Protein AF-A0A7V2AUJ2-F1 (afdb_monomer)

Nearest PDB structures (foldseek):
  4xk4-assembly2_D  TM=2.482E-01  e=5.958E+00  Escherichia coli K-12
  3zmc-assembly1_B  TM=2.274E-01  e=8.027E+00  Pseudomonas aeruginosa PAO1

Secondary structure (DSSP, 8-state):
-HHHHTT-GGGTS--HHHHHHHHHHHHHHHHHTT--HHHHHHHHHHHHHHHHHHTT--HHHHHHHHHHHHHHHHHHTT----HHHHHHHHHHHHHHH-GGGGG-HHHHHHHHHHHHIIIIIHHHHHHHHHHHTTS---HHHHHHHHHHHHHHHHHHHHHHHHHHHHSEE-TTHHHHHHHHHHHHHHHHHHHHHHHHTTTS-HHHHHHHHHHHHHHHHHHHHHHHTSTTS-EE-SS--HHHHHHHHHHHHHHTT--HHHHHHHHHHHHHHHHTTSSSS-----TT--EEEETTTTEEEE-SSS-EEEE-S---HHHHHHHHHHHHHTT----SEEEES---S-GGGSSHHHHHHH--SEEEE-TT------SSSPPEEPPTT-EEEETTEEEEEPPPEE---SSSS---EE--EEEEE--

Structure (mmCIF, N/CA/C/O backbone):
data_AF-A0A7V2AUJ2-F1
#
_entry.id   AF-A0A7V2AUJ2-F1
#
loop_
_atom_site.group_PDB
_atom_site.id
_atom_site.type_symbol
_atom_site.label_atom_id
_atom_site.label_alt_id
_atom_site.label_comp_id
_atom_site.label_asym_id
_atom_site.label_entity_id
_atom_site.label_seq_id
_atom_site.pdbx_PDB_ins_code
_atom_site.Cartn_x
_atom_site.Cartn_y
_atom_site.Cartn_z
_atom_site.occupancy
_atom_site.B_iso_or_equiv
_atom_site.auth_seq_id
_atom_site.auth_comp_id
_atom_site.auth_asym_id
_atom_site.auth_atom_id
_atom_site.pdbx_PDB_model_num
ATOM 1 N N . GLU A 1 1 ? 14.879 3.427 -10.940 1.00 67.12 1 GLU A N 1
ATOM 2 C CA . GLU A 1 1 ? 15.601 2.171 -10.656 1.00 67.12 1 GLU A CA 1
ATOM 3 C C . GLU A 1 1 ? 15.929 2.000 -9.175 1.00 67.12 1 GLU A C 1
ATOM 5 O O . GLU A 1 1 ? 15.558 0.985 -8.599 1.00 67.12 1 GLU A O 1
ATOM 10 N N . GLU A 1 2 ? 16.529 3.003 -8.526 1.00 82.88 2 GLU A N 1
ATOM 11 C CA . GLU A 1 2 ? 16.932 2.933 -7.108 1.00 82.88 2 GLU A CA 1
ATOM 12 C C . GLU A 1 2 ? 15.795 2.532 -6.158 1.00 82.88 2 GLU A C 1
ATOM 14 O O . GLU A 1 2 ? 15.937 1.562 -5.425 1.00 82.88 2 GLU A O 1
ATOM 19 N N . TRP A 1 3 ? 14.622 3.165 -6.271 1.00 83.75 3 TRP A N 1
ATOM 20 C CA . TRP A 1 3 ? 13.417 2.824 -5.498 1.00 83.75 3 TRP A CA 1
ATOM 21 C C . TRP A 1 3 ? 12.981 1.355 -5.617 1.00 83.75 3 TRP A C 1
ATOM 23 O O . TRP A 1 3 ? 12.409 0.784 -4.689 1.00 83.75 3 TRP A O 1
ATOM 33 N N . ARG A 1 4 ? 13.215 0.725 -6.774 1.00 78.69 4 ARG A N 1
ATOM 34 C CA . ARG A 1 4 ? 12.908 -0.696 -6.985 1.00 78.69 4 ARG A CA 1
ATOM 35 C C . ARG A 1 4 ? 13.957 -1.565 -6.301 1.00 78.69 4 ARG A C 1
ATOM 37 O O . ARG A 1 4 ? 13.597 -2.505 -5.600 1.00 78.69 4 ARG A O 1
ATOM 44 N N . ARG A 1 5 ? 15.232 -1.202 -6.455 1.00 78.06 5 ARG A N 1
ATOM 45 C CA . ARG A 1 5 ? 16.379 -1.871 -5.830 1.00 78.06 5 ARG A CA 1
ATOM 46 C C . ARG A 1 5 ? 16.296 -1.850 -4.300 1.00 78.06 5 ARG A C 1
ATOM 48 O O . ARG A 1 5 ? 16.633 -2.836 -3.664 1.00 78.06 5 ARG A O 1
ATOM 55 N N . THR A 1 6 ? 15.801 -0.766 -3.711 1.00 84.62 6 THR A N 1
ATOM 56 C CA . THR A 1 6 ? 15.593 -0.633 -2.261 1.00 84.62 6 THR A CA 1
ATOM 57 C C . THR A 1 6 ? 14.283 -1.240 -1.761 1.00 84.62 6 THR A C 1
ATOM 59 O O . THR A 1 6 ? 14.037 -1.218 -0.561 1.00 84.62 6 THR A O 1
ATOM 62 N N . GLY A 1 7 ? 13.406 -1.738 -2.640 1.00 81.12 7 GLY A N 1
ATOM 63 C CA . GLY A 1 7 ? 12.087 -2.259 -2.259 1.00 81.12 7 GLY A CA 1
ATOM 64 C C . GLY A 1 7 ? 11.069 -1.190 -1.837 1.00 81.12 7 GLY A C 1
ATOM 65 O O . GLY A 1 7 ? 9.977 -1.523 -1.375 1.00 81.12 7 GLY A O 1
ATOM 66 N N . THR A 1 8 ? 11.379 0.097 -2.015 1.00 86.19 8 THR A N 1
ATOM 67 C CA . THR A 1 8 ? 10.534 1.233 -1.603 1.00 86.19 8 THR A CA 1
ATOM 68 C C . THR A 1 8 ? 9.681 1.804 -2.741 1.00 86.19 8 THR A C 1
ATOM 70 O O . THR A 1 8 ? 8.947 2.766 -2.541 1.00 86.19 8 THR A O 1
ATOM 73 N N . ALA A 1 9 ? 9.689 1.194 -3.929 1.00 83.25 9 ALA A N 1
ATOM 74 C CA . ALA A 1 9 ? 8.895 1.638 -5.083 1.00 83.25 9 ALA A CA 1
ATOM 75 C C . ALA A 1 9 ? 7.380 1.717 -4.811 1.00 83.25 9 ALA A C 1
ATOM 77 O O . ALA A 1 9 ? 6.678 2.507 -5.440 1.00 83.25 9 ALA A O 1
ATOM 78 N N . HIS A 1 10 ? 6.874 0.944 -3.847 1.00 81.19 10 HIS A N 1
ATOM 79 C CA . HIS A 1 10 ? 5.470 0.964 -3.431 1.00 81.19 10 HIS A CA 1
ATOM 80 C C . HIS A 1 10 ? 5.033 2.275 -2.745 1.00 81.19 10 HIS A C 1
ATOM 82 O O . HIS A 1 10 ? 3.834 2.488 -2.570 1.00 81.19 10 HIS A O 1
ATOM 88 N N . TYR A 1 11 ? 5.976 3.146 -2.365 1.00 84.50 11 TYR A N 1
ATOM 89 C CA . TYR A 1 11 ? 5.692 4.495 -1.868 1.00 84.50 11 TYR A CA 1
ATOM 90 C C . TYR A 1 11 ? 5.399 5.497 -2.990 1.00 84.50 11 TYR A C 1
ATOM 92 O O . TYR A 1 11 ? 4.656 6.443 -2.765 1.00 84.50 11 TYR A O 1
ATOM 100 N N . LEU A 1 12 ? 5.939 5.281 -4.195 1.00 79.38 12 LEU A N 1
ATOM 101 C CA . LEU A 1 12 ? 5.717 6.170 -5.345 1.00 79.38 12 LEU A CA 1
ATOM 102 C C . LEU A 1 12 ? 4.336 5.978 -5.981 1.00 79.38 12 LEU A C 1
ATOM 104 O O . LEU A 1 12 ? 3.827 6.869 -6.655 1.00 79.38 12 LEU A O 1
ATOM 108 N N . ALA A 1 13 ? 3.739 4.801 -5.801 1.00 76.69 13 ALA A N 1
ATOM 109 C CA . ALA A 1 13 ? 2.359 4.549 -6.178 1.00 76.69 13 ALA A CA 1
ATOM 110 C C . ALA A 1 13 ? 1.449 4.822 -4.975 1.00 76.69 13 ALA A C 1
ATOM 112 O O . ALA A 1 13 ? 1.722 4.348 -3.871 1.00 76.69 13 ALA A O 1
ATOM 113 N N . LEU A 1 14 ? 0.333 5.524 -5.193 1.00 79.19 14 LEU A N 1
ATOM 114 C CA . LEU A 1 14 ? -0.709 5.685 -4.177 1.00 79.19 14 LEU A CA 1
ATOM 115 C C . LEU A 1 14 ? -1.217 4.303 -3.743 1.00 79.19 14 LEU A C 1
ATOM 117 O O . LEU A 1 14 ? -1.909 3.603 -4.484 1.00 79.19 14 LEU A O 1
ATOM 121 N N . SER A 1 15 ? -0.804 3.882 -2.553 1.00 82.19 15 SER A N 1
ATOM 122 C CA . SER A 1 15 ? -0.924 2.510 -2.056 1.00 82.19 15 SER A CA 1
ATOM 123 C C . SER A 1 15 ? -1.828 2.417 -0.827 1.00 82.19 15 SER A C 1
ATOM 125 O O . SER A 1 15 ? -2.276 3.423 -0.274 1.00 82.19 15 SER A O 1
ATOM 127 N N . GLY A 1 16 ? -2.072 1.192 -0.354 1.00 80.50 16 GLY A N 1
ATOM 128 C CA . GLY A 1 16 ? -2.852 0.960 0.865 1.00 80.50 16 GLY A CA 1
ATOM 129 C C . GLY A 1 16 ? -2.267 1.618 2.117 1.00 80.50 16 GLY A C 1
ATOM 130 O O . GLY A 1 16 ? -3.018 1.911 3.044 1.00 80.50 16 GLY A O 1
ATOM 131 N N . LEU A 1 17 ? -0.963 1.926 2.130 1.00 86.38 17 LEU A N 1
ATOM 132 C CA . LEU A 1 17 ? -0.359 2.714 3.201 1.00 86.38 17 LEU A CA 1
ATOM 133 C C . LEU A 1 17 ? -0.935 4.133 3.247 1.00 86.38 17 LEU A C 1
ATOM 135 O O . LEU A 1 17 ? -1.285 4.594 4.324 1.00 86.38 17 LEU A O 1
ATOM 139 N N . HIS A 1 18 ? -1.079 4.799 2.099 1.00 89.31 18 HIS A N 1
ATOM 140 C CA . HIS A 1 18 ? -1.621 6.159 2.031 1.00 89.31 18 HIS A CA 1
ATOM 141 C C . HIS A 1 18 ? -3.067 6.197 2.530 1.00 89.31 18 HIS A C 1
ATOM 143 O O . HIS A 1 18 ? -3.416 7.057 3.336 1.00 89.31 18 HIS A O 1
ATOM 149 N N . ILE A 1 19 ? -3.887 5.203 2.153 1.00 89.44 19 ILE A N 1
ATOM 150 C CA . ILE A 1 19 ? -5.233 5.074 2.732 1.00 89.44 19 ILE A CA 1
ATOM 151 C C . ILE A 1 19 ? -5.158 4.830 4.234 1.00 89.44 19 ILE A C 1
ATOM 153 O O . ILE A 1 19 ? -5.917 5.440 4.973 1.00 89.44 19 ILE A O 1
ATOM 157 N N . GLY A 1 20 ? -4.260 3.963 4.704 1.00 87.81 20 GLY A N 1
ATOM 158 C CA . GLY A 1 20 ? -4.078 3.716 6.133 1.00 87.81 20 GLY A CA 1
ATOM 159 C C . GLY A 1 20 ? -3.722 4.987 6.909 1.00 87.81 20 GLY A C 1
ATOM 160 O O . GLY A 1 20 ? -4.332 5.256 7.944 1.00 87.81 20 GLY A O 1
ATOM 161 N N . LEU A 1 21 ? -2.791 5.784 6.375 1.00 89.62 21 LEU A N 1
ATOM 162 C CA . LEU A 1 21 ? -2.372 7.065 6.942 1.00 89.62 21 LEU A CA 1
ATOM 163 C C . LEU A 1 21 ? -3.534 8.055 7.013 1.00 89.62 21 LEU A C 1
ATOM 165 O O . LEU A 1 21 ? -3.683 8.706 8.031 1.00 89.62 21 LEU A O 1
ATOM 169 N N . ILE A 1 22 ? -4.406 8.121 6.007 1.00 91.50 22 ILE A N 1
ATOM 170 C CA . ILE A 1 22 ? -5.577 9.013 6.036 1.00 91.50 22 ILE A CA 1
ATOM 171 C C . ILE A 1 22 ? -6.679 8.459 6.949 1.00 91.50 22 ILE A C 1
ATOM 173 O O . ILE A 1 22 ? -7.298 9.191 7.719 1.00 91.50 22 ILE A O 1
ATOM 177 N N . ALA A 1 23 ? -6.927 7.152 6.894 1.00 90.62 23 ALA A N 1
ATOM 178 C CA . ALA A 1 23 ? -8.028 6.511 7.595 1.00 90.62 23 ALA A CA 1
ATOM 179 C C . ALA A 1 23 ? -7.878 6.611 9.118 1.00 90.62 23 ALA A C 1
ATOM 181 O O . ALA A 1 23 ? -8.850 6.919 9.800 1.00 90.62 23 ALA A O 1
ATOM 182 N N . VAL A 1 24 ? -6.689 6.355 9.674 1.00 89.56 24 VAL A N 1
ATOM 183 C CA . VAL A 1 24 ? -6.462 6.363 11.133 1.00 89.56 24 VAL A CA 1
ATOM 184 C C . VAL A 1 24 ? -6.863 7.691 11.806 1.00 89.56 24 VAL A C 1
ATOM 186 O O . VAL A 1 24 ? -7.717 7.643 12.697 1.00 89.56 24 VAL A O 1
ATOM 189 N N . PRO A 1 25 ? -6.320 8.862 11.415 1.00 90.44 25 PRO A N 1
ATOM 190 C CA . PRO A 1 25 ? -6.713 10.143 11.992 1.00 90.44 25 PRO A CA 1
ATOM 191 C C . PRO A 1 25 ? -8.159 10.497 11.648 1.00 90.44 25 PRO A C 1
ATOM 193 O O . PRO A 1 25 ? -8.866 10.985 12.523 1.00 90.44 25 PRO A O 1
ATOM 196 N N . LEU A 1 26 ? -8.642 10.178 10.441 1.00 92.06 26 LEU A N 1
ATOM 197 C CA . LEU A 1 26 ? -10.040 10.390 10.058 1.00 92.06 26 LEU A CA 1
ATOM 198 C C . LEU A 1 26 ? -11.007 9.681 11.018 1.00 92.06 26 LEU A C 1
ATOM 200 O O . LEU A 1 26 ? -11.962 10.286 11.496 1.00 92.06 26 LEU A O 1
ATOM 204 N N . PHE A 1 27 ? -10.743 8.416 11.359 1.00 89.62 27 PHE A N 1
ATOM 205 C CA . PHE A 1 27 ? -11.545 7.689 12.346 1.00 89.62 27 PHE A CA 1
ATOM 206 C C . PHE A 1 27 ? -11.485 8.338 13.732 1.00 89.62 27 PHE A C 1
ATOM 208 O O . PHE A 1 27 ? -12.501 8.349 14.431 1.00 89.62 27 PHE A O 1
ATOM 215 N N . GLY A 1 28 ? -10.324 8.867 14.126 1.00 90.62 28 GLY A N 1
ATOM 216 C CA . GLY A 1 28 ? -10.166 9.647 15.352 1.00 90.62 28 GLY A CA 1
ATOM 217 C C . GLY A 1 28 ? -11.055 10.888 15.335 1.00 90.62 28 GLY A C 1
ATOM 218 O O . GLY A 1 28 ? -11.938 11.007 16.176 1.00 90.62 28 GLY A O 1
ATOM 219 N N . ILE A 1 29 ? -10.895 11.744 14.326 1.00 92.75 29 ILE A N 1
ATOM 220 C CA . ILE A 1 29 ? -11.644 12.998 14.155 1.00 92.75 29 ILE A CA 1
ATOM 221 C C . ILE A 1 29 ? -13.151 12.745 14.151 1.00 92.75 29 ILE A C 1
ATOM 223 O O . ILE A 1 29 ? -13.873 13.386 14.906 1.00 92.75 29 ILE A O 1
ATOM 227 N N . LEU A 1 30 ? -13.634 11.770 13.375 1.00 92.44 30 LEU A N 1
ATOM 228 C CA . LEU A 1 30 ? -15.059 11.431 13.342 1.00 92.44 30 LEU A CA 1
ATOM 229 C C . LEU A 1 30 ? -15.569 10.960 14.712 1.00 92.44 30 LEU A C 1
ATOM 231 O O . LEU A 1 30 ? -16.689 11.283 15.094 1.00 92.44 30 LEU A O 1
ATOM 235 N N . THR A 1 31 ? -14.746 10.227 15.469 1.00 91.38 31 THR A N 1
ATOM 236 C CA . THR A 1 31 ? -15.103 9.804 16.832 1.00 91.38 31 THR A CA 1
ATOM 237 C C . THR A 1 31 ? -15.167 10.999 17.789 1.00 91.38 31 THR A C 1
ATOM 239 O O . THR A 1 31 ? -16.094 11.067 18.594 1.00 91.38 31 THR A O 1
ATOM 242 N N . LEU A 1 32 ? -14.225 11.949 17.694 1.00 92.88 32 LEU A N 1
ATOM 243 C CA . LEU A 1 32 ? -14.248 13.190 18.480 1.00 92.88 32 LEU A CA 1
ATOM 244 C C . LEU A 1 32 ? -15.440 14.085 18.109 1.00 92.88 32 LEU A C 1
ATOM 246 O O . LEU A 1 32 ? -16.039 14.689 18.989 1.00 92.88 32 LEU A O 1
ATOM 250 N N . ALA A 1 33 ? -15.832 14.109 16.835 1.00 92.12 33 ALA A N 1
ATOM 251 C CA . ALA A 1 33 ? -17.003 14.830 16.335 1.00 92.12 33 ALA A CA 1
ATOM 252 C C . ALA A 1 33 ? -18.349 14.166 16.702 1.00 92.12 33 ALA A C 1
ATOM 254 O O . ALA A 1 33 ? -19.396 14.568 16.206 1.00 92.12 33 ALA A O 1
ATOM 255 N N . GLY A 1 34 ? -18.344 13.123 17.539 1.00 89.88 34 GLY A N 1
ATOM 256 C CA . GLY A 1 34 ? -19.556 12.457 18.018 1.00 89.88 34 GLY A CA 1
ATOM 257 C C . GLY A 1 34 ? -20.121 11.385 17.084 1.00 89.88 34 GLY A C 1
ATOM 258 O O . GLY A 1 34 ? -21.082 10.710 17.457 1.00 89.88 34 GLY A O 1
ATOM 259 N N . ALA A 1 35 ? -19.519 11.141 15.914 1.00 89.25 35 ALA A N 1
ATOM 260 C CA . ALA A 1 35 ? -19.953 10.057 15.041 1.00 89.25 35 ALA A CA 1
ATOM 261 C C . ALA A 1 35 ? -19.607 8.697 15.672 1.00 89.25 35 ALA A C 1
ATOM 263 O O . ALA A 1 35 ? -18.451 8.386 15.980 1.00 89.25 35 ALA A O 1
ATOM 264 N N . ARG A 1 36 ? -20.622 7.845 15.843 1.00 86.81 36 ARG A N 1
ATOM 265 C CA . ARG A 1 36 ? -20.495 6.510 16.446 1.00 86.81 36 ARG A CA 1
ATOM 266 C C . ARG A 1 36 ? -21.102 5.439 15.543 1.00 86.81 36 ARG A C 1
ATOM 268 O O . ARG A 1 36 ? -21.953 5.724 14.704 1.00 86.81 36 ARG A O 1
ATOM 275 N N . GLY A 1 37 ? -20.636 4.201 15.718 1.00 85.75 37 GLY A N 1
ATOM 276 C CA . GLY A 1 37 ? -21.165 3.025 15.019 1.00 85.75 37 GLY A CA 1
ATOM 277 C C . GLY A 1 37 ? -21.226 3.193 13.496 1.00 85.75 37 GLY A C 1
ATOM 278 O O . GLY A 1 37 ? -20.221 3.528 12.865 1.00 85.75 37 GLY A O 1
ATOM 279 N N . VAL A 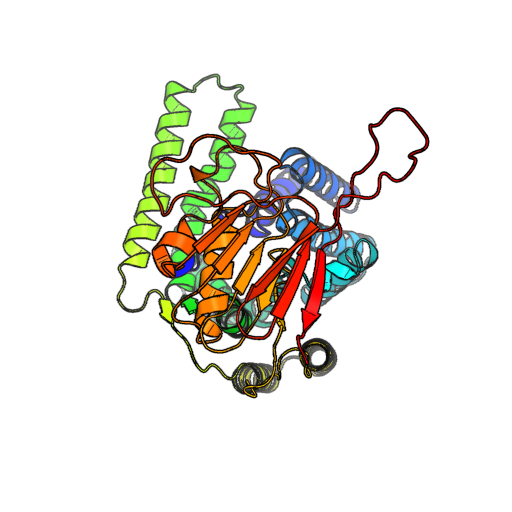1 38 ? -22.423 2.978 12.942 1.00 87.75 38 VAL A N 1
ATOM 280 C CA . VAL A 1 38 ? -22.744 3.046 11.505 1.00 87.75 38 VAL A CA 1
ATOM 281 C C . VAL A 1 38 ? -22.369 4.387 10.891 1.00 87.75 38 VAL A C 1
ATOM 283 O O . VAL A 1 38 ? -21.675 4.410 9.878 1.00 87.75 38 VAL A O 1
ATOM 286 N N . LEU A 1 39 ? -22.756 5.496 11.526 1.00 88.50 39 LEU A N 1
ATOM 287 C CA . LEU A 1 39 ? -22.538 6.833 10.974 1.00 88.50 39 LEU A CA 1
ATOM 288 C C . LEU A 1 39 ? -21.047 7.120 10.768 1.00 88.50 39 LEU A C 1
ATOM 290 O O . LEU A 1 39 ? -20.646 7.618 9.721 1.00 88.50 39 LEU A O 1
ATOM 294 N N . ARG A 1 40 ? -20.212 6.743 11.743 1.00 90.94 40 ARG A N 1
ATOM 295 C CA . ARG A 1 40 ? -18.758 6.922 11.654 1.00 90.94 40 ARG A CA 1
ATOM 296 C C . ARG A 1 40 ? -18.157 6.110 10.513 1.00 90.94 40 ARG A C 1
ATOM 298 O O . ARG A 1 40 ? -17.305 6.606 9.783 1.00 90.94 40 ARG A O 1
ATOM 305 N N . ASP A 1 41 ? -18.549 4.847 10.400 1.00 89.69 41 ASP A N 1
ATOM 306 C CA . ASP A 1 41 ? -17.968 3.944 9.413 1.00 89.69 41 ASP A CA 1
ATOM 307 C C . ASP A 1 41 ? -18.431 4.307 7.987 1.00 89.69 41 ASP A C 1
ATOM 309 O O . ASP A 1 41 ? -17.602 4.302 7.078 1.00 89.69 41 ASP A O 1
ATOM 313 N N . LEU A 1 42 ? -19.692 4.722 7.798 1.00 91.19 42 LEU A N 1
ATOM 314 C CA . LEU A 1 42 ? -20.187 5.252 6.520 1.00 91.19 42 LEU A CA 1
ATOM 315 C C . LEU A 1 42 ? -19.505 6.571 6.141 1.00 91.19 42 LEU A C 1
ATOM 317 O O . LEU A 1 42 ? -19.034 6.702 5.014 1.00 91.19 42 LEU A O 1
ATOM 321 N N . ALA A 1 43 ? -19.380 7.515 7.080 1.00 92.19 43 ALA A N 1
ATOM 322 C CA . ALA A 1 43 ? -18.679 8.775 6.841 1.00 92.19 43 ALA A CA 1
ATOM 323 C C . ALA A 1 43 ? -17.210 8.539 6.456 1.00 92.19 43 ALA A C 1
ATOM 325 O O . ALA A 1 43 ? -16.703 9.151 5.518 1.00 92.19 43 ALA A O 1
ATOM 326 N N . ALA A 1 44 ? -16.533 7.601 7.124 1.00 92.38 44 ALA A N 1
ATOM 327 C CA . ALA A 1 44 ? -15.161 7.252 6.785 1.00 92.38 44 ALA A CA 1
ATOM 328 C C . ALA A 1 44 ? -15.045 6.637 5.381 1.00 92.38 44 ALA A C 1
ATOM 330 O O . ALA A 1 44 ? -14.170 7.039 4.618 1.00 92.38 44 ALA A O 1
ATOM 331 N N . ILE A 1 45 ? -15.923 5.693 5.015 1.00 92.50 45 ILE A N 1
ATOM 332 C CA . ILE A 1 45 ? -15.945 5.116 3.660 1.00 92.50 45 ILE A CA 1
ATOM 333 C C . ILE A 1 45 ? -16.201 6.213 2.624 1.00 92.50 45 ILE A C 1
ATOM 335 O O . ILE A 1 45 ? -15.506 6.253 1.610 1.00 92.50 45 ILE A O 1
ATOM 339 N N . PHE A 1 46 ? -17.145 7.117 2.885 1.00 93.69 46 PHE A N 1
ATOM 340 C CA . PHE A 1 46 ? -17.471 8.223 1.990 1.00 93.69 46 PHE A CA 1
ATOM 341 C C . PHE A 1 46 ? -16.263 9.138 1.754 1.00 93.69 46 PHE A C 1
ATOM 343 O O . PHE A 1 46 ? -15.865 9.341 0.608 1.00 93.69 46 PHE A O 1
ATOM 350 N N . VAL A 1 47 ? -15.614 9.614 2.821 1.00 93.12 47 VAL A N 1
ATOM 351 C CA . VAL A 1 47 ? -14.439 10.496 2.719 1.00 93.12 47 VAL A CA 1
ATOM 352 C C . VAL A 1 47 ? -13.270 9.799 2.017 1.00 93.12 47 VAL A C 1
ATOM 354 O O . VAL A 1 47 ? -12.627 10.394 1.154 1.00 93.12 47 VAL A O 1
ATOM 357 N N . LEU A 1 48 ? -13.003 8.526 2.326 1.00 93.12 48 LEU A N 1
ATOM 358 C CA . LEU A 1 48 ? -11.938 7.768 1.658 1.00 93.12 48 LEU A CA 1
ATOM 359 C C . LEU A 1 48 ? -12.249 7.506 0.177 1.00 93.12 48 LEU A C 1
ATOM 361 O O . LEU A 1 48 ? -11.338 7.517 -0.651 1.00 93.12 48 LEU A O 1
ATOM 365 N N . SER A 1 49 ? -13.521 7.300 -0.168 1.00 92.75 49 SER A N 1
ATOM 366 C CA . SER A 1 49 ? -13.966 7.143 -1.557 1.00 92.75 49 SER A CA 1
ATOM 367 C C . SER A 1 49 ? -13.836 8.451 -2.332 1.00 92.75 49 SER A C 1
ATOM 369 O O . SER A 1 49 ? -13.353 8.447 -3.463 1.00 92.75 49 SER A O 1
ATOM 371 N N . PHE A 1 50 ? -14.196 9.574 -1.706 1.00 91.56 50 PHE A N 1
ATOM 372 C CA . PHE A 1 50 ? -14.006 10.905 -2.272 1.00 91.56 50 PHE A CA 1
ATOM 373 C C . PHE A 1 50 ? -12.522 11.198 -2.513 1.00 91.56 50 PHE A C 1
ATOM 375 O O . PHE A 1 50 ? -12.145 11.576 -3.620 1.00 91.56 50 PHE A O 1
ATOM 382 N N . TYR A 1 51 ? -11.660 10.918 -1.531 1.00 89.81 51 TYR A N 1
ATOM 383 C CA . TYR A 1 51 ? -10.210 11.012 -1.703 1.00 89.81 51 TYR A CA 1
ATOM 384 C C . TYR A 1 51 ? -9.724 10.174 -2.893 1.00 89.81 51 TYR A C 1
ATOM 386 O O . TYR A 1 51 ? -8.962 10.665 -3.724 1.00 89.81 51 TYR A O 1
ATOM 394 N N . ALA A 1 52 ? -10.197 8.931 -3.023 1.00 89.81 52 ALA A N 1
ATOM 395 C CA . ALA A 1 52 ? -9.810 8.076 -4.138 1.00 89.81 52 ALA A CA 1
ATOM 396 C C . ALA A 1 52 ? -10.281 8.598 -5.503 1.00 89.81 52 ALA A C 1
ATOM 398 O O . ALA A 1 52 ? -9.570 8.424 -6.495 1.00 89.81 52 ALA A O 1
ATOM 399 N N . ALA A 1 53 ? -11.443 9.253 -5.558 1.00 89.19 53 ALA A N 1
ATOM 400 C CA . ALA A 1 53 ? -11.941 9.903 -6.763 1.00 89.19 53 ALA A CA 1
ATOM 401 C C . ALA A 1 53 ? -11.076 11.111 -7.154 1.00 89.19 53 ALA A C 1
ATOM 403 O O . ALA A 1 53 ? -10.637 11.190 -8.300 1.00 89.19 53 ALA A O 1
ATOM 404 N N . VAL A 1 54 ? -10.765 11.992 -6.196 1.00 86.81 54 VAL A N 1
ATOM 405 C CA . VAL A 1 54 ? -9.906 13.172 -6.409 1.00 86.81 54 VAL A CA 1
ATOM 406 C C . VAL A 1 54 ? -8.493 12.766 -6.827 1.00 86.81 54 VAL A C 1
ATOM 408 O O . VAL A 1 54 ? -7.909 13.368 -7.720 1.00 86.81 54 VAL A O 1
ATOM 411 N N . ALA A 1 55 ? -7.957 11.695 -6.242 1.00 85.00 55 ALA A N 1
ATOM 412 C CA . ALA A 1 55 ? -6.630 11.175 -6.558 1.00 85.00 55 ALA A CA 1
ATOM 413 C C . ALA A 1 55 ? -6.525 10.472 -7.933 1.00 85.00 55 ALA A C 1
ATOM 415 O O . ALA A 1 55 ? -5.485 9.890 -8.240 1.00 85.00 55 ALA A O 1
ATOM 416 N N . GLY A 1 56 ? -7.585 10.470 -8.751 1.00 83.56 56 GLY A N 1
ATOM 417 C CA . GLY A 1 56 ? -7.573 9.870 -10.090 1.00 83.56 56 GLY A CA 1
ATOM 418 C C . GLY A 1 56 ? -7.790 8.353 -10.116 1.00 83.56 56 GLY A C 1
ATOM 419 O O . GLY A 1 56 ? -7.471 7.703 -11.107 1.00 83.56 56 GLY A O 1
ATOM 420 N N . ARG A 1 57 ? -8.342 7.773 -9.041 1.00 82.75 57 ARG A N 1
ATOM 421 C CA . ARG A 1 57 ? -8.746 6.356 -8.944 1.00 82.75 57 ARG A CA 1
ATOM 422 C C . ARG A 1 57 ? -7.646 5.320 -9.276 1.00 82.75 57 ARG A C 1
ATOM 424 O O . ARG A 1 57 ? -7.920 4.372 -10.015 1.00 82.75 57 ARG A O 1
ATOM 431 N N . PRO A 1 58 ? -6.420 5.419 -8.722 1.00 82.44 58 PRO A N 1
ATOM 432 C CA . PRO A 1 58 ? -5.394 4.407 -8.954 1.00 82.44 58 PRO A CA 1
ATOM 433 C C . PRO A 1 58 ? -5.868 3.015 -8.517 1.00 82.44 58 PRO A C 1
ATOM 435 O O . PRO A 1 58 ? -6.448 2.858 -7.441 1.00 82.44 58 PRO A O 1
ATOM 438 N N . GLY A 1 59 ? -5.576 1.980 -9.312 1.00 84.62 59 GLY A N 1
ATOM 439 C CA . GLY A 1 59 ? -6.048 0.614 -9.040 1.00 84.62 59 GLY A CA 1
ATOM 440 C C . GLY A 1 59 ? -5.631 0.078 -7.663 1.00 84.62 59 GLY A C 1
ATOM 441 O O . GLY A 1 59 ? -6.427 -0.544 -6.965 1.00 84.62 59 GLY A O 1
ATOM 442 N N . SER A 1 60 ? -4.414 0.387 -7.204 1.00 86.75 60 SER A N 1
ATOM 443 C CA . SER A 1 60 ? -3.936 0.060 -5.849 1.00 86.75 60 SER A CA 1
ATOM 444 C C . SER A 1 60 ? -4.751 0.729 -4.740 1.00 86.75 60 SER A C 1
ATOM 446 O O . SER A 1 60 ? -4.959 0.130 -3.684 1.00 86.75 60 SER A O 1
ATOM 448 N N . LEU A 1 61 ? -5.234 1.947 -4.987 1.00 88.69 61 LEU A N 1
ATOM 449 C CA . LEU A 1 61 ? -6.052 2.716 -4.058 1.00 88.69 61 LEU A CA 1
ATOM 450 C C . LEU A 1 61 ? -7.471 2.147 -3.980 1.00 88.69 61 LEU A C 1
ATOM 452 O O . LEU A 1 61 ? -7.971 1.898 -2.887 1.00 88.69 61 LEU A O 1
ATOM 456 N N . LEU A 1 62 ? -8.085 1.835 -5.124 1.00 90.00 62 LEU A N 1
ATOM 457 C CA . LEU A 1 62 ? -9.400 1.186 -5.170 1.00 90.00 62 LEU A CA 1
ATOM 458 C C . LEU A 1 62 ? -9.389 -0.186 -4.482 1.00 90.00 62 LEU A C 1
ATOM 460 O O . LEU A 1 62 ? -10.299 -0.504 -3.717 1.00 90.00 62 LEU A O 1
ATOM 464 N N . ARG A 1 63 ? -8.326 -0.979 -4.674 1.00 90.19 63 ARG A N 1
ATOM 465 C CA . ARG A 1 63 ? -8.155 -2.261 -3.972 1.00 90.19 63 ARG A CA 1
ATOM 466 C C . ARG A 1 63 ? -8.066 -2.070 -2.458 1.00 90.19 63 ARG A C 1
ATOM 468 O O . ARG A 1 63 ? -8.769 -2.757 -1.721 1.00 90.19 63 ARG A O 1
ATOM 475 N N . ALA A 1 64 ? -7.277 -1.113 -1.976 1.00 90.94 64 ALA A N 1
ATOM 476 C CA . ALA A 1 64 ? -7.201 -0.821 -0.545 1.00 90.94 64 ALA A CA 1
ATOM 477 C C . ALA A 1 64 ? -8.537 -0.298 0.027 1.00 90.94 64 ALA A C 1
ATOM 479 O O . ALA A 1 64 ? -8.939 -0.706 1.121 1.00 90.94 64 ALA A O 1
ATOM 480 N N . LEU A 1 65 ? -9.261 0.533 -0.731 1.00 92.94 65 LEU A N 1
ATOM 481 C CA . LEU A 1 65 ? -10.602 1.000 -0.380 1.00 92.94 65 LEU A CA 1
ATOM 482 C C . LEU A 1 65 ? -11.591 -0.168 -0.282 1.00 92.94 65 LEU A C 1
ATOM 484 O O . LEU A 1 65 ? -12.373 -0.210 0.667 1.00 92.94 65 LEU A O 1
ATOM 488 N N . SER A 1 66 ? -11.522 -1.145 -1.193 1.00 92.25 66 SER A N 1
ATOM 489 C CA . SER A 1 66 ? -12.371 -2.344 -1.147 1.00 92.25 66 SER A CA 1
ATOM 490 C C . SER A 1 66 ? -12.155 -3.143 0.145 1.00 92.25 66 SER A C 1
ATOM 492 O O . SER A 1 66 ? -13.113 -3.457 0.848 1.00 92.25 66 SER A O 1
ATOM 494 N N . MET A 1 67 ? -10.896 -3.376 0.537 1.00 90.94 67 MET A N 1
ATOM 495 C CA . MET A 1 67 ? -10.549 -4.117 1.755 1.00 90.94 67 MET A CA 1
ATOM 496 C C . MET A 1 67 ? -11.024 -3.391 3.021 1.00 90.94 67 MET A C 1
ATOM 498 O O . MET A 1 67 ? -11.555 -4.016 3.942 1.00 90.94 67 MET A O 1
ATOM 502 N N . ILE A 1 68 ? -10.845 -2.066 3.079 1.00 89.75 68 ILE A N 1
ATOM 503 C CA . ILE A 1 68 ? -11.301 -1.252 4.214 1.00 89.75 68 ILE A CA 1
ATOM 504 C C . ILE A 1 68 ? -12.826 -1.209 4.274 1.00 89.75 68 ILE A C 1
ATOM 506 O O . ILE A 1 68 ? -13.383 -1.362 5.360 1.00 89.75 68 ILE A O 1
ATOM 510 N N . SER A 1 69 ? -13.501 -1.061 3.136 1.00 91.56 69 SER A N 1
ATOM 511 C CA . SER A 1 69 ? -14.965 -1.042 3.069 1.00 91.56 69 SER A CA 1
ATOM 512 C C . SER A 1 69 ? -15.547 -2.357 3.579 1.00 91.56 69 SER A C 1
ATOM 514 O O . SER A 1 69 ? -16.400 -2.339 4.459 1.00 91.56 69 SER A O 1
ATOM 516 N N . VAL A 1 70 ? -15.005 -3.500 3.150 1.00 91.38 70 VAL A N 1
ATOM 517 C CA . VAL A 1 70 ? -15.394 -4.827 3.662 1.00 91.38 70 VAL A CA 1
ATOM 518 C C . VAL A 1 70 ? -15.188 -4.941 5.173 1.00 91.38 70 VAL A C 1
ATOM 520 O O . VAL A 1 70 ? -16.075 -5.403 5.896 1.00 91.38 70 VAL A O 1
ATOM 523 N N . LEU A 1 71 ? -14.032 -4.505 5.682 1.00 89.50 71 LEU A N 1
ATOM 524 C CA . LEU A 1 71 ? -13.750 -4.533 7.119 1.00 89.50 71 LEU A CA 1
ATOM 525 C C . LEU A 1 71 ? -14.753 -3.688 7.916 1.00 89.50 71 LEU A C 1
ATOM 527 O O . LEU A 1 71 ? -15.106 -4.042 9.038 1.00 89.50 71 LEU A O 1
ATOM 531 N N . ARG A 1 72 ? -15.200 -2.561 7.367 1.00 88.75 72 ARG A N 1
ATOM 532 C CA . ARG A 1 72 ? -16.152 -1.673 8.039 1.00 88.75 72 ARG A CA 1
ATOM 533 C C . ARG A 1 72 ? -17.579 -2.185 7.929 1.00 88.75 72 ARG A C 1
ATOM 535 O O . ARG A 1 72 ? -18.216 -2.361 8.959 1.00 88.75 72 ARG A O 1
ATOM 542 N N . VAL A 1 73 ? -18.033 -2.554 6.737 1.00 89.50 73 VAL A N 1
ATOM 543 C CA . VAL A 1 73 ? -19.361 -3.146 6.518 1.00 89.50 73 VAL A CA 1
ATOM 544 C C . VAL A 1 73 ? -19.554 -4.413 7.353 1.00 89.50 73 VAL A C 1
ATOM 546 O O . VAL A 1 73 ? -20.596 -4.570 7.981 1.00 89.50 73 VAL A O 1
ATOM 549 N N . SER A 1 74 ? -18.542 -5.281 7.464 1.00 87.25 74 SER A N 1
ATOM 550 C CA . SER A 1 74 ? -18.648 -6.469 8.326 1.00 87.25 74 SER A CA 1
ATOM 551 C C . SER A 1 74 ? -18.833 -6.131 9.808 1.00 87.25 74 SER A C 1
ATOM 553 O O . SER A 1 74 ? -19.587 -6.822 10.490 1.00 87.25 74 SER A O 1
ATOM 555 N N . ARG A 1 75 ? -18.220 -5.047 10.305 1.00 83.75 75 ARG A N 1
ATOM 556 C CA . ARG A 1 75 ? -18.465 -4.556 11.672 1.00 83.75 75 ARG A CA 1
ATOM 557 C C . ARG A 1 75 ? -19.883 -4.026 11.841 1.00 83.75 75 ARG A C 1
ATOM 559 O O . ARG A 1 75 ? -20.475 -4.270 12.887 1.00 83.75 75 ARG A O 1
ATOM 566 N N . LEU A 1 76 ? -20.421 -3.342 10.830 1.00 85.62 76 LEU A N 1
ATOM 567 C CA . LEU A 1 76 ? -21.801 -2.842 10.846 1.00 85.62 76 LEU A CA 1
ATOM 568 C C . LEU A 1 76 ? -22.823 -3.976 10.836 1.00 85.62 76 LEU A C 1
ATOM 570 O O . LEU A 1 76 ? -23.811 -3.911 11.555 1.00 85.62 76 LEU A O 1
ATOM 574 N N . ALA A 1 77 ? -22.535 -5.046 10.100 1.00 86.31 77 ALA A N 1
ATOM 575 C CA . ALA A 1 77 ? -23.339 -6.262 10.090 1.00 86.31 77 ALA A CA 1
ATOM 576 C C . ALA A 1 77 ? -23.181 -7.120 11.367 1.00 86.31 77 ALA A C 1
ATOM 578 O O . ALA A 1 77 ? -23.734 -8.212 11.441 1.00 86.31 77 ALA A O 1
ATOM 579 N N . GLY A 1 78 ? -22.384 -6.688 12.356 1.00 82.50 78 GLY A N 1
ATOM 580 C CA . GLY A 1 78 ? -22.116 -7.460 13.576 1.00 82.50 78 GLY A CA 1
ATOM 581 C C . GLY A 1 78 ? -21.275 -8.726 13.352 1.00 82.50 78 GLY A C 1
ATOM 582 O O . GLY A 1 78 ? -21.107 -9.536 14.265 1.00 82.50 78 GLY A O 1
ATOM 583 N N . ILE A 1 79 ? -20.705 -8.906 12.158 1.00 83.12 79 ILE A N 1
ATOM 584 C CA . ILE A 1 79 ? -19.945 -10.097 11.788 1.00 83.12 79 ILE A CA 1
ATOM 585 C C . ILE A 1 79 ? -18.513 -9.952 12.304 1.00 83.12 79 ILE A C 1
ATOM 587 O O . ILE A 1 79 ? -17.753 -9.068 11.897 1.00 83.12 79 ILE A O 1
ATOM 591 N N . ARG A 1 80 ? -18.091 -10.873 13.176 1.00 76.69 80 ARG A N 1
ATOM 592 C CA . ARG A 1 80 ? -16.692 -10.961 13.617 1.00 76.69 80 ARG A CA 1
ATOM 593 C C . ARG A 1 80 ? -15.820 -11.509 12.485 1.00 76.69 80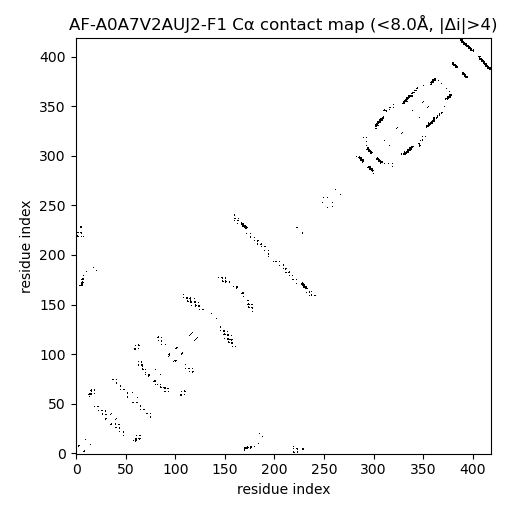 ARG A C 1
ATOM 595 O O . ARG A 1 80 ? -15.645 -12.718 12.358 1.00 76.69 80 ARG A O 1
ATOM 602 N N . THR A 1 81 ? -15.235 -10.626 11.680 1.00 76.81 81 THR A N 1
ATOM 603 C CA . THR A 1 81 ? -14.322 -10.998 10.590 1.00 76.81 81 THR A CA 1
ATOM 604 C C . THR A 1 81 ? -12.853 -10.804 10.975 1.00 76.81 81 THR A C 1
ATOM 606 O O . THR A 1 81 ? -12.461 -9.875 11.684 1.00 76.81 81 THR A O 1
ATOM 609 N N . GLY A 1 82 ? -12.005 -11.729 10.521 1.00 78.94 82 GLY A N 1
ATOM 610 C CA . GLY A 1 82 ? -10.554 -11.578 10.596 1.00 78.94 82 GLY A CA 1
ATOM 611 C C . GLY A 1 82 ? -10.017 -10.730 9.435 1.00 78.94 82 GLY A C 1
ATOM 612 O O . GLY A 1 82 ? -10.671 -10.650 8.393 1.00 78.94 82 GLY A O 1
ATOM 613 N N . PRO A 1 83 ? -8.802 -10.160 9.554 1.00 79.00 83 PRO A N 1
ATOM 614 C CA . PRO A 1 83 ? -8.192 -9.376 8.479 1.00 79.00 83 PRO A CA 1
ATOM 615 C C . PRO A 1 83 ? -8.035 -10.183 7.180 1.00 79.00 83 PRO A C 1
ATOM 617 O O . PRO A 1 83 ? -8.293 -9.646 6.112 1.00 79.00 83 PRO A O 1
ATOM 620 N N . GLY A 1 84 ? -7.717 -11.482 7.258 1.00 79.56 84 GLY A N 1
ATOM 621 C CA . GLY A 1 84 ? -7.618 -12.349 6.074 1.00 79.56 84 GLY A CA 1
ATOM 622 C C . GLY A 1 84 ? -8.940 -12.489 5.313 1.00 79.56 84 GLY A C 1
ATOM 623 O O . GLY A 1 84 ? -8.958 -12.372 4.094 1.00 79.56 84 GLY A O 1
ATOM 624 N N . ASN A 1 85 ? -10.064 -12.633 6.024 1.00 83.44 85 ASN A N 1
ATOM 625 C CA . ASN A 1 85 ? -11.387 -12.692 5.393 1.00 83.44 85 ASN A CA 1
ATOM 626 C C . ASN A 1 85 ? -11.730 -11.370 4.698 1.00 83.44 85 ASN A C 1
ATOM 628 O O . ASN A 1 85 ? -12.353 -11.387 3.645 1.00 83.44 85 ASN A O 1
ATOM 632 N N . CYS A 1 86 ? -11.300 -10.234 5.258 1.00 86.06 86 CYS A N 1
ATOM 633 C CA . CYS A 1 86 ? -11.509 -8.931 4.627 1.00 86.06 86 CYS A CA 1
ATOM 634 C C . CYS A 1 86 ? -10.692 -8.784 3.337 1.00 86.06 86 CYS A C 1
ATOM 636 O O . CYS A 1 86 ? -11.182 -8.211 2.371 1.00 86.06 86 CYS A O 1
ATOM 638 N N . VAL A 1 87 ? -9.468 -9.326 3.308 1.00 86.88 87 VAL A N 1
ATOM 639 C CA . VAL A 1 87 ? -8.634 -9.370 2.097 1.00 86.88 87 VAL A CA 1
ATOM 640 C C . VAL A 1 87 ? -9.300 -10.229 1.021 1.00 86.88 87 VAL A C 1
ATOM 642 O O . VAL A 1 87 ? -9.428 -9.770 -0.109 1.00 86.88 87 VAL A O 1
ATOM 645 N N . LEU A 1 88 ? -9.781 -11.426 1.373 1.00 86.50 88 LEU A N 1
ATOM 646 C CA . LEU A 1 88 ? -10.463 -12.326 0.434 1.00 86.50 88 LEU A CA 1
ATOM 647 C C . LEU A 1 88 ? -11.774 -11.739 -0.096 1.00 86.50 88 LEU A C 1
ATOM 649 O O . LEU A 1 88 ? -11.999 -11.734 -1.300 1.00 86.50 88 LEU A O 1
ATOM 653 N N . ALA A 1 89 ? -12.621 -11.202 0.780 1.00 86.81 89 ALA A N 1
ATOM 654 C CA . ALA A 1 89 ? -13.863 -10.567 0.357 1.00 86.81 89 ALA A CA 1
ATOM 655 C C . ALA A 1 89 ? -13.601 -9.284 -0.454 1.00 86.81 89 ALA A C 1
ATOM 657 O O . ALA A 1 89 ? -14.320 -9.022 -1.410 1.00 86.81 89 ALA A O 1
ATOM 658 N N . GLY A 1 90 ? -12.543 -8.524 -0.151 1.00 88.19 90 GLY A N 1
ATOM 659 C CA . GLY A 1 90 ? -12.106 -7.406 -0.993 1.00 88.19 90 GLY A CA 1
ATOM 660 C C . GLY A 1 90 ? -11.653 -7.862 -2.385 1.00 88.19 90 GLY A C 1
ATOM 661 O O . GLY A 1 90 ? -12.036 -7.254 -3.380 1.00 88.19 90 GLY A O 1
ATOM 662 N N . ALA A 1 91 ? -10.896 -8.962 -2.468 1.00 86.12 91 ALA A N 1
ATOM 663 C CA . ALA A 1 91 ? -10.465 -9.558 -3.736 1.00 86.12 91 ALA A CA 1
ATOM 664 C C . ALA A 1 91 ? -11.668 -9.998 -4.566 1.00 86.12 91 ALA A C 1
ATOM 666 O O . ALA A 1 91 ? -11.767 -9.660 -5.743 1.00 86.12 91 ALA A O 1
ATOM 667 N N . PHE A 1 92 ? -12.606 -10.685 -3.917 1.00 86.88 92 PHE A N 1
ATOM 668 C CA . PHE A 1 92 ? -13.852 -11.127 -4.519 1.00 86.88 92 PHE A CA 1
ATOM 669 C C . PHE A 1 92 ? -14.677 -9.951 -5.051 1.00 86.88 92 PHE A C 1
ATOM 671 O O . PHE A 1 92 ? -15.082 -9.981 -6.207 1.00 86.88 92 PHE A O 1
ATOM 678 N N . LEU A 1 93 ? -14.850 -8.879 -4.267 1.00 88.81 93 LEU A N 1
ATOM 679 C CA . LEU A 1 93 ? -15.552 -7.676 -4.726 1.00 88.81 93 LEU A CA 1
ATOM 680 C C . LEU A 1 93 ? -14.902 -7.063 -5.966 1.00 88.81 93 LEU A C 1
ATOM 682 O O . LEU A 1 93 ? -15.606 -6.716 -6.906 1.00 88.81 93 LEU A O 1
ATOM 686 N N . VAL A 1 94 ? -13.572 -6.945 -5.995 1.00 83.50 94 VAL A N 1
ATOM 687 C CA . VAL A 1 94 ? -12.865 -6.428 -7.177 1.00 83.50 94 VAL A CA 1
ATOM 688 C C . VAL A 1 94 ? -13.103 -7.329 -8.393 1.00 83.50 94 VAL A C 1
ATOM 690 O O . VAL A 1 94 ? -13.391 -6.812 -9.466 1.00 83.50 94 VAL A O 1
ATOM 693 N N . CYS A 1 95 ? -13.071 -8.653 -8.216 1.00 82.75 95 CYS A N 1
ATOM 694 C CA . CYS A 1 95 ? -13.309 -9.612 -9.299 1.00 82.75 95 CYS A CA 1
ATOM 695 C C . CYS A 1 95 ? -14.759 -9.616 -9.809 1.00 82.75 95 CYS A C 1
ATOM 697 O O . CYS A 1 95 ? -14.981 -9.932 -10.971 1.00 82.75 95 CYS A O 1
ATOM 699 N N . ILE A 1 96 ? -15.747 -9.262 -8.976 1.00 85.25 96 ILE A N 1
ATOM 700 C CA . ILE A 1 96 ? -17.137 -9.090 -9.434 1.00 85.25 96 ILE A CA 1
ATOM 701 C C . ILE A 1 96 ? -17.229 -7.941 -10.439 1.00 85.25 96 ILE A C 1
ATOM 703 O O . ILE A 1 96 ? -17.923 -8.058 -11.445 1.00 85.25 96 ILE A O 1
ATOM 707 N N . PHE A 1 97 ? -16.552 -6.824 -10.162 1.00 82.25 97 PHE A N 1
ATOM 708 C CA . PHE A 1 97 ? -16.588 -5.655 -11.042 1.00 82.25 97 PHE A CA 1
ATOM 709 C C . PHE A 1 97 ? -15.680 -5.804 -12.264 1.00 82.25 97 PHE A C 1
ATOM 711 O O . PHE A 1 97 ? -15.992 -5.252 -13.316 1.00 82.25 97 PHE A O 1
ATOM 718 N N . ASP A 1 98 ? -14.575 -6.534 -12.131 1.00 77.69 98 ASP A N 1
ATOM 719 C CA . ASP A 1 98 ? -13.665 -6.847 -13.227 1.00 77.69 98 ASP A CA 1
ATOM 720 C C . ASP A 1 98 ? -13.033 -8.242 -13.038 1.00 77.69 98 ASP A C 1
ATOM 722 O O . ASP A 1 98 ? -12.028 -8.383 -12.333 1.00 77.69 98 ASP A O 1
ATOM 726 N N . PRO A 1 99 ? -13.582 -9.287 -13.681 1.00 74.75 99 PRO A N 1
ATOM 727 C CA . PRO A 1 99 ? -13.057 -10.649 -13.583 1.00 74.75 99 PRO A CA 1
ATOM 728 C C . PRO A 1 99 ? -11.622 -10.795 -14.108 1.00 74.75 99 PRO A C 1
ATOM 730 O O . PRO A 1 99 ? -10.872 -11.651 -13.635 1.00 74.75 99 PRO A O 1
ATOM 733 N N . PHE A 1 100 ? -11.208 -9.944 -15.055 1.00 76.38 100 PHE A N 1
ATOM 734 C CA . PHE A 1 100 ? -9.867 -9.986 -15.643 1.00 76.38 100 PHE A CA 1
ATOM 735 C C . PHE A 1 100 ? -8.797 -9.375 -14.728 1.00 76.38 100 PHE A C 1
ATOM 737 O O . PHE A 1 100 ? -7.601 -9.555 -14.972 1.00 76.38 100 PHE A O 1
ATOM 744 N N . SER A 1 101 ? -9.196 -8.736 -13.621 1.00 71.56 101 SER A N 1
ATOM 745 C CA . SER A 1 101 ? -8.274 -8.203 -12.614 1.00 71.56 101 SER A CA 1
ATOM 746 C C . SER A 1 101 ? -7.357 -9.269 -12.003 1.00 71.56 101 SER A C 1
ATOM 748 O O . SER A 1 101 ? -6.279 -8.922 -11.530 1.00 71.56 101 SER A O 1
ATOM 750 N N . LEU A 1 102 ? -7.713 -10.560 -12.033 1.00 70.12 102 LEU A N 1
ATOM 751 C CA . LEU A 1 102 ? -6.840 -11.641 -11.544 1.00 70.12 102 LEU A CA 1
ATOM 752 C C . LEU A 1 102 ? -5.522 -11.756 -12.325 1.00 70.12 102 LEU A C 1
ATOM 754 O O . LEU A 1 102 ? -4.515 -12.194 -11.769 1.00 70.12 102 LEU A O 1
ATOM 758 N N . SER A 1 103 ? -5.518 -11.346 -13.594 1.00 71.69 103 SER A N 1
ATOM 759 C CA . SER A 1 103 ? -4.325 -11.341 -14.444 1.00 71.69 103 SER A CA 1
ATOM 760 C C . SER A 1 103 ? -3.494 -10.059 -14.297 1.00 71.69 103 SER A C 1
ATOM 762 O O . SER A 1 103 ? -2.376 -9.996 -14.810 1.00 71.69 103 SER A O 1
ATOM 764 N N . ASP A 1 104 ? -4.001 -9.041 -13.592 1.00 74.75 104 ASP A N 1
ATOM 765 C CA . ASP A 1 104 ? -3.261 -7.806 -13.332 1.00 74.75 104 ASP A CA 1
ATOM 766 C C . ASP A 1 104 ? -2.155 -8.046 -12.295 1.00 74.75 104 ASP A C 1
ATOM 768 O O . ASP A 1 104 ? -2.396 -8.433 -11.146 1.00 74.75 104 ASP A O 1
ATOM 772 N N . MET A 1 105 ? -0.917 -7.712 -12.662 1.00 78.62 105 MET A N 1
ATOM 773 C CA . MET A 1 105 ? 0.218 -7.747 -11.739 1.00 78.62 105 MET A CA 1
ATOM 774 C C . MET A 1 105 ? -0.033 -6.864 -10.514 1.00 78.62 105 MET A C 1
ATOM 776 O O . MET A 1 105 ? 0.340 -7.222 -9.395 1.00 78.62 105 MET A O 1
ATOM 780 N N . GLY A 1 106 ? -0.693 -5.716 -10.698 1.00 79.94 106 GLY A N 1
ATOM 781 C CA . GLY A 1 106 ? -1.040 -4.826 -9.600 1.00 79.94 106 GLY A CA 1
ATOM 782 C C . GLY A 1 106 ? -1.971 -5.489 -8.585 1.00 79.94 106 GLY A C 1
ATOM 783 O O . GLY A 1 106 ? -1.801 -5.285 -7.376 1.00 79.94 106 GLY A O 1
ATOM 784 N N . PHE A 1 107 ? -2.943 -6.273 -9.054 1.00 80.50 107 PHE A N 1
ATOM 785 C CA . PHE A 1 107 ? -3.872 -7.023 -8.216 1.00 80.50 107 PHE A CA 1
ATOM 786 C C . PHE A 1 107 ? -3.114 -8.051 -7.382 1.00 80.50 107 PHE A C 1
ATOM 788 O O . PHE A 1 107 ? -3.186 -7.995 -6.151 1.00 80.50 107 PHE A O 1
ATOM 795 N N . LEU A 1 108 ? -2.312 -8.899 -8.037 1.00 83.12 108 LEU A N 1
ATOM 796 C CA . LEU A 1 108 ? -1.508 -9.927 -7.375 1.00 83.12 108 LEU A CA 1
ATOM 797 C C . LEU A 1 108 ? -0.605 -9.317 -6.299 1.00 83.12 108 LEU A C 1
ATOM 799 O O . LEU A 1 108 ? -0.606 -9.770 -5.158 1.00 83.12 108 LEU A O 1
ATOM 803 N N . LEU A 1 109 ? 0.102 -8.232 -6.625 1.00 83.62 109 LEU A N 1
ATOM 804 C CA . LEU A 1 109 ? 0.995 -7.555 -5.685 1.00 83.62 109 LEU A CA 1
ATOM 805 C C . LEU A 1 109 ? 0.239 -6.944 -4.494 1.00 83.62 109 LEU A C 1
ATOM 807 O O . LEU A 1 109 ? 0.683 -7.063 -3.353 1.00 83.62 109 LEU A O 1
ATOM 811 N N . SER A 1 110 ? -0.910 -6.304 -4.733 1.00 86.75 110 SER A N 1
ATOM 812 C CA . SER A 1 110 ? -1.674 -5.628 -3.672 1.00 86.75 110 SER A CA 1
ATOM 813 C C . SER A 1 110 ? -2.298 -6.629 -2.698 1.00 86.75 110 SER A C 1
ATOM 815 O O . SER A 1 110 ? -2.177 -6.476 -1.480 1.00 86.75 110 SER A O 1
ATOM 817 N N . PHE A 1 111 ? -2.961 -7.662 -3.227 1.00 86.38 111 PHE A N 1
ATOM 818 C CA . PHE A 1 111 ? -3.634 -8.672 -2.414 1.00 86.38 111 PHE A CA 1
ATOM 819 C C . PHE A 1 111 ? -2.640 -9.603 -1.720 1.00 86.38 111 PHE A C 1
ATOM 821 O O . PHE A 1 111 ? -2.863 -9.936 -0.557 1.00 86.38 111 PHE A O 1
ATOM 828 N N . ASN A 1 112 ? -1.510 -9.941 -2.351 1.00 85.62 112 ASN A N 1
ATOM 829 C CA . ASN A 1 112 ? -0.462 -10.730 -1.704 1.00 85.62 112 ASN A CA 1
ATOM 830 C C . ASN A 1 112 ? 0.221 -9.957 -0.562 1.00 85.62 112 ASN A C 1
ATOM 832 O O . ASN A 1 112 ? 0.444 -10.515 0.512 1.00 85.62 112 ASN A O 1
ATOM 836 N N . ALA A 1 113 ? 0.467 -8.651 -0.724 1.00 87.38 113 ALA A N 1
ATOM 837 C CA . ALA A 1 113 ? 0.984 -7.819 0.364 1.00 87.38 113 ALA A CA 1
ATOM 838 C C . ALA A 1 113 ? -0.008 -7.748 1.539 1.00 87.38 113 ALA A C 1
ATOM 840 O O . ALA A 1 113 ? 0.377 -7.930 2.697 1.00 87.38 113 ALA A O 1
ATOM 841 N N . ALA A 1 114 ? -1.298 -7.540 1.252 1.00 87.94 114 ALA A N 1
ATOM 842 C CA . ALA A 1 114 ? -2.348 -7.510 2.270 1.00 87.94 114 ALA A CA 1
ATOM 843 C C . ALA A 1 114 ? -2.537 -8.874 2.963 1.00 87.94 114 ALA A C 1
ATOM 845 O O . ALA A 1 114 ? -2.747 -8.931 4.177 1.00 87.94 114 ALA A O 1
ATOM 846 N N . ALA A 1 115 ? -2.402 -9.977 2.223 1.00 84.00 115 ALA A N 1
ATOM 847 C CA . ALA A 1 115 ? -2.382 -11.326 2.774 1.00 84.00 115 ALA A CA 1
ATOM 848 C C . ALA A 1 115 ? -1.164 -11.529 3.691 1.00 84.00 115 ALA A C 1
ATOM 850 O O . ALA A 1 115 ? -1.328 -11.982 4.822 1.00 84.00 115 ALA A O 1
ATOM 851 N N . GLY A 1 116 ? 0.034 -11.097 3.281 1.00 84.88 116 GLY A N 1
ATOM 852 C CA . GLY A 1 116 ? 1.239 -11.112 4.119 1.00 84.88 116 GLY A CA 1
ATOM 853 C C . GLY A 1 116 ? 1.053 -10.360 5.442 1.00 84.88 116 GLY A C 1
ATOM 854 O O . GLY A 1 116 ? 1.385 -10.881 6.509 1.00 84.88 116 GLY A O 1
ATOM 855 N N . VAL A 1 117 ? 0.422 -9.179 5.402 1.00 86.94 117 VAL A N 1
ATOM 856 C CA . VAL A 1 117 ? 0.018 -8.431 6.608 1.00 86.94 117 VAL A CA 1
ATOM 857 C C . VAL A 1 117 ? -0.926 -9.262 7.480 1.00 86.94 117 VAL A C 1
ATOM 859 O O . VAL A 1 117 ? -0.693 -9.406 8.679 1.00 86.94 117 VAL A O 1
ATOM 862 N N . ALA A 1 118 ? -2.001 -9.798 6.904 1.00 85.31 118 ALA A N 1
ATOM 863 C CA . ALA A 1 118 ? -3.058 -10.468 7.655 1.00 85.31 118 ALA A CA 1
ATOM 864 C C . ALA A 1 118 ? -2.624 -11.811 8.268 1.00 85.31 118 ALA A C 1
ATOM 866 O O . ALA A 1 118 ? -3.084 -12.161 9.359 1.00 85.31 118 ALA A O 1
ATOM 867 N N . LEU A 1 119 ? -1.776 -12.556 7.560 1.00 80.88 119 LEU A N 1
ATOM 868 C CA . LEU A 1 119 ? -1.443 -13.950 7.852 1.00 80.88 119 LEU A CA 1
ATOM 869 C C . LEU A 1 119 ? -0.130 -14.102 8.610 1.00 80.88 119 LEU A C 1
ATOM 871 O O . LEU A 1 119 ? -0.057 -14.918 9.522 1.00 80.88 119 LEU A O 1
ATOM 875 N N . LEU A 1 120 ? 0.883 -13.309 8.259 1.00 82.31 120 LEU A N 1
ATOM 876 C CA . LEU A 1 120 ? 2.202 -13.372 8.886 1.00 82.31 120 LEU A CA 1
ATOM 877 C C . LEU A 1 120 ? 2.395 -12.195 9.838 1.00 82.31 120 LEU A C 1
ATOM 879 O O . LEU A 1 120 ? 2.655 -12.389 11.023 1.00 82.31 120 LEU A O 1
ATOM 883 N N . GLY A 1 121 ? 2.181 -10.974 9.342 1.00 86.06 121 GLY A N 1
ATOM 884 C CA . GLY A 1 121 ? 2.483 -9.748 10.076 1.00 86.06 121 GLY A CA 1
ATOM 885 C C . GLY A 1 121 ? 1.688 -9.599 11.376 1.00 86.06 121 GLY A C 1
ATOM 886 O O . GLY A 1 121 ? 2.272 -9.478 12.454 1.00 86.06 121 GLY A O 1
ATOM 887 N N . VAL A 1 122 ? 0.352 -9.631 11.304 1.00 85.69 122 VAL A N 1
ATOM 888 C CA . VAL A 1 122 ? -0.520 -9.432 12.475 1.00 85.69 122 VAL A CA 1
ATOM 889 C C . VAL A 1 122 ? -0.274 -10.497 13.556 1.00 85.69 122 VAL A C 1
ATOM 891 O O . VAL A 1 122 ? -0.124 -10.117 14.723 1.00 85.69 122 VAL A O 1
ATOM 894 N N . PRO A 1 123 ? -0.210 -11.808 13.243 1.00 83.25 123 PRO A N 1
ATOM 895 C CA . PRO A 1 123 ? 0.128 -12.821 14.241 1.00 83.25 123 PRO A CA 1
ATOM 896 C C . PRO A 1 123 ? 1.536 -12.659 14.821 1.00 83.25 123 PRO A C 1
ATOM 898 O O . PRO A 1 123 ? 1.672 -12.695 16.046 1.00 83.25 123 PRO A O 1
ATOM 901 N N . ALA A 1 124 ? 2.553 -12.414 13.984 1.00 83.31 124 ALA A N 1
ATOM 902 C CA . ALA A 1 124 ? 3.934 -12.233 14.430 1.00 83.31 124 ALA A CA 1
ATOM 903 C C . ALA A 1 124 ? 4.065 -11.041 15.381 1.00 83.31 124 ALA A C 1
ATOM 905 O O . ALA A 1 124 ? 4.621 -11.169 16.470 1.00 83.31 124 ALA A O 1
ATOM 906 N N . CYS A 1 125 ? 3.464 -9.902 15.036 1.00 86.12 125 CYS A N 1
ATOM 907 C CA . CYS A 1 125 ? 3.497 -8.713 15.880 1.00 86.12 125 CYS A CA 1
ATOM 908 C C . CYS A 1 125 ? 2.740 -8.905 17.190 1.00 86.12 125 CYS A C 1
ATOM 910 O O . CYS A 1 125 ? 3.223 -8.478 18.234 1.00 86.12 125 CYS A O 1
ATOM 912 N N . ARG A 1 126 ? 1.592 -9.595 17.185 1.00 83.88 126 ARG A N 1
ATOM 913 C CA . ARG A 1 126 ? 0.878 -9.932 18.429 1.00 83.88 126 ARG A CA 1
ATOM 914 C C . ARG A 1 126 ? 1.703 -10.849 19.324 1.00 83.88 126 ARG A C 1
ATOM 916 O O . ARG A 1 126 ? 1.741 -10.645 20.535 1.00 83.88 126 ARG A O 1
ATOM 923 N N . TRP A 1 127 ? 2.347 -11.861 18.749 1.00 82.62 127 TRP A N 1
ATOM 924 C CA . TRP A 1 127 ? 3.224 -12.762 19.490 1.00 82.62 127 TRP A CA 1
ATOM 925 C C . TRP A 1 127 ? 4.420 -12.007 20.081 1.00 82.62 127 TRP A C 1
ATOM 927 O O . TRP A 1 127 ? 4.676 -12.098 21.283 1.00 82.62 127 TRP A O 1
ATOM 937 N N . PHE A 1 128 ? 5.080 -11.188 19.262 1.00 82.94 128 PHE A N 1
ATOM 938 C CA . PHE A 1 128 ? 6.233 -10.390 19.656 1.00 82.94 128 PHE A CA 1
ATOM 939 C C . PHE A 1 128 ? 5.877 -9.374 20.746 1.00 82.94 128 PHE A C 1
ATOM 941 O O . PHE A 1 128 ? 6.555 -9.303 21.767 1.00 82.94 128 PHE A O 1
ATOM 948 N N . GLN A 1 129 ? 4.755 -8.662 20.610 1.00 81.50 129 GLN A N 1
ATOM 949 C CA . GLN A 1 129 ? 4.272 -7.717 21.621 1.00 81.50 129 GLN A CA 1
ATOM 950 C C . GLN A 1 129 ? 3.967 -8.394 22.962 1.00 81.50 129 GLN A C 1
ATOM 952 O O . GLN A 1 129 ? 4.309 -7.839 24.002 1.00 81.50 129 GLN A O 1
ATOM 957 N N . ARG A 1 130 ? 3.382 -9.601 22.974 1.00 80.25 130 ARG A N 1
ATOM 958 C CA . ARG A 1 130 ? 3.138 -10.352 24.223 1.00 80.25 130 ARG A CA 1
ATOM 959 C C . ARG A 1 130 ? 4.433 -10.768 24.921 1.00 80.25 130 ARG A C 1
ATOM 961 O O . ARG A 1 130 ? 4.477 -10.803 26.148 1.00 80.25 130 ARG A O 1
ATOM 968 N N . ARG A 1 131 ? 5.475 -11.103 24.155 1.00 76.75 131 ARG A N 1
ATOM 969 C CA . ARG A 1 131 ? 6.806 -11.435 24.689 1.00 76.75 131 ARG A CA 1
ATOM 970 C C . ARG A 1 131 ? 7.520 -10.187 25.202 1.00 76.75 131 ARG A C 1
ATOM 972 O O . ARG A 1 131 ? 8.038 -10.200 26.313 1.00 76.75 131 ARG A O 1
ATOM 979 N N . LEU A 1 132 ? 7.477 -9.101 24.435 1.00 72.06 132 LEU A N 1
ATOM 980 C CA . LEU A 1 132 ? 8.154 -7.847 24.746 1.00 72.06 132 LEU A CA 1
ATOM 981 C C . LEU A 1 132 ? 7.466 -7.052 25.859 1.00 72.06 132 LEU A C 1
ATOM 983 O O . LEU A 1 132 ? 8.137 -6.314 26.569 1.00 72.06 132 LEU A O 1
ATOM 987 N N . ALA A 1 133 ? 6.159 -7.235 26.078 1.00 65.44 133 ALA A N 1
ATOM 988 C CA . ALA A 1 133 ? 5.452 -6.682 27.236 1.00 65.44 133 ALA A CA 1
ATOM 989 C C . ALA A 1 133 ? 6.114 -7.064 28.573 1.00 65.44 133 ALA A C 1
ATOM 991 O O . ALA A 1 133 ? 5.987 -6.315 29.536 1.00 65.44 133 ALA A O 1
ATOM 992 N N . ARG A 1 134 ? 6.873 -8.170 28.608 1.00 62.22 134 ARG A N 1
ATOM 993 C CA . ARG A 1 134 ? 7.620 -8.640 29.784 1.00 62.22 134 ARG A CA 1
ATOM 994 C C . ARG A 1 134 ? 8.974 -7.950 29.989 1.00 62.22 134 ARG A C 1
ATOM 996 O O . ARG A 1 134 ? 9.531 -8.050 31.071 1.00 62.22 134 ARG A O 1
ATOM 1003 N N . VAL A 1 135 ? 9.502 -7.251 28.983 1.00 62.78 135 VAL A N 1
ATOM 1004 C CA . VAL A 1 135 ? 10.812 -6.579 29.034 1.00 62.78 135 VAL A CA 1
ATOM 1005 C C . VAL A 1 135 ? 10.588 -5.071 29.110 1.00 62.78 135 VAL A C 1
ATOM 1007 O O . VAL A 1 135 ? 10.027 -4.506 28.174 1.00 62.78 135 VAL A O 1
ATOM 1010 N N . ARG A 1 136 ? 10.996 -4.388 30.189 1.00 57.22 136 ARG A N 1
ATOM 1011 C CA . ARG A 1 136 ? 10.886 -2.916 30.303 1.00 57.22 136 ARG A CA 1
ATOM 1012 C C . ARG A 1 136 ? 11.661 -2.246 29.159 1.00 57.22 136 ARG A C 1
ATOM 1014 O O . ARG A 1 136 ? 12.881 -2.268 29.137 1.00 57.22 136 ARG A O 1
ATOM 1021 N N . GLY A 1 137 ? 10.942 -1.646 28.214 1.00 64.69 137 GLY A N 1
ATOM 1022 C CA . GLY A 1 137 ? 11.519 -0.890 27.104 1.00 64.69 137 GLY A CA 1
ATOM 1023 C C . GLY A 1 137 ? 10.621 0.287 26.745 1.00 64.69 137 GLY A C 1
ATOM 1024 O O . GLY A 1 137 ? 9.392 0.170 26.811 1.00 64.69 137 GLY A O 1
ATOM 1025 N N . SER A 1 138 ? 11.225 1.421 26.387 1.00 73.56 138 SER A N 1
ATOM 1026 C CA . SER A 1 138 ? 10.498 2.637 26.019 1.00 73.56 138 SER A CA 1
ATOM 1027 C C . SER A 1 138 ? 9.673 2.418 24.742 1.00 73.56 138 SER A C 1
ATOM 1029 O O . SER A 1 138 ? 10.053 1.660 23.843 1.00 73.56 138 SER A O 1
ATOM 1031 N N . ARG A 1 139 ? 8.512 3.085 24.638 1.00 77.56 139 ARG A N 1
ATOM 1032 C CA . ARG A 1 139 ? 7.641 2.998 23.446 1.00 77.56 139 ARG A CA 1
ATOM 1033 C C . ARG A 1 139 ? 8.384 3.387 22.160 1.00 77.56 139 ARG A C 1
ATOM 1035 O O . ARG A 1 139 ? 8.086 2.820 21.113 1.00 77.56 139 ARG A O 1
ATOM 1042 N N . LEU A 1 140 ? 9.377 4.274 22.271 1.00 79.19 140 LEU A N 1
ATOM 1043 C CA . LEU A 1 140 ? 10.222 4.742 21.169 1.00 79.19 140 LEU A CA 1
ATOM 1044 C C . LEU A 1 140 ? 11.012 3.615 20.494 1.00 79.19 140 LEU A C 1
ATOM 1046 O O . LEU A 1 140 ? 11.218 3.676 19.291 1.00 79.19 140 LEU A O 1
ATOM 1050 N N . VAL A 1 141 ? 11.405 2.568 21.226 1.00 79.62 141 VAL A N 1
ATOM 1051 C CA . VAL A 1 141 ? 12.115 1.412 20.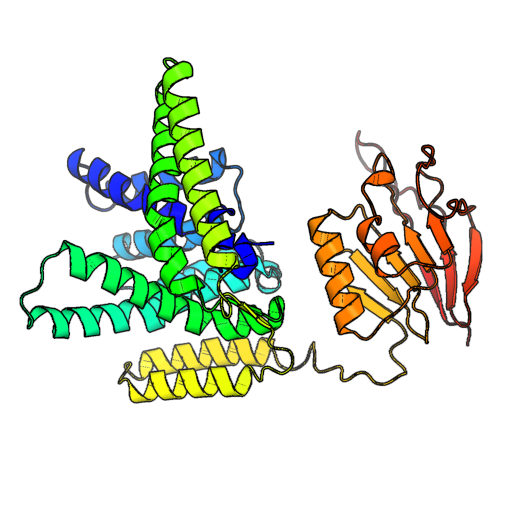645 1.00 79.62 141 VAL A CA 1
ATOM 1052 C C . VAL A 1 141 ? 11.129 0.363 20.131 1.00 79.62 141 VAL A C 1
ATOM 1054 O O . VAL A 1 141 ? 11.329 -0.252 19.084 1.00 79.62 141 VAL A O 1
ATOM 1057 N N . ARG A 1 142 ? 10.019 0.159 20.849 1.00 81.12 142 ARG A N 1
ATOM 1058 C CA . ARG A 1 142 ? 9.049 -0.897 20.523 1.00 81.12 142 ARG A CA 1
ATOM 1059 C C . ARG A 1 142 ? 8.306 -0.648 19.209 1.00 81.12 142 ARG A C 1
ATOM 1061 O O . ARG A 1 142 ? 8.063 -1.599 18.472 1.00 81.12 142 ARG A O 1
ATOM 1068 N N . ILE A 1 143 ? 7.925 0.599 18.925 1.00 84.62 143 ILE A N 1
ATOM 1069 C CA . ILE A 1 143 ? 7.161 0.961 17.719 1.00 84.62 143 ILE A CA 1
ATOM 1070 C C . ILE A 1 143 ? 7.936 0.659 16.423 1.00 84.62 143 ILE A C 1
ATOM 1072 O O . ILE A 1 143 ? 7.417 -0.118 15.617 1.00 84.62 143 ILE A O 1
ATOM 1076 N N . PRO A 1 144 ? 9.156 1.196 16.204 1.00 84.81 144 PRO A N 1
ATOM 1077 C CA . PRO A 1 144 ? 9.902 0.924 14.978 1.00 84.81 144 PRO A CA 1
ATOM 1078 C C . PRO A 1 144 ? 10.237 -0.562 14.842 1.00 84.81 144 PRO A C 1
ATOM 1080 O O . PRO A 1 144 ? 10.155 -1.099 13.745 1.00 84.81 144 PRO A O 1
ATOM 1083 N N . LEU A 1 145 ? 10.512 -1.266 15.943 1.00 86.25 145 LEU A N 1
ATOM 1084 C CA . LEU A 1 145 ? 10.804 -2.698 15.902 1.00 86.25 145 LEU A CA 1
ATOM 1085 C C . LEU A 1 145 ? 9.607 -3.535 15.421 1.00 86.25 145 LEU A C 1
ATOM 1087 O O . LEU A 1 145 ? 9.765 -4.431 14.594 1.00 86.25 145 LEU A O 1
ATOM 1091 N N . VAL A 1 146 ? 8.396 -3.215 15.889 1.00 87.81 146 VAL A N 1
ATOM 1092 C CA . VAL A 1 146 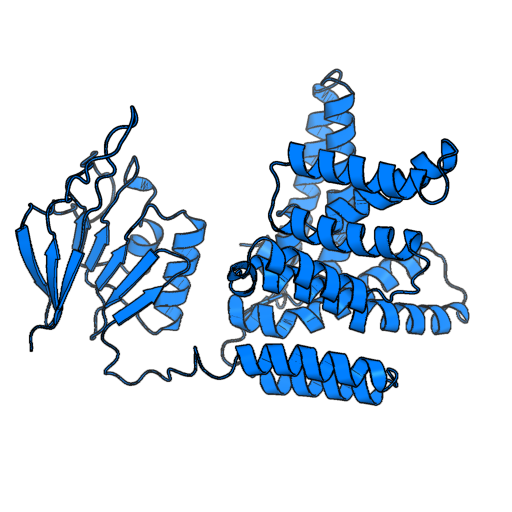? 7.159 -3.844 15.395 1.00 87.81 146 VAL A CA 1
ATOM 1093 C C . VAL A 1 146 ? 6.920 -3.497 13.922 1.00 87.81 146 VAL A C 1
ATOM 1095 O O . VAL A 1 146 ? 6.495 -4.362 13.159 1.00 87.81 146 VAL A O 1
ATOM 1098 N N . ALA A 1 147 ? 7.218 -2.266 13.497 1.00 88.75 147 ALA A N 1
ATOM 1099 C CA . ALA A 1 147 ? 7.096 -1.862 12.096 1.00 88.75 147 ALA A CA 1
ATOM 1100 C C . ALA A 1 147 ? 8.084 -2.615 11.186 1.00 88.75 147 ALA A C 1
ATOM 1102 O O . ALA A 1 147 ? 7.690 -3.092 10.121 1.00 88.75 147 ALA A O 1
ATOM 1103 N N . VAL A 1 148 ? 9.335 -2.798 11.628 1.00 90.50 148 VAL A N 1
ATOM 1104 C CA . VAL A 1 148 ? 10.337 -3.599 10.907 1.00 90.50 148 VAL A CA 1
ATOM 1105 C C . VAL A 1 148 ? 9.864 -5.045 10.811 1.00 90.50 148 VAL A C 1
ATOM 1107 O O . VAL A 1 148 ? 9.857 -5.604 9.718 1.00 90.50 148 VAL A O 1
ATOM 1110 N N . LEU A 1 149 ? 9.383 -5.633 11.913 1.00 89.75 149 LEU A N 1
ATOM 1111 C CA . LEU A 1 149 ? 8.847 -6.996 11.915 1.00 89.75 149 LEU A CA 1
ATOM 1112 C C . LEU A 1 149 ? 7.674 -7.158 10.935 1.00 89.75 149 LEU A C 1
ATOM 1114 O O . LEU A 1 149 ? 7.642 -8.130 10.179 1.00 89.75 149 LEU A O 1
ATOM 1118 N N . MET A 1 150 ? 6.737 -6.202 10.905 1.00 89.88 150 MET A N 1
ATOM 1119 C CA . MET A 1 150 ? 5.661 -6.186 9.907 1.00 89.88 150 MET A CA 1
ATOM 1120 C C . MET A 1 150 ? 6.223 -6.170 8.487 1.00 89.88 150 MET A C 1
ATOM 1122 O O . MET A 1 150 ? 5.783 -6.960 7.654 1.00 89.88 150 MET A O 1
ATOM 1126 N N . SER A 1 151 ? 7.192 -5.297 8.211 1.00 90.88 151 SER A N 1
ATOM 1127 C CA . SER A 1 151 ? 7.759 -5.162 6.870 1.00 90.88 151 SER A CA 1
ATOM 1128 C C . SER A 1 151 ? 8.515 -6.414 6.418 1.00 90.88 151 SER A C 1
ATOM 1130 O O . SER A 1 151 ? 8.351 -6.848 5.279 1.00 90.88 151 SER A O 1
ATOM 1132 N N . VAL A 1 152 ? 9.254 -7.063 7.325 1.00 88.62 152 VAL A N 1
ATOM 1133 C CA . VAL A 1 152 ? 9.898 -8.364 7.072 1.00 88.62 152 VAL A CA 1
ATOM 1134 C C . VAL A 1 152 ? 8.853 -9.418 6.708 1.00 88.62 152 VAL A C 1
ATOM 1136 O O . VAL A 1 152 ? 9.014 -10.120 5.714 1.00 88.62 152 VAL A O 1
ATOM 1139 N N . CYS A 1 153 ? 7.754 -9.505 7.464 1.00 87.12 153 CYS A N 1
ATOM 1140 C CA . CYS A 1 153 ? 6.686 -10.471 7.189 1.00 87.12 153 CYS A CA 1
ATOM 1141 C C . CYS A 1 153 ? 6.041 -10.242 5.815 1.00 87.12 153 CYS A C 1
ATOM 1143 O O . CYS A 1 153 ? 5.799 -11.194 5.073 1.00 87.12 153 CYS A O 1
ATOM 1145 N N . VAL A 1 154 ? 5.771 -8.982 5.463 1.00 87.75 154 VAL A N 1
ATOM 1146 C CA . VAL A 1 154 ? 5.205 -8.632 4.154 1.00 87.75 154 VAL A CA 1
ATOM 1147 C C . VAL A 1 154 ? 6.184 -8.965 3.036 1.00 87.75 154 VAL A C 1
ATOM 1149 O O . VAL A 1 154 ? 5.773 -9.516 2.021 1.00 87.75 154 VAL A O 1
ATOM 1152 N N . GLN A 1 155 ? 7.474 -8.690 3.213 1.00 86.56 155 GLN A N 1
ATOM 1153 C CA . GLN A 1 155 ? 8.473 -8.993 2.192 1.00 86.56 155 GLN A CA 1
ATOM 1154 C C . GLN A 1 155 ? 8.730 -10.477 2.024 1.00 86.56 155 GLN A C 1
ATOM 1156 O O . GLN A 1 155 ? 8.867 -10.911 0.890 1.00 86.56 155 GLN A O 1
ATOM 1161 N N . ALA A 1 156 ? 8.704 -11.262 3.099 1.00 83.12 156 ALA A N 1
ATOM 1162 C CA . ALA A 1 156 ? 8.737 -12.715 2.993 1.00 83.12 156 ALA A CA 1
ATOM 1163 C C . ALA A 1 156 ? 7.546 -13.235 2.168 1.00 83.12 156 ALA A C 1
ATOM 1165 O O . ALA A 1 156 ? 7.728 -13.999 1.225 1.00 83.12 156 ALA A O 1
ATOM 1166 N N . ALA A 1 157 ? 6.328 -12.748 2.436 1.00 83.38 157 ALA A N 1
ATOM 1167 C CA . ALA A 1 157 ? 5.157 -13.106 1.631 1.00 83.38 157 ALA A CA 1
ATOM 1168 C C . ALA A 1 157 ? 5.272 -12.642 0.166 1.00 83.38 157 ALA A C 1
ATOM 1170 O O . ALA A 1 157 ? 4.830 -13.333 -0.751 1.00 83.38 157 ALA A O 1
ATOM 1171 N N . MET A 1 158 ? 5.861 -11.468 -0.069 1.00 82.88 158 MET A N 1
ATOM 1172 C CA . MET A 1 158 ? 6.008 -10.875 -1.400 1.00 82.88 158 MET A CA 1
ATOM 1173 C C . MET A 1 158 ? 7.202 -11.409 -2.187 1.00 82.88 158 MET A C 1
ATOM 1175 O O . MET A 1 158 ? 7.229 -11.223 -3.402 1.00 82.88 158 MET A O 1
ATOM 1179 N N . LEU A 1 159 ? 8.167 -12.060 -1.538 1.00 81.94 159 LEU A N 1
ATOM 1180 C CA . LEU A 1 159 ? 9.406 -12.531 -2.149 1.00 81.94 159 LEU A CA 1
ATOM 1181 C C . LEU A 1 159 ? 9.168 -13.423 -3.375 1.00 81.94 159 LEU A C 1
ATOM 1183 O O . LEU A 1 159 ? 9.686 -13.074 -4.434 1.00 81.94 159 LEU A O 1
ATOM 1187 N N . PRO A 1 160 ? 8.360 -14.502 -3.314 1.00 80.12 160 PRO A N 1
ATOM 1188 C CA . PRO A 1 160 ? 8.202 -15.392 -4.457 1.00 80.12 160 PRO A CA 1
ATOM 1189 C C . PRO A 1 160 ? 7.578 -14.687 -5.655 1.00 80.12 160 PRO A C 1
ATOM 1191 O O . PRO A 1 160 ? 8.018 -14.879 -6.784 1.00 80.12 160 PRO A O 1
ATOM 1194 N N . LEU A 1 161 ? 6.610 -13.803 -5.412 1.00 76.94 161 LEU A N 1
ATOM 1195 C CA . LEU A 1 161 ? 5.997 -13.010 -6.470 1.00 76.94 161 LEU A CA 1
ATOM 1196 C C . LEU A 1 161 ? 6.969 -11.956 -7.022 1.00 76.94 161 LEU A C 1
ATOM 1198 O O . LEU A 1 161 ? 7.043 -11.758 -8.229 1.00 76.94 161 LEU A O 1
ATOM 1202 N N . SER A 1 162 ? 7.754 -11.315 -6.154 1.00 76.88 162 SER A N 1
ATOM 1203 C CA . SER A 1 162 ? 8.728 -10.289 -6.545 1.00 76.88 162 SER A CA 1
ATOM 1204 C C . SER A 1 162 ? 9.873 -10.878 -7.361 1.00 76.88 162 SER A C 1
ATOM 1206 O O . SER A 1 162 ? 10.293 -10.278 -8.345 1.00 76.88 162 SER A O 1
ATOM 1208 N N . VAL A 1 163 ? 10.349 -12.072 -7.012 1.00 75.62 163 VAL A N 1
ATOM 1209 C CA . VAL A 1 163 ? 11.375 -12.768 -7.791 1.00 75.62 163 VAL A CA 1
ATOM 1210 C C . VAL A 1 163 ? 10.801 -13.277 -9.112 1.00 75.62 163 VAL A C 1
ATOM 1212 O O . VAL A 1 163 ? 11.442 -13.130 -10.143 1.00 75.62 163 VAL A O 1
ATOM 1215 N N . ARG A 1 164 ? 9.570 -13.791 -9.137 1.00 72.81 164 ARG A N 1
ATOM 1216 C CA . ARG A 1 164 ? 8.968 -14.296 -10.380 1.00 72.81 164 ARG A CA 1
ATOM 1217 C C . ARG A 1 164 ? 8.611 -13.184 -11.373 1.00 72.81 164 ARG A C 1
ATOM 1219 O O . ARG A 1 164 ? 8.806 -13.363 -12.566 1.00 72.81 164 ARG A O 1
ATOM 1226 N N . LEU A 1 165 ? 8.116 -12.042 -10.887 1.00 71.81 165 LEU A N 1
ATOM 1227 C CA . LEU A 1 165 ? 7.746 -10.893 -11.728 1.00 71.81 165 LEU A CA 1
ATOM 1228 C C . LEU A 1 165 ? 8.929 -9.969 -12.036 1.00 71.81 165 LEU A C 1
ATOM 1230 O O . LEU A 1 165 ? 8.992 -9.366 -13.104 1.00 71.81 165 LEU A O 1
ATOM 1234 N N . PHE A 1 166 ? 9.852 -9.805 -11.087 1.00 74.06 166 PHE A N 1
ATOM 1235 C CA . PHE A 1 166 ? 10.926 -8.818 -11.177 1.00 74.06 166 PHE A CA 1
ATOM 1236 C C . PHE A 1 166 ? 12.325 -9.407 -11.030 1.00 74.06 166 PHE A C 1
ATOM 1238 O O . PHE A 1 166 ? 13.270 -8.622 -10.996 1.00 74.06 166 PHE A O 1
ATOM 1245 N N . GLY A 1 167 ? 12.514 -10.727 -10.954 1.00 70.12 167 GLY A N 1
ATOM 1246 C CA . GLY A 1 167 ? 13.828 -11.393 -10.880 1.00 70.12 167 GLY A CA 1
ATOM 1247 C C . GLY A 1 167 ? 14.738 -10.888 -9.758 1.00 70.12 167 GLY A C 1
ATOM 1248 O O . GLY A 1 167 ? 15.961 -10.947 -9.881 1.00 70.12 167 GLY A O 1
ATOM 1249 N N . SER A 1 168 ? 14.167 -10.278 -8.718 1.00 76.00 168 SER A N 1
ATOM 1250 C CA . SER A 1 168 ? 14.921 -9.505 -7.736 1.00 76.00 168 SER A CA 1
ATOM 1251 C C . SER A 1 168 ? 14.286 -9.557 -6.355 1.00 76.00 168 SER A C 1
ATOM 1253 O O . SER A 1 168 ? 13.073 -9.386 -6.220 1.00 76.00 168 SER A O 1
ATOM 1255 N N . ALA A 1 169 ? 15.127 -9.705 -5.338 1.00 80.62 169 ALA A N 1
ATOM 1256 C CA . ALA A 1 169 ? 14.765 -9.697 -3.930 1.00 80.62 169 ALA A CA 1
ATOM 1257 C C . ALA A 1 169 ? 15.380 -8.466 -3.232 1.00 80.62 169 ALA A C 1
ATOM 1259 O O . ALA A 1 169 ? 16.587 -8.461 -2.969 1.00 80.62 169 ALA A O 1
ATOM 1260 N N . PRO A 1 170 ? 14.597 -7.408 -2.943 1.00 80.81 170 PRO A N 1
ATOM 1261 C CA . PRO A 1 170 ? 15.107 -6.206 -2.288 1.00 80.81 170 PRO A CA 1
ATOM 1262 C C . PRO A 1 170 ? 15.288 -6.436 -0.779 1.00 80.81 170 PRO A C 1
ATOM 1264 O O . PRO A 1 170 ? 14.378 -6.206 0.012 1.00 80.81 170 PRO A O 1
ATOM 1267 N N . LEU A 1 171 ? 16.473 -6.891 -0.367 1.00 82.12 171 LEU A N 1
ATOM 1268 C CA . LEU A 1 171 ? 16.761 -7.289 1.015 1.00 82.12 171 LEU A CA 1
ATOM 1269 C C . LEU A 1 171 ? 16.844 -6.100 1.985 1.00 82.12 171 LEU A C 1
ATOM 1271 O O . LEU A 1 171 ? 16.542 -6.245 3.167 1.00 82.12 171 LEU A O 1
ATOM 1275 N N . ALA A 1 172 ? 17.204 -4.910 1.492 1.00 84.25 172 ALA A N 1
ATOM 1276 C CA . ALA A 1 172 ? 17.197 -3.682 2.293 1.00 84.25 172 ALA A CA 1
ATOM 1277 C C . ALA A 1 172 ? 15.782 -3.115 2.522 1.00 84.25 172 ALA A C 1
ATOM 1279 O O . ALA A 1 172 ? 15.591 -2.230 3.364 1.00 84.25 172 ALA A O 1
ATOM 1280 N N . GLY A 1 173 ? 14.782 -3.641 1.808 1.00 85.50 173 GLY A N 1
ATOM 1281 C CA . GLY A 1 173 ? 13.399 -3.194 1.873 1.00 85.50 173 GLY A CA 1
ATOM 1282 C C . GLY A 1 173 ? 12.818 -3.094 3.281 1.00 85.50 173 GLY A C 1
ATOM 1283 O O . GLY A 1 173 ? 12.122 -2.110 3.546 1.00 85.50 173 GLY A O 1
ATOM 1284 N N . PRO A 1 174 ? 13.023 -4.053 4.215 1.00 87.62 174 PRO A N 1
ATOM 1285 C CA . PRO A 1 174 ? 12.292 -4.037 5.480 1.00 87.62 174 PRO A CA 1
ATOM 1286 C C . PRO A 1 174 ? 12.678 -2.842 6.333 1.00 87.62 174 PRO A C 1
ATOM 1288 O O . PRO A 1 174 ? 11.812 -2.132 6.835 1.00 87.62 174 PRO A O 1
ATOM 1291 N N . LEU A 1 175 ? 13.977 -2.567 6.409 1.00 89.19 175 LEU A N 1
ATOM 1292 C CA . LEU A 1 175 ? 14.499 -1.420 7.131 1.00 89.19 175 LEU A CA 1
ATOM 1293 C C . LEU A 1 175 ? 14.150 -0.112 6.414 1.00 89.19 175 LEU A C 1
ATOM 1295 O O . LEU A 1 175 ? 13.590 0.794 7.031 1.00 89.19 175 LEU A O 1
ATOM 1299 N N . LEU A 1 176 ? 14.414 -0.031 5.105 1.00 89.69 176 LEU A N 1
ATOM 1300 C CA . LEU A 1 176 ? 14.194 1.195 4.337 1.00 89.69 176 LEU A CA 1
ATOM 1301 C C . LEU A 1 176 ? 12.720 1.591 4.290 1.00 89.69 176 LEU A C 1
ATOM 1303 O O . LEU A 1 176 ? 12.420 2.774 4.355 1.00 89.69 176 LEU A O 1
ATOM 1307 N N . SER A 1 177 ? 11.787 0.638 4.260 1.00 88.75 177 SER A N 1
ATOM 1308 C CA . SER A 1 177 ? 10.357 0.959 4.343 1.00 88.75 177 SER A CA 1
ATOM 1309 C C . SER A 1 177 ? 9.987 1.667 5.652 1.00 88.75 177 SER A C 1
ATOM 1311 O O . SER A 1 177 ? 9.254 2.650 5.638 1.00 88.75 177 SER A O 1
ATOM 1313 N N . VAL A 1 178 ? 10.548 1.255 6.792 1.00 90.44 178 VAL A N 1
ATOM 1314 C CA . VAL A 1 178 ? 10.256 1.902 8.081 1.00 90.44 178 VAL A CA 1
ATOM 1315 C C . VAL A 1 178 ? 10.860 3.298 8.144 1.00 90.44 178 VAL A C 1
ATOM 1317 O O . VAL A 1 178 ? 10.186 4.229 8.578 1.00 90.44 178 VAL A O 1
ATOM 1320 N N . VAL A 1 179 ? 12.092 3.462 7.660 1.00 91.94 179 VAL A N 1
ATOM 1321 C CA . VAL A 1 179 ? 12.743 4.778 7.592 1.00 91.94 179 VAL A CA 1
ATOM 1322 C C . VAL A 1 179 ? 11.976 5.715 6.654 1.00 91.94 179 VAL A C 1
ATOM 1324 O O . VAL A 1 179 ? 11.733 6.864 7.009 1.00 91.94 179 VAL A O 1
ATOM 1327 N N . MET A 1 180 ? 11.520 5.218 5.500 1.00 91.12 180 MET A N 1
ATOM 1328 C CA . MET A 1 180 ? 10.764 5.994 4.510 1.00 91.12 180 MET A CA 1
ATOM 1329 C C . MET A 1 180 ? 9.333 6.318 4.937 1.00 91.12 180 MET A C 1
ATOM 1331 O O . MET A 1 180 ? 8.741 7.262 4.415 1.00 91.12 180 MET A O 1
ATOM 1335 N N . ALA A 1 181 ? 8.768 5.587 5.901 1.00 89.31 181 ALA A N 1
ATOM 1336 C CA . ALA A 1 181 ? 7.425 5.864 6.390 1.00 89.31 181 ALA A CA 1
ATOM 1337 C C . ALA A 1 181 ? 7.297 7.293 6.944 1.00 89.31 181 ALA A C 1
ATOM 1339 O O . ALA A 1 181 ? 6.280 7.939 6.697 1.00 89.31 181 ALA A O 1
ATOM 1340 N N . LEU A 1 182 ? 8.320 7.810 7.637 1.00 91.31 182 LEU A N 1
ATOM 1341 C CA . LEU A 1 182 ? 8.309 9.165 8.196 1.00 91.31 182 LEU A CA 1
ATOM 1342 C C . LEU A 1 182 ? 8.274 10.264 7.114 1.00 91.31 182 LEU A C 1
ATOM 1344 O O . LEU A 1 182 ? 7.293 11.010 7.100 1.00 91.31 182 LEU A O 1
ATOM 1348 N N . PRO A 1 183 ? 9.259 10.382 6.197 1.00 93.12 183 PRO A N 1
ATOM 1349 C CA . PRO A 1 183 ? 9.245 11.432 5.182 1.00 93.12 183 PRO A CA 1
ATOM 1350 C C . PRO A 1 183 ? 8.017 11.332 4.274 1.00 93.12 183 PRO A C 1
ATOM 1352 O O . PRO A 1 183 ? 7.424 12.355 3.955 1.00 93.12 183 PRO A O 1
ATOM 1355 N N . VAL A 1 184 ? 7.554 10.124 3.929 1.00 91.81 184 VAL A N 1
ATOM 1356 C CA . VAL A 1 184 ? 6.326 9.972 3.132 1.00 91.81 184 VAL A CA 1
ATOM 1357 C C . VAL A 1 184 ? 5.094 10.465 3.888 1.00 91.81 184 VAL A C 1
ATOM 1359 O O . VAL A 1 184 ? 4.239 11.126 3.305 1.00 91.81 184 VAL A O 1
ATOM 1362 N N . THR A 1 185 ? 4.999 10.185 5.188 1.00 91.69 185 THR A N 1
ATOM 1363 C CA . THR A 1 185 ? 3.889 10.681 6.011 1.00 91.69 185 THR A CA 1
ATOM 1364 C C . THR A 1 185 ? 3.903 12.209 6.095 1.00 91.69 185 THR A C 1
ATOM 1366 O O . THR A 1 185 ? 2.853 12.838 5.966 1.00 91.69 185 THR A O 1
ATOM 1369 N N . LEU A 1 186 ? 5.086 12.810 6.258 1.00 93.44 186 LEU A N 1
ATOM 1370 C CA . LEU A 1 186 ? 5.250 14.265 6.269 1.00 93.44 186 LEU A CA 1
ATOM 1371 C C . LEU A 1 186 ? 4.892 14.893 4.918 1.00 93.44 186 LEU A C 1
ATOM 1373 O O . LEU A 1 186 ? 4.186 15.895 4.900 1.00 93.44 186 LEU A O 1
ATOM 1377 N N . LEU A 1 187 ? 5.306 14.290 3.800 1.00 92.69 187 LEU A N 1
ATOM 1378 C CA . LEU A 1 187 ? 4.936 14.749 2.456 1.00 92.69 187 LEU A CA 1
ATOM 1379 C C . LEU A 1 187 ? 3.427 14.662 2.225 1.00 92.69 187 LEU A C 1
ATOM 1381 O O . LEU A 1 187 ? 2.833 15.601 1.702 1.00 92.69 187 LEU A O 1
ATOM 1385 N N . LEU A 1 188 ? 2.797 13.561 2.645 1.00 91.25 188 LEU A N 1
ATOM 1386 C CA . LEU A 1 188 ? 1.357 13.369 2.499 1.00 91.25 188 LEU A CA 1
ATOM 1387 C C . LEU A 1 188 ? 0.577 14.448 3.259 1.00 91.25 188 LEU A C 1
ATOM 1389 O O . LEU A 1 188 ? -0.247 15.141 2.667 1.00 91.25 188 LEU A O 1
ATOM 1393 N N . TYR A 1 189 ? 0.836 14.612 4.560 1.00 91.19 189 TYR A N 1
ATOM 1394 C CA . TYR A 1 189 ? 0.119 15.603 5.364 1.00 91.19 189 TYR A CA 1
ATOM 1395 C C . TYR A 1 189 ? 0.509 17.038 5.020 1.00 91.19 189 TYR A C 1
ATOM 1397 O O . TYR A 1 189 ? -0.364 17.899 4.959 1.00 91.19 189 TYR A O 1
ATOM 1405 N N . GLY A 1 190 ? 1.787 17.297 4.746 1.00 90.00 190 GLY A N 1
ATOM 1406 C CA . GLY A 1 190 ? 2.260 18.605 4.304 1.00 90.00 190 GLY A CA 1
ATOM 1407 C C . GLY A 1 190 ? 1.608 19.029 2.989 1.00 90.00 190 GLY A C 1
ATOM 1408 O O . GLY A 1 190 ? 1.160 20.165 2.874 1.00 90.00 190 GLY A O 1
ATOM 1409 N N . GLY A 1 191 ? 1.451 18.101 2.039 1.00 88.94 191 GLY A N 1
ATOM 1410 C CA . GLY A 1 191 ? 0.710 18.332 0.800 1.00 88.94 191 GLY A CA 1
ATOM 1411 C C . GLY A 1 191 ? -0.769 18.650 1.039 1.00 88.94 191 GLY A C 1
ATOM 1412 O O . GLY A 1 191 ? -1.293 19.593 0.450 1.00 88.94 191 GLY A O 1
ATOM 1413 N N . PHE A 1 192 ? -1.438 17.931 1.949 1.00 86.50 192 PHE A N 1
ATOM 1414 C CA . PHE A 1 192 ? -2.821 18.249 2.331 1.00 86.50 192 PHE A CA 1
ATOM 1415 C C . PHE A 1 192 ? -2.954 19.648 2.940 1.00 86.50 192 PHE A C 1
ATOM 1417 O O . PHE A 1 192 ? -3.844 20.400 2.546 1.00 86.50 192 PHE A O 1
ATOM 1424 N N . VAL A 1 193 ? -2.071 20.005 3.877 1.00 87.62 193 VAL A N 1
ATOM 1425 C CA . VAL A 1 193 ? -2.062 21.334 4.507 1.00 87.62 193 VAL A CA 1
ATOM 1426 C C . VAL A 1 193 ? -1.799 22.418 3.467 1.00 87.62 193 VAL A C 1
ATOM 1428 O O . VAL A 1 193 ? -2.490 23.430 3.471 1.00 87.62 193 VAL A O 1
ATOM 1431 N N . TYR A 1 194 ? -0.860 22.194 2.546 1.00 88.12 194 TYR A N 1
ATOM 1432 C CA . TYR A 1 194 ? -0.542 23.138 1.477 1.00 88.12 194 TYR A CA 1
ATOM 1433 C C . TYR A 1 194 ? -1.748 23.436 0.574 1.00 88.12 194 TYR A C 1
ATOM 1435 O O . TYR A 1 194 ? -2.044 24.601 0.300 1.00 88.12 194 TYR A O 1
ATOM 1443 N N . VAL A 1 195 ? -2.476 22.393 0.160 1.00 86.12 195 VAL A N 1
ATOM 1444 C CA . VAL A 1 195 ? -3.690 22.539 -0.655 1.00 86.12 195 VAL A CA 1
ATOM 1445 C C . VAL A 1 195 ? -4.804 23.236 0.132 1.00 86.12 195 VAL A C 1
ATOM 1447 O O . VAL A 1 195 ? -5.435 24.151 -0.394 1.00 86.12 195 VAL A O 1
ATOM 1450 N N . LEU A 1 196 ? -5.038 22.843 1.390 1.00 83.75 196 LEU A N 1
ATOM 1451 C CA . LEU A 1 196 ? -6.119 23.400 2.213 1.00 83.75 196 LEU A CA 1
ATOM 1452 C C . LEU A 1 196 ? -5.870 24.860 2.604 1.00 83.75 196 LEU A C 1
ATOM 1454 O O . LEU A 1 196 ? -6.799 25.660 2.621 1.00 83.75 196 LEU A O 1
ATOM 1458 N N . ALA A 1 197 ? -4.614 25.223 2.856 1.00 85.19 197 ALA A N 1
ATOM 1459 C CA . ALA A 1 197 ? -4.199 26.599 3.086 1.00 85.19 197 ALA A CA 1
ATOM 1460 C C . ALA A 1 197 ? -4.210 27.442 1.797 1.00 85.19 197 ALA A C 1
ATOM 1462 O O . ALA A 1 197 ? -3.624 28.515 1.780 1.00 85.19 197 ALA A O 1
ATOM 1463 N N . GLY A 1 198 ? -4.814 26.975 0.696 1.00 75.31 198 GLY A N 1
ATOM 1464 C CA . GLY A 1 198 ? -5.063 27.787 -0.496 1.00 75.31 198 GLY A CA 1
ATOM 1465 C C . GLY A 1 198 ? -3.805 28.373 -1.135 1.00 75.31 198 GLY A C 1
ATOM 1466 O O . GLY A 1 198 ? -3.880 29.439 -1.732 1.00 75.31 198 GLY A O 1
ATOM 1467 N N . HIS A 1 199 ? -2.650 27.709 -0.995 1.00 74.50 199 HIS A N 1
ATOM 1468 C CA . HIS A 1 199 ? -1.351 28.235 -1.434 1.00 74.50 199 HIS A CA 1
ATOM 1469 C C . HIS A 1 199 ? -0.961 29.572 -0.766 1.00 74.50 199 HIS A C 1
ATOM 1471 O O . HIS A 1 199 ? -0.120 30.279 -1.306 1.00 74.50 199 HIS A O 1
ATOM 1477 N N . LEU A 1 200 ? -1.519 29.921 0.404 1.00 69.12 200 LEU A N 1
ATOM 1478 C CA . LEU A 1 200 ? -1.303 31.209 1.090 1.00 69.12 200 LEU A CA 1
ATOM 1479 C C . LEU A 1 200 ? 0.163 31.455 1.508 1.00 69.12 200 LEU A C 1
ATOM 1481 O O . LEU A 1 200 ? 0.563 32.601 1.689 1.00 69.12 200 LEU A O 1
ATOM 1485 N N . LEU A 1 201 ? 0.979 30.402 1.652 1.00 77.00 201 LEU A N 1
ATOM 1486 C CA . LEU A 1 201 ? 2.395 30.488 2.049 1.00 77.00 201 LEU A CA 1
ATOM 1487 C C . LEU A 1 201 ? 3.294 29.591 1.172 1.00 77.00 201 LEU A C 1
ATOM 1489 O O . LEU A 1 201 ? 3.953 28.678 1.686 1.00 77.00 201 LEU A O 1
ATOM 1493 N N . PRO A 1 202 ? 3.359 29.813 -0.155 1.00 82.94 202 PRO A N 1
ATOM 1494 C CA . PRO A 1 202 ? 4.103 28.932 -1.051 1.00 82.94 202 PRO A CA 1
ATOM 1495 C C . PRO A 1 202 ? 5.612 29.044 -0.815 1.00 82.94 202 PRO A C 1
ATOM 1497 O O . PRO A 1 202 ? 6.320 28.042 -0.881 1.00 82.94 202 PRO A O 1
ATOM 1500 N N . PHE A 1 203 ? 6.083 30.231 -0.426 1.00 83.06 203 PHE A N 1
ATOM 1501 C CA . PHE A 1 203 ? 7.485 30.514 -0.124 1.00 83.06 203 PHE A CA 1
ATOM 1502 C C . PHE A 1 203 ? 8.029 29.749 1.086 1.00 83.06 203 PHE A C 1
ATOM 1504 O O . PHE A 1 203 ? 9.235 29.568 1.181 1.00 83.06 203 PHE A O 1
ATOM 1511 N N . ILE A 1 204 ? 7.168 29.285 1.997 1.00 83.94 204 ILE A N 1
ATOM 1512 C CA . ILE A 1 204 ? 7.580 28.477 3.155 1.00 83.94 204 ILE A CA 1
ATOM 1513 C C . ILE A 1 204 ? 7.270 27.002 2.898 1.00 83.94 204 ILE A C 1
ATOM 1515 O O . ILE A 1 204 ? 8.123 26.139 3.098 1.00 83.94 204 ILE A O 1
ATOM 1519 N N . ALA A 1 205 ? 6.061 26.700 2.420 1.00 86.69 205 ALA A N 1
ATOM 1520 C CA . ALA A 1 205 ? 5.615 25.324 2.247 1.00 86.69 205 ALA A CA 1
ATOM 1521 C C . ALA A 1 205 ? 6.413 24.573 1.172 1.00 86.69 205 ALA A C 1
ATOM 1523 O O . ALA A 1 205 ? 6.807 23.431 1.401 1.00 86.69 205 ALA A O 1
ATOM 1524 N N . VAL A 1 206 ? 6.691 25.198 0.021 1.00 88.75 206 VAL A N 1
ATOM 1525 C CA . VAL A 1 206 ? 7.390 24.527 -1.087 1.00 88.75 206 VAL A CA 1
ATOM 1526 C C . VAL A 1 206 ? 8.836 24.175 -0.712 1.00 88.75 206 VAL A C 1
ATOM 1528 O O . VAL A 1 206 ? 9.196 23.009 -0.880 1.00 88.75 206 VAL A O 1
ATOM 1531 N N . PRO A 1 207 ? 9.660 25.080 -0.138 1.00 91.12 207 PRO A N 1
ATOM 1532 C CA . PRO A 1 207 ? 11.006 24.710 0.302 1.00 91.12 207 PRO A CA 1
ATOM 1533 C C . PRO A 1 207 ? 11.016 23.604 1.356 1.00 91.12 207 PRO A C 1
ATOM 1535 O O . PRO A 1 207 ? 11.823 22.685 1.262 1.00 91.12 207 PRO A O 1
ATOM 1538 N N . VAL A 1 208 ? 10.095 23.642 2.325 1.00 90.75 208 VAL A N 1
ATOM 1539 C CA . VAL A 1 208 ? 9.989 22.590 3.348 1.00 90.75 208 VAL A CA 1
ATOM 1540 C C . VAL A 1 208 ? 9.652 21.238 2.714 1.00 90.75 208 VAL A C 1
ATOM 1542 O O . VAL A 1 208 ? 10.302 20.240 3.021 1.00 90.75 208 VAL A O 1
ATOM 1545 N N . LEU A 1 209 ? 8.676 21.189 1.802 1.00 92.19 209 LEU A N 1
ATOM 1546 C CA . LEU A 1 209 ? 8.323 19.957 1.090 1.00 92.19 209 LEU A CA 1
ATOM 1547 C C . LEU A 1 209 ? 9.476 19.447 0.215 1.00 92.19 209 LEU A C 1
ATOM 1549 O O . LEU A 1 209 ? 9.718 18.240 0.184 1.00 92.19 209 LEU A O 1
ATOM 1553 N N . ASN A 1 210 ? 10.223 20.346 -0.431 1.00 93.56 210 ASN A N 1
ATOM 1554 C CA . ASN A 1 210 ? 11.407 19.988 -1.211 1.00 93.56 210 ASN A CA 1
ATOM 1555 C C . ASN A 1 210 ? 12.503 19.388 -0.325 1.00 93.56 210 ASN A C 1
ATOM 1557 O O . ASN A 1 210 ? 12.991 18.313 -0.646 1.00 93.56 210 ASN A O 1
ATOM 1561 N N . ILE A 1 211 ? 12.804 19.983 0.836 1.00 95.00 211 ILE A N 1
ATOM 1562 C CA . ILE A 1 211 ? 13.777 19.428 1.796 1.00 95.00 211 ILE A CA 1
ATOM 1563 C C . ILE A 1 211 ? 13.381 18.007 2.217 1.00 95.00 211 ILE A C 1
ATOM 1565 O O . ILE A 1 211 ? 14.224 17.112 2.280 1.00 95.00 211 ILE A O 1
ATOM 1569 N N . ILE A 1 212 ? 12.095 17.769 2.489 1.00 93.88 212 ILE A N 1
ATOM 1570 C CA . ILE A 1 212 ? 11.611 16.433 2.865 1.00 93.88 212 ILE A CA 1
ATOM 1571 C C . ILE A 1 212 ? 11.720 15.459 1.680 1.00 93.88 212 ILE A C 1
ATOM 1573 O O . ILE A 1 212 ? 12.084 14.296 1.869 1.00 93.88 212 ILE A O 1
ATOM 1577 N N . SER A 1 213 ? 11.428 15.915 0.460 1.00 93.38 213 SER A N 1
ATOM 1578 C CA . SER A 1 213 ? 11.572 15.124 -0.767 1.00 93.38 213 SER A CA 1
ATOM 1579 C C . SER A 1 213 ? 13.036 14.769 -1.060 1.00 93.38 213 SER A C 1
ATOM 1581 O O . SER A 1 213 ? 13.342 13.626 -1.417 1.00 93.38 213 SER A O 1
ATOM 1583 N N . ASP A 1 214 ? 13.952 15.709 -0.846 1.00 93.81 214 ASP A N 1
ATOM 1584 C CA . ASP A 1 214 ? 15.393 15.513 -1.000 1.00 93.81 214 ASP A CA 1
ATOM 1585 C C . ASP A 1 214 ? 15.922 14.550 0.059 1.00 93.81 214 ASP A C 1
ATOM 1587 O O . ASP A 1 214 ? 16.678 13.635 -0.263 1.00 93.81 214 ASP A O 1
ATOM 1591 N N . LEU A 1 215 ? 15.449 14.662 1.305 1.00 94.44 215 LEU A N 1
ATOM 1592 C CA . LEU A 1 215 ? 15.741 13.695 2.360 1.00 94.44 215 LEU A CA 1
ATOM 1593 C C . LEU A 1 215 ? 15.261 12.287 1.976 1.00 94.44 215 LEU A C 1
ATOM 1595 O O . LEU A 1 215 ? 16.016 11.322 2.102 1.00 94.44 215 LEU A O 1
ATOM 1599 N N . ALA A 1 216 ? 14.028 12.156 1.479 1.00 92.75 216 ALA A N 1
ATOM 1600 C CA . ALA A 1 216 ? 13.479 10.877 1.029 1.00 92.75 216 ALA A CA 1
ATOM 1601 C C . ALA A 1 216 ? 14.326 10.267 -0.102 1.00 92.75 216 ALA A C 1
ATOM 1603 O O . ALA A 1 216 ? 14.661 9.080 -0.072 1.00 92.75 216 ALA A O 1
ATOM 1604 N N . SER A 1 217 ? 14.724 11.087 -1.074 1.00 92.12 217 SER A N 1
ATOM 1605 C CA . SER A 1 217 ? 15.572 10.674 -2.195 1.00 92.12 217 SER A CA 1
ATOM 1606 C C . SER A 1 217 ? 16.989 10.311 -1.736 1.00 92.12 217 SER A C 1
ATOM 1608 O O . SER A 1 217 ? 17.548 9.302 -2.170 1.00 92.12 217 SER A O 1
ATOM 1610 N N . GLY A 1 218 ? 17.546 11.063 -0.786 1.00 91.69 218 GLY A N 1
ATOM 1611 C CA . GLY A 1 218 ? 18.825 10.787 -0.139 1.00 91.69 218 GLY A CA 1
ATOM 1612 C C . GLY A 1 218 ? 18.836 9.431 0.567 1.00 91.69 218 GLY A C 1
ATOM 1613 O O . GLY A 1 218 ? 19.746 8.634 0.346 1.00 91.69 218 GLY A O 1
ATOM 1614 N N . ILE A 1 219 ? 17.786 9.113 1.331 1.00 92.25 219 ILE A N 1
ATOM 1615 C CA . ILE A 1 219 ? 17.633 7.811 2.004 1.00 92.25 219 ILE A CA 1
ATOM 1616 C C . ILE A 1 219 ? 17.613 6.664 0.985 1.00 92.25 219 ILE A C 1
ATOM 1618 O O . ILE A 1 219 ? 18.273 5.642 1.187 1.00 92.25 219 ILE A O 1
ATOM 1622 N N . VAL A 1 220 ? 16.882 6.821 -0.121 1.00 90.44 220 VAL A N 1
ATOM 1623 C CA . VAL A 1 220 ? 16.803 5.793 -1.171 1.00 90.44 220 VAL A CA 1
ATOM 1624 C C . VAL A 1 220 ? 18.143 5.614 -1.875 1.00 90.44 220 VAL A C 1
ATOM 1626 O O . VAL A 1 220 ? 18.584 4.477 -2.038 1.00 90.44 220 VAL A O 1
ATOM 1629 N N . SER A 1 221 ? 18.817 6.703 -2.242 1.00 90.19 221 SER A N 1
ATOM 1630 C CA . SER A 1 221 ? 20.119 6.626 -2.913 1.00 90.19 221 SER A CA 1
ATOM 1631 C C . SER A 1 221 ? 21.188 5.995 -2.010 1.00 90.19 221 SER A C 1
ATOM 1633 O O . SER A 1 221 ? 21.944 5.130 -2.458 1.00 90.19 221 SER A O 1
ATOM 1635 N N . ALA A 1 222 ? 21.203 6.330 -0.714 1.00 89.75 222 ALA A N 1
ATOM 1636 C CA . ALA A 1 222 ? 22.082 5.706 0.272 1.00 89.75 222 ALA A CA 1
ATOM 1637 C C . ALA A 1 222 ? 21.775 4.209 0.431 1.00 89.75 222 ALA A C 1
ATOM 1639 O O . ALA A 1 222 ? 22.680 3.375 0.381 1.00 89.75 222 ALA A O 1
ATOM 1640 N N . GLY A 1 223 ? 20.492 3.851 0.537 1.00 86.69 223 GLY A N 1
ATOM 1641 C CA . GLY A 1 223 ? 20.048 2.461 0.606 1.00 86.69 223 GLY A CA 1
ATOM 1642 C C . GLY A 1 223 ? 20.405 1.653 -0.644 1.00 86.69 223 GLY A C 1
ATOM 1643 O O . GLY A 1 223 ? 20.779 0.486 -0.538 1.00 86.69 223 GLY A O 1
ATOM 1644 N N . ALA A 1 224 ? 20.347 2.265 -1.829 1.00 85.12 224 ALA A N 1
ATOM 1645 C CA . ALA A 1 224 ? 20.676 1.613 -3.093 1.00 85.12 224 ALA A CA 1
ATOM 1646 C C . ALA A 1 224 ? 22.170 1.269 -3.211 1.00 85.12 224 ALA A C 1
ATOM 1648 O O . ALA A 1 224 ? 22.507 0.279 -3.863 1.00 85.12 224 ALA A O 1
ATOM 1649 N N . ARG A 1 225 ? 23.058 2.032 -2.561 1.00 85.94 225 ARG A N 1
ATOM 1650 C CA . ARG A 1 225 ? 24.514 1.794 -2.561 1.00 85.94 225 ARG A CA 1
ATOM 1651 C C . ARG A 1 225 ? 24.948 0.612 -1.690 1.00 85.94 225 ARG A C 1
ATOM 1653 O O . ARG A 1 225 ? 26.078 0.158 -1.832 1.00 85.94 225 ARG A O 1
ATOM 1660 N N . LEU A 1 226 ? 24.079 0.084 -0.822 1.00 83.38 226 LEU A N 1
ATOM 1661 C CA . LEU A 1 226 ? 24.428 -1.050 0.037 1.00 83.38 226 LEU A CA 1
ATOM 1662 C C . LEU A 1 226 ? 24.728 -2.316 -0.800 1.00 83.38 226 LEU A C 1
ATOM 1664 O O . LEU A 1 226 ? 23.951 -2.644 -1.708 1.00 83.38 226 LEU A O 1
ATOM 1668 N N . PRO A 1 227 ? 25.804 -3.069 -0.482 1.00 64.69 227 PRO A N 1
ATOM 1669 C CA . PRO A 1 227 ? 26.288 -4.196 -1.292 1.00 64.69 227 PRO A CA 1
ATOM 1670 C C . PRO A 1 227 ? 25.346 -5.415 -1.338 1.00 64.69 227 PRO A C 1
ATOM 1672 O O . PRO A 1 227 ? 25.566 -6.329 -2.122 1.00 64.69 227 PRO A O 1
ATOM 1675 N N . ALA A 1 228 ? 24.252 -5.408 -0.574 1.00 70.19 228 ALA A N 1
ATOM 1676 C CA . ALA A 1 228 ? 23.193 -6.419 -0.621 1.00 70.19 228 ALA A CA 1
ATOM 1677 C C . ALA A 1 228 ? 21.787 -5.795 -0.681 1.00 70.19 228 ALA A C 1
ATOM 1679 O O . ALA A 1 228 ? 20.810 -6.416 -0.270 1.00 70.19 228 ALA A O 1
ATOM 1680 N N . ALA A 1 229 ? 21.660 -4.555 -1.178 1.00 70.75 229 ALA A N 1
ATOM 1681 C CA . ALA A 1 229 ? 20.365 -3.872 -1.250 1.00 70.75 229 ALA A CA 1
ATOM 1682 C C . ALA A 1 229 ? 19.317 -4.690 -2.022 1.00 70.75 229 ALA A C 1
ATOM 1684 O O . ALA A 1 229 ? 18.147 -4.729 -1.642 1.00 70.75 229 ALA A O 1
ATOM 1685 N N . CYS A 1 230 ? 19.770 -5.373 -3.075 1.00 74.69 230 CYS A N 1
ATOM 1686 C CA . CYS A 1 230 ? 18.962 -6.205 -3.945 1.00 74.69 230 CYS A CA 1
ATOM 1687 C C . CYS A 1 230 ? 19.770 -7.417 -4.405 1.00 74.69 230 CYS A C 1
ATOM 1689 O O . CYS A 1 230 ? 20.855 -7.255 -4.962 1.00 74.69 230 CYS A O 1
ATOM 1691 N N . LEU A 1 231 ? 19.215 -8.613 -4.228 1.00 72.94 231 LEU A N 1
ATOM 1692 C CA . LEU A 1 231 ? 19.769 -9.843 -4.781 1.00 72.94 231 LEU A CA 1
ATOM 1693 C C . LEU A 1 231 ? 19.050 -10.164 -6.089 1.00 72.94 231 LEU A C 1
ATOM 1695 O O . LEU A 1 231 ? 17.822 -10.276 -6.117 1.00 72.94 231 LEU A O 1
ATOM 1699 N N . LEU A 1 232 ? 19.809 -10.286 -7.178 1.00 70.69 232 LEU A N 1
ATOM 1700 C CA . LEU A 1 232 ? 19.273 -10.771 -8.444 1.00 70.69 232 LEU A CA 1
ATOM 1701 C C . LEU A 1 232 ? 19.156 -12.295 -8.345 1.00 70.69 232 LEU A C 1
ATOM 1703 O O . LEU A 1 232 ? 20.161 -12.984 -8.193 1.00 70.69 232 LEU A O 1
ATOM 1707 N N . MET A 1 233 ? 17.934 -12.815 -8.393 1.00 64.31 233 MET A N 1
ATOM 1708 C CA . MET A 1 233 ? 17.669 -14.249 -8.278 1.00 64.31 233 MET A CA 1
ATOM 1709 C C . MET A 1 233 ? 17.186 -14.750 -9.633 1.00 64.31 233 MET A C 1
ATOM 1711 O O . MET A 1 233 ? 16.106 -14.374 -10.085 1.00 64.31 233 MET A O 1
ATOM 1715 N N . ARG A 1 234 ? 18.033 -15.540 -10.300 1.00 51.84 234 ARG A N 1
ATOM 1716 C CA . ARG A 1 234 ? 17.789 -16.053 -11.655 1.00 51.84 234 ARG A CA 1
ATOM 1717 C C . ARG A 1 234 ? 17.037 -17.389 -11.643 1.00 51.84 234 ARG A C 1
ATOM 1719 O O . ARG A 1 234 ? 16.134 -17.557 -12.452 1.00 51.84 234 ARG A O 1
ATOM 1726 N N . ASP A 1 235 ? 17.325 -18.244 -10.660 1.00 56.09 235 ASP A N 1
ATOM 1727 C CA . ASP A 1 235 ? 16.783 -19.605 -10.546 1.00 56.09 235 ASP A CA 1
ATOM 1728 C C . ASP A 1 235 ? 16.077 -19.799 -9.194 1.00 56.09 235 ASP A C 1
ATOM 1730 O O . ASP A 1 235 ? 16.584 -20.441 -8.277 1.00 56.09 235 ASP A O 1
ATOM 1734 N N . PHE A 1 236 ? 14.913 -19.169 -9.028 1.00 65.12 236 PHE A N 1
ATOM 1735 C CA . PHE A 1 236 ? 14.141 -19.250 -7.788 1.00 65.12 236 PHE A CA 1
ATOM 1736 C C . PHE A 1 236 ? 12.972 -20.224 -7.923 1.00 65.12 236 PHE A C 1
ATOM 1738 O O . PHE A 1 236 ? 12.009 -19.960 -8.649 1.00 65.12 236 PHE A O 1
ATOM 1745 N N . ASP A 1 237 ? 13.026 -21.320 -7.167 1.00 67.88 237 ASP A N 1
ATOM 1746 C CA . ASP A 1 237 ? 11.899 -22.238 -7.033 1.00 67.88 237 ASP A CA 1
ATOM 1747 C C . ASP A 1 237 ? 10.875 -21.682 -6.032 1.00 67.88 237 ASP A C 1
ATOM 1749 O O . ASP A 1 237 ? 10.947 -21.871 -4.812 1.00 67.88 237 ASP A O 1
ATOM 1753 N N . ALA A 1 238 ? 9.889 -20.973 -6.578 1.00 64.31 238 ALA A N 1
ATOM 1754 C CA . ALA A 1 238 ? 8.785 -20.431 -5.802 1.00 64.31 238 ALA A CA 1
ATOM 1755 C C . ALA A 1 238 ? 7.955 -21.516 -5.105 1.00 64.31 238 ALA A C 1
ATOM 1757 O O . ALA A 1 238 ? 7.396 -21.239 -4.044 1.00 64.31 238 ALA A O 1
ATOM 1758 N N . GLY A 1 239 ? 7.883 -22.730 -5.660 1.00 63.94 239 GLY A N 1
ATOM 1759 C CA . GLY A 1 239 ? 7.139 -23.843 -5.077 1.00 63.94 239 GLY A CA 1
ATOM 1760 C C . GLY A 1 239 ? 7.763 -24.306 -3.766 1.00 63.94 239 GLY A C 1
ATOM 1761 O O . GLY A 1 239 ? 7.068 -24.398 -2.750 1.00 63.94 239 GLY A O 1
ATOM 1762 N N . LEU A 1 240 ? 9.083 -24.503 -3.752 1.00 60.41 240 LEU A N 1
ATOM 1763 C CA . LEU A 1 240 ? 9.821 -24.878 -2.545 1.00 60.41 240 LEU A CA 1
ATOM 1764 C C . LEU A 1 240 ? 9.729 -23.791 -1.464 1.00 60.41 240 LEU A C 1
ATOM 1766 O O . LEU A 1 240 ? 9.459 -24.089 -0.299 1.00 60.41 240 LEU A O 1
ATOM 1770 N N . TYR A 1 241 ? 9.882 -22.522 -1.853 1.00 67.00 241 TYR A N 1
ATOM 1771 C CA . TYR A 1 241 ? 9.793 -21.397 -0.921 1.00 67.00 241 TYR A CA 1
ATOM 1772 C C . TYR A 1 241 ? 8.408 -21.285 -0.269 1.00 67.00 241 TYR A C 1
ATOM 1774 O O . TYR A 1 241 ? 8.289 -21.166 0.951 1.00 67.00 241 TYR A O 1
ATOM 1782 N N . ILE A 1 242 ? 7.351 -21.355 -1.080 1.00 67.19 242 ILE A N 1
ATOM 1783 C CA . ILE A 1 242 ? 5.964 -21.306 -0.612 1.00 67.19 242 ILE A CA 1
ATOM 1784 C C . ILE A 1 242 ? 5.663 -22.490 0.315 1.00 67.19 242 ILE A C 1
ATOM 1786 O O . ILE A 1 242 ? 5.041 -22.309 1.363 1.00 67.19 242 ILE A O 1
ATOM 1790 N N . THR A 1 243 ? 6.133 -23.687 -0.040 1.00 59.59 243 THR A N 1
ATOM 1791 C CA . THR A 1 243 ? 5.955 -24.897 0.772 1.00 59.59 243 THR A CA 1
ATOM 1792 C C . THR A 1 243 ? 6.654 -24.755 2.123 1.00 59.59 243 THR A C 1
ATOM 1794 O O . THR A 1 243 ? 6.048 -25.022 3.159 1.00 59.59 243 THR A O 1
ATOM 1797 N N . GLY A 1 244 ? 7.882 -24.229 2.148 1.00 58.59 244 GLY A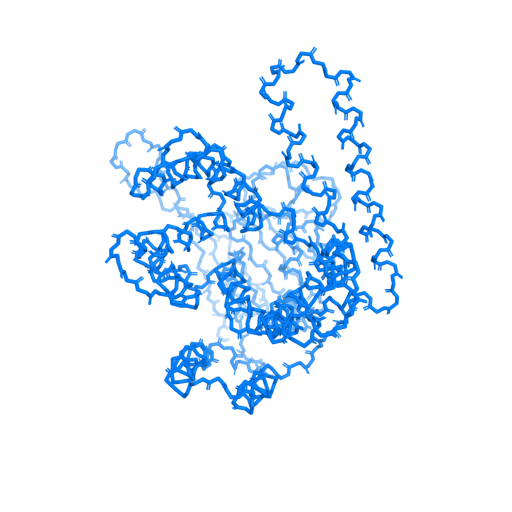 N 1
ATOM 1798 C CA . GLY A 1 244 ? 8.586 -23.911 3.392 1.00 58.59 244 GLY A CA 1
ATOM 1799 C C . GLY A 1 244 ? 7.820 -22.912 4.264 1.00 58.59 244 GLY A C 1
ATOM 1800 O O . GLY A 1 244 ? 7.704 -23.094 5.476 1.00 58.59 244 GLY A O 1
ATOM 1801 N N . LEU A 1 245 ? 7.215 -21.892 3.653 1.00 64.19 245 LEU A N 1
ATOM 1802 C CA . LEU A 1 245 ? 6.444 -20.874 4.366 1.00 64.19 245 LEU A CA 1
ATOM 1803 C C . LEU A 1 245 ? 5.131 -21.436 4.941 1.00 64.19 245 LEU A C 1
ATOM 1805 O O . LEU A 1 245 ? 4.762 -21.105 6.070 1.00 64.19 245 LEU A O 1
ATOM 1809 N N . LEU A 1 246 ? 4.468 -22.344 4.219 1.00 65.62 246 LEU A N 1
ATOM 1810 C CA . LEU A 1 246 ? 3.319 -23.094 4.728 1.00 65.62 246 LEU A CA 1
ATOM 1811 C C . LEU A 1 246 ? 3.681 -24.018 5.887 1.00 65.62 246 LEU A C 1
ATOM 1813 O O . LEU A 1 246 ? 2.920 -24.097 6.847 1.00 65.62 246 LEU A O 1
ATOM 1817 N N . ILE A 1 247 ? 4.824 -24.702 5.819 1.00 56.97 247 ILE A N 1
ATOM 1818 C CA . ILE A 1 247 ? 5.299 -25.568 6.902 1.00 56.97 247 ILE A CA 1
ATOM 1819 C C . ILE A 1 247 ? 5.573 -24.725 8.152 1.00 56.97 247 ILE A C 1
ATOM 1821 O O . ILE A 1 247 ? 5.103 -25.064 9.235 1.00 56.97 247 ILE A O 1
ATOM 1825 N N . ILE A 1 248 ? 6.232 -23.571 8.016 1.00 59.28 248 ILE A N 1
ATOM 1826 C CA . ILE A 1 248 ? 6.445 -22.634 9.133 1.00 59.28 248 ILE A CA 1
ATOM 1827 C C . ILE A 1 248 ? 5.101 -22.132 9.693 1.00 59.28 248 ILE A C 1
ATOM 1829 O O . ILE A 1 248 ? 4.920 -22.049 10.912 1.00 59.28 248 ILE A O 1
ATOM 1833 N N . ALA A 1 249 ? 4.123 -21.839 8.831 1.00 62.66 249 ALA A N 1
ATOM 1834 C CA . ALA A 1 249 ? 2.772 -21.447 9.239 1.00 62.66 249 ALA A CA 1
ATOM 1835 C C . ALA A 1 249 ? 2.007 -22.586 9.953 1.00 62.66 249 ALA A C 1
ATOM 1837 O O . ALA A 1 249 ? 1.290 -22.337 10.923 1.00 62.66 249 ALA A O 1
ATOM 1838 N N . ALA A 1 250 ? 2.194 -23.833 9.517 1.00 58.06 250 ALA A N 1
ATOM 1839 C CA . ALA A 1 250 ? 1.626 -25.031 10.132 1.00 58.06 250 ALA A CA 1
ATOM 1840 C C . ALA A 1 250 ? 2.208 -25.281 11.528 1.00 58.06 250 ALA A C 1
ATOM 1842 O O . ALA A 1 250 ? 1.478 -25.465 12.503 1.00 58.06 250 ALA A O 1
ATOM 1843 N N . VAL A 1 251 ? 3.535 -25.209 11.636 1.00 55.19 251 VAL A N 1
ATOM 1844 C CA . VAL A 1 251 ? 4.286 -25.425 12.879 1.00 55.19 251 VAL A CA 1
ATOM 1845 C C . VAL A 1 251 ? 4.019 -24.310 13.899 1.00 55.19 251 VAL A C 1
ATOM 1847 O O . VAL A 1 251 ? 3.997 -24.557 15.105 1.00 55.19 251 VAL A O 1
ATOM 1850 N N . SER A 1 252 ? 3.722 -23.087 13.448 1.00 55.53 252 SER A N 1
ATOM 1851 C CA . SER A 1 252 ? 3.448 -21.931 14.319 1.00 55.53 252 SER A CA 1
ATOM 1852 C C . SER A 1 252 ? 2.047 -21.904 14.967 1.00 55.53 252 SER A C 1
ATOM 1854 O O . SER A 1 252 ? 1.668 -20.899 15.572 1.00 55.53 252 SER A O 1
ATOM 1856 N N . ARG A 1 253 ? 1.306 -23.026 14.953 1.00 56.47 253 ARG A N 1
ATOM 1857 C CA . ARG A 1 253 ? 0.005 -23.211 15.639 1.00 56.47 253 ARG A CA 1
ATOM 1858 C C . ARG A 1 253 ? -1.079 -22.219 15.193 1.00 56.47 253 ARG A C 1
ATOM 1860 O O . ARG A 1 253 ? -1.859 -21.716 16.007 1.00 56.47 253 ARG A O 1
ATOM 1867 N N . VAL A 1 254 ? -1.158 -21.933 13.894 1.00 55.12 254 VAL A N 1
ATOM 1868 C CA . VAL A 1 254 ? -2.323 -21.252 13.311 1.00 55.12 254 VAL A CA 1
ATOM 1869 C C . VAL A 1 254 ? -3.507 -22.235 13.335 1.00 55.12 254 VAL A C 1
ATOM 1871 O O . VAL A 1 254 ? -3.346 -23.377 12.918 1.00 55.12 254 VAL A O 1
ATOM 1874 N N . PRO A 1 255 ? -4.700 -21.858 13.837 1.00 54.94 255 PRO A N 1
ATOM 1875 C CA . PRO A 1 255 ? -5.807 -22.802 13.986 1.00 54.94 255 PRO A CA 1
ATOM 1876 C C . PRO A 1 255 ? -6.204 -23.415 12.636 1.00 54.94 255 PRO A C 1
ATOM 1878 O O . PRO A 1 255 ? -6.460 -22.694 11.670 1.00 54.94 255 PRO A O 1
ATOM 1881 N N . VAL A 1 256 ? -6.298 -24.747 12.611 1.00 48.00 256 VAL A N 1
ATOM 1882 C CA . VAL A 1 256 ? -6.406 -25.641 11.438 1.00 48.00 256 VAL A CA 1
ATOM 1883 C C . VAL A 1 256 ? -7.502 -25.240 10.429 1.00 48.00 256 VAL A C 1
ATOM 1885 O O . VAL A 1 256 ? -7.320 -25.384 9.224 1.00 48.00 256 VAL A O 1
ATOM 1888 N N . ARG A 1 257 ? -8.600 -24.608 10.870 1.00 52.91 257 ARG A N 1
ATOM 1889 C CA . ARG A 1 257 ? -9.652 -24.085 9.967 1.00 52.91 257 ARG A CA 1
ATOM 1890 C C . ARG A 1 257 ? -9.199 -22.913 9.082 1.00 52.91 257 ARG A C 1
ATOM 1892 O O . ARG A 1 257 ? -9.715 -22.744 7.985 1.00 52.91 257 ARG A O 1
ATOM 1899 N N . LYS A 1 258 ? -8.229 -22.107 9.529 1.00 55.56 258 LYS A N 1
ATOM 1900 C CA . LYS A 1 258 ? -7.616 -21.042 8.712 1.00 55.56 258 LYS A CA 1
ATOM 1901 C C . LYS A 1 258 ? -6.567 -21.601 7.756 1.00 55.56 258 LYS A C 1
ATOM 1903 O O . LYS A 1 258 ? -6.390 -21.042 6.682 1.00 55.56 258 LYS A O 1
ATOM 1908 N N . MET A 1 259 ? -5.925 -22.712 8.123 1.00 51.94 259 MET A N 1
ATOM 1909 C CA . MET A 1 259 ? -5.006 -23.433 7.244 1.00 51.94 259 MET A CA 1
ATOM 1910 C C . MET A 1 259 ? -5.725 -24.070 6.057 1.00 51.94 259 MET A C 1
ATOM 1912 O O . MET A 1 259 ? -5.176 -24.018 4.974 1.00 51.94 259 MET A O 1
ATOM 1916 N N . ALA A 1 260 ? -6.954 -24.570 6.223 1.00 50.66 260 ALA A N 1
ATOM 1917 C CA . ALA A 1 260 ? -7.747 -25.113 5.114 1.00 50.66 260 ALA A CA 1
ATOM 1918 C C . ALA A 1 260 ? -8.136 -24.049 4.066 1.00 50.66 260 ALA A C 1
ATOM 1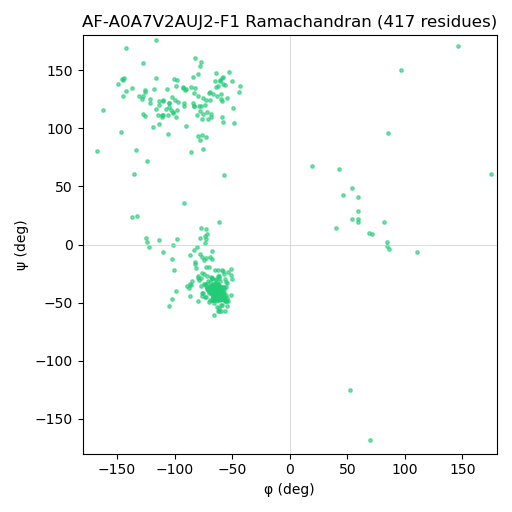920 O O . ALA A 1 260 ? -8.157 -24.333 2.875 1.00 50.66 260 ALA A O 1
ATOM 1921 N N . LEU A 1 261 ? -8.393 -22.801 4.484 1.00 54.78 261 LEU A N 1
ATOM 1922 C CA . LEU A 1 261 ? -8.613 -21.683 3.552 1.00 54.78 261 LEU A CA 1
ATOM 1923 C C . LEU A 1 261 ? -7.308 -21.148 2.942 1.00 54.78 261 LEU A C 1
ATOM 1925 O O . LEU A 1 261 ? -7.323 -20.627 1.833 1.00 54.78 261 LEU A O 1
ATOM 1929 N N . LEU A 1 262 ? -6.188 -21.262 3.660 1.00 54.19 262 LEU A N 1
ATOM 1930 C CA . LEU A 1 262 ? -4.860 -20.889 3.168 1.00 54.19 262 LEU A CA 1
ATOM 1931 C C . LEU A 1 262 ? -4.309 -21.902 2.183 1.00 54.19 262 LEU A C 1
ATOM 1933 O O . LEU A 1 262 ? -3.759 -21.500 1.170 1.00 54.19 262 LEU A O 1
ATOM 1937 N N . SER A 1 263 ? -4.491 -23.191 2.458 1.00 52.75 263 SER A N 1
ATOM 1938 C CA . SER A 1 263 ? -4.221 -24.247 1.502 1.00 52.75 263 SER A CA 1
ATOM 1939 C C . SER A 1 263 ? -5.186 -24.117 0.341 1.00 52.75 263 SER A C 1
ATOM 1941 O O . SER A 1 263 ? -4.703 -24.096 -0.761 1.00 52.75 263 SER A O 1
ATOM 1943 N N . ALA A 1 264 ? -6.487 -23.866 0.523 1.00 50.31 264 ALA A N 1
ATOM 1944 C CA . ALA A 1 264 ? -7.388 -23.640 -0.611 1.00 50.31 264 ALA A CA 1
ATOM 1945 C C . ALA A 1 264 ? -7.017 -22.402 -1.446 1.00 50.31 264 ALA A C 1
ATOM 1947 O O . ALA A 1 264 ? -7.027 -22.487 -2.664 1.00 50.31 264 ALA A O 1
ATOM 1948 N N . GLY A 1 265 ? -6.645 -21.274 -0.832 1.00 53.81 265 GLY A N 1
ATOM 1949 C CA . GLY A 1 265 ? -6.242 -20.052 -1.542 1.00 53.81 265 GLY A CA 1
ATOM 1950 C C . GLY A 1 265 ? -4.859 -20.150 -2.188 1.00 53.81 265 GLY A C 1
ATOM 1951 O O . GLY A 1 265 ? -4.646 -19.623 -3.278 1.00 53.81 265 GLY A O 1
ATOM 1952 N N . LEU A 1 266 ? -3.932 -20.872 -1.560 1.00 53.97 266 LEU A N 1
ATOM 1953 C CA . LEU A 1 266 ? -2.629 -21.178 -2.130 1.00 53.97 266 LEU A CA 1
ATOM 1954 C C . LEU A 1 266 ? -2.727 -22.283 -3.182 1.00 53.97 266 LEU A C 1
ATOM 1956 O O . LEU A 1 266 ? -2.043 -22.188 -4.180 1.00 53.97 266 LEU A O 1
ATOM 1960 N N . SER A 1 267 ? -3.597 -23.273 -3.019 1.00 47.25 267 SER A N 1
ATOM 1961 C CA . SER A 1 267 ? -3.930 -24.296 -4.010 1.00 47.25 267 SER A CA 1
ATOM 1962 C C . SER A 1 267 ? -4.661 -23.676 -5.187 1.00 47.25 267 SER A C 1
ATOM 1964 O O . SER A 1 267 ? -4.342 -24.047 -6.297 1.00 47.25 267 SER A O 1
ATOM 1966 N N . LEU A 1 268 ? -5.549 -22.691 -5.002 1.00 50.03 268 LEU A N 1
ATOM 1967 C CA . LEU A 1 268 ? -6.139 -21.914 -6.102 1.00 50.03 268 LEU A CA 1
ATOM 1968 C C . LEU A 1 268 ? -5.093 -21.035 -6.785 1.00 50.03 268 LEU A C 1
ATOM 1970 O O . LEU A 1 268 ? -5.103 -20.919 -8.004 1.00 50.03 268 LEU A O 1
ATOM 1974 N N . SER A 1 269 ? -4.168 -20.451 -6.020 1.00 52.31 269 SER A N 1
ATOM 1975 C CA . SER A 1 269 ? -3.024 -19.722 -6.576 1.00 52.31 269 SER A CA 1
ATOM 1976 C C . SER A 1 269 ? -2.088 -20.679 -7.324 1.00 52.31 269 SER A C 1
ATOM 1978 O O . SER A 1 269 ? -1.667 -20.368 -8.418 1.00 52.31 269 SER A O 1
ATOM 1980 N N . LEU A 1 270 ? -1.820 -21.880 -6.813 1.00 49.62 270 LEU A N 1
ATOM 1981 C CA . LEU A 1 270 ? -0.966 -22.901 -7.428 1.00 49.62 270 LEU A CA 1
ATOM 1982 C C . LEU A 1 270 ? -1.649 -23.589 -8.621 1.00 49.62 270 LEU A C 1
ATOM 1984 O O . LEU A 1 270 ? -0.969 -23.878 -9.594 1.00 49.62 270 LEU A O 1
ATOM 1988 N N . LEU A 1 271 ? -2.972 -23.783 -8.598 1.00 48.09 271 LEU A N 1
ATOM 1989 C CA . LEU A 1 271 ? -3.793 -24.287 -9.711 1.00 48.09 271 LEU A CA 1
ATOM 1990 C C . LEU A 1 271 ? -3.957 -23.227 -10.804 1.00 48.09 271 LEU A C 1
ATOM 1992 O O . LEU A 1 271 ? -3.908 -23.572 -11.976 1.00 48.09 271 LEU A O 1
ATOM 1996 N N . SER A 1 272 ? -4.025 -21.941 -10.442 1.00 49.38 272 SER A N 1
ATOM 1997 C CA . SER A 1 272 ? -3.890 -20.825 -11.397 1.00 49.38 272 SER A CA 1
ATOM 1998 C C . SER A 1 272 ? -2.459 -20.693 -11.947 1.00 49.38 272 SER A C 1
ATOM 2000 O O . SER A 1 272 ? -2.224 -19.932 -12.881 1.00 49.38 272 SER A O 1
ATOM 2002 N N . PHE A 1 273 ? -1.497 -21.418 -11.362 1.00 43.81 273 PHE A N 1
ATOM 2003 C CA . PHE A 1 273 ? -0.086 -21.466 -11.754 1.00 43.81 273 PHE A CA 1
ATOM 2004 C C . PHE A 1 273 ? 0.361 -22.847 -12.295 1.00 43.81 273 PHE A C 1
ATOM 2006 O O . PHE A 1 273 ? 1.536 -22.992 -12.645 1.00 43.81 273 PHE A O 1
ATOM 2013 N N . MET A 1 274 ? -0.544 -23.830 -12.433 1.00 37.47 274 MET A N 1
ATOM 2014 C CA . MET A 1 274 ? -0.346 -25.006 -13.296 1.00 37.47 274 MET A CA 1
ATOM 2015 C C . MET A 1 274 ? -0.634 -24.611 -14.756 1.00 37.47 274 MET A C 1
ATOM 2017 O O . MET A 1 274 ? -1.374 -23.670 -15.022 1.00 37.47 274 MET A O 1
ATOM 2021 N N . PRO A 1 275 ? 0.072 -25.212 -15.716 1.00 46.75 275 PRO A N 1
ATOM 2022 C CA . PRO A 1 275 ? 1.022 -24.516 -16.565 1.00 46.75 275 PRO A CA 1
ATOM 2023 C C . PRO A 1 275 ? 0.369 -23.673 -17.667 1.00 46.75 275 PRO A C 1
ATOM 2025 O O . PRO A 1 275 ? -0.039 -24.187 -18.700 1.00 46.75 275 PRO A O 1
ATOM 2028 N N . LEU A 1 276 ? 0.429 -22.349 -17.513 1.00 41.56 276 LEU A N 1
ATOM 2029 C CA . LEU A 1 276 ? 0.498 -21.415 -18.650 1.00 41.56 276 LEU A CA 1
ATOM 2030 C C . LEU A 1 276 ? 1.927 -20.894 -18.896 1.00 41.56 276 LEU A C 1
ATOM 2032 O O . LEU A 1 276 ? 2.164 -20.141 -19.831 1.00 41.56 276 LEU A O 1
ATOM 2036 N N . PHE A 1 277 ? 2.901 -21.325 -18.084 1.00 43.34 277 PHE A N 1
ATOM 2037 C CA . PHE A 1 277 ? 4.308 -20.918 -18.196 1.00 43.34 277 PHE A CA 1
ATOM 2038 C C . PHE A 1 277 ? 5.309 -22.076 -18.022 1.00 43.34 277 PHE A C 1
ATOM 2040 O O . PHE A 1 277 ? 6.469 -21.831 -17.706 1.00 43.34 277 PHE A O 1
ATOM 2047 N N . SER A 1 278 ? 4.912 -23.334 -18.263 1.00 33.84 278 SER A N 1
ATOM 2048 C CA . SER A 1 278 ? 5.878 -24.438 -18.447 1.00 33.84 278 SER A CA 1
ATOM 2049 C C . SER A 1 278 ? 6.245 -24.647 -19.921 1.00 33.84 278 SER A C 1
ATOM 2051 O O . SER A 1 278 ? 6.463 -25.772 -20.365 1.00 33.84 278 SER A O 1
ATOM 2053 N N . GLY A 1 279 ? 6.325 -23.564 -20.692 1.00 32.44 279 GLY A N 1
ATOM 2054 C CA . GLY A 1 279 ? 7.067 -23.578 -21.944 1.00 32.44 279 GLY A CA 1
ATOM 2055 C C . GLY A 1 279 ? 8.555 -23.524 -21.622 1.00 32.44 279 GLY A C 1
ATOM 2056 O O . GLY A 1 279 ? 9.152 -22.447 -21.630 1.00 32.44 279 GLY A O 1
ATOM 2057 N N . SER A 1 280 ? 9.158 -24.672 -21.297 1.00 32.69 280 SER A N 1
ATOM 2058 C CA . SER A 1 280 ? 10.585 -24.850 -21.561 1.00 32.69 280 SER A CA 1
ATOM 2059 C C . SER A 1 280 ? 10.785 -24.551 -23.043 1.00 32.69 280 SER A C 1
ATOM 2061 O O . SER A 1 280 ? 10.083 -25.146 -23.861 1.00 32.69 280 SER A O 1
ATOM 2063 N N . TRP A 1 281 ? 11.696 -23.638 -23.376 1.00 37.00 281 TRP A N 1
ATOM 2064 C CA . TRP A 1 281 ? 12.078 -23.354 -24.756 1.00 37.00 281 TRP A CA 1
ATOM 2065 C C . TRP A 1 281 ? 12.368 -24.670 -25.487 1.00 37.00 281 TRP A C 1
ATOM 2067 O O . TRP A 1 281 ? 13.403 -25.297 -25.271 1.00 37.00 281 TRP A O 1
ATOM 2077 N N . LYS A 1 282 ? 11.443 -25.095 -26.345 1.00 36.53 282 LYS A N 1
ATOM 2078 C CA . LYS A 1 282 ? 11.770 -25.960 -27.470 1.00 36.53 282 LYS A CA 1
ATOM 2079 C C . LYS A 1 282 ? 12.034 -25.017 -28.630 1.00 36.53 282 LYS A C 1
ATOM 2081 O O . LYS A 1 282 ? 11.282 -24.069 -28.829 1.00 36.53 282 LYS A O 1
ATOM 2086 N N . ALA A 1 283 ? 13.100 -25.269 -29.378 1.00 40.19 283 ALA A N 1
ATOM 2087 C CA . ALA A 1 283 ? 13.594 -24.444 -30.482 1.00 40.19 283 ALA A CA 1
ATOM 2088 C C . ALA A 1 283 ? 12.615 -24.279 -31.678 1.00 40.19 283 ALA A C 1
ATOM 2090 O O . ALA A 1 283 ? 13.048 -23.925 -32.766 1.00 40.19 283 ALA A O 1
ATOM 2091 N N . ASN A 1 284 ? 11.314 -24.534 -31.490 1.00 38.88 284 ASN A N 1
ATOM 2092 C CA . ASN A 1 284 ? 10.270 -24.524 -32.513 1.00 38.88 284 ASN A CA 1
ATOM 2093 C C . ASN A 1 284 ? 9.105 -23.548 -32.236 1.00 38.88 284 ASN A C 1
ATOM 2095 O O . ASN A 1 284 ? 8.212 -23.445 -33.076 1.00 38.88 284 ASN A O 1
ATOM 2099 N N . ASP A 1 285 ? 9.086 -22.821 -31.110 1.00 47.78 285 ASP A N 1
ATOM 2100 C CA . ASP A 1 285 ? 8.050 -21.804 -30.853 1.00 47.78 285 ASP A CA 1
ATOM 2101 C C . ASP A 1 285 ? 8.332 -20.537 -31.685 1.00 47.78 285 ASP A C 1
ATOM 2103 O O . ASP A 1 285 ? 9.105 -19.662 -31.294 1.00 47.78 285 ASP A O 1
ATOM 2107 N N . ARG A 1 286 ? 7.713 -20.456 -32.872 1.00 56.78 286 ARG A N 1
ATOM 2108 C CA . ARG A 1 286 ? 7.922 -19.382 -33.865 1.00 56.78 286 ARG A CA 1
ATOM 2109 C C . ARG A 1 286 ? 7.303 -18.023 -33.476 1.00 56.78 286 ARG A C 1
ATOM 2111 O O . ARG A 1 286 ? 7.640 -17.024 -34.110 1.00 56.78 286 ARG A O 1
ATOM 2118 N N . GLU A 1 287 ? 6.453 -17.943 -32.445 1.00 62.81 287 GLU A N 1
ATOM 2119 C CA . GLU A 1 287 ? 5.754 -16.714 -32.015 1.00 62.81 287 GLU A CA 1
ATOM 2120 C C . GLU A 1 287 ? 5.648 -16.604 -30.479 1.00 62.81 287 GLU A C 1
ATOM 2122 O O . GLU A 1 287 ? 5.213 -17.531 -29.800 1.00 62.81 287 GLU A O 1
ATOM 2127 N N . ILE A 1 288 ? 5.991 -15.437 -29.924 1.00 59.47 288 ILE A N 1
ATOM 2128 C CA . ILE A 1 288 ? 5.850 -15.086 -28.505 1.00 59.47 288 ILE A CA 1
ATOM 2129 C C . ILE A 1 288 ? 5.045 -13.793 -28.404 1.00 59.47 288 ILE A C 1
ATOM 2131 O O . ILE A 1 288 ? 5.545 -12.713 -28.721 1.00 59.47 288 ILE A O 1
ATOM 2135 N N . ARG A 1 289 ? 3.810 -13.873 -27.903 1.00 57.72 289 ARG A N 1
ATOM 2136 C CA . ARG A 1 289 ? 3.021 -12.679 -27.566 1.00 57.72 289 ARG A CA 1
ATOM 2137 C C . ARG A 1 289 ? 3.344 -12.204 -26.158 1.00 57.72 289 ARG A C 1
ATOM 2139 O O . ARG A 1 289 ? 3.363 -12.991 -25.217 1.00 57.72 289 ARG A O 1
ATOM 2146 N N . PHE A 1 290 ? 3.514 -10.897 -26.013 1.00 62.34 290 PHE A N 1
ATOM 2147 C CA . PHE A 1 290 ? 3.613 -10.190 -24.744 1.00 62.34 290 PHE A CA 1
ATOM 2148 C C . PHE A 1 290 ? 2.300 -9.426 -24.507 1.00 62.34 290 PHE A C 1
ATOM 2150 O O . PHE A 1 290 ? 2.140 -8.301 -24.996 1.00 62.34 290 PHE A O 1
ATOM 2157 N N . PRO A 1 291 ? 1.339 -10.005 -23.756 1.00 47.00 291 PRO A N 1
ATOM 2158 C CA . PRO A 1 291 ? 0.001 -9.428 -23.595 1.00 47.00 291 PRO A CA 1
ATOM 2159 C C . PRO A 1 291 ? 0.036 -8.059 -22.911 1.00 47.00 291 PRO A C 1
ATOM 2161 O O . PRO A 1 291 ? -0.739 -7.170 -23.245 1.00 47.00 291 PRO A O 1
ATOM 2164 N N . ALA A 1 292 ? 0.979 -7.874 -21.980 1.00 47.19 292 ALA A N 1
ATOM 2165 C CA . ALA A 1 292 ? 1.135 -6.652 -21.195 1.00 47.19 292 ALA A CA 1
ATOM 2166 C C . ALA A 1 292 ? 1.643 -5.446 -22.009 1.00 47.19 292 ALA A C 1
ATOM 2168 O O . ALA A 1 292 ? 1.502 -4.307 -21.566 1.00 47.19 292 ALA A O 1
ATOM 2169 N N . SER A 1 293 ? 2.247 -5.677 -23.177 1.00 50.38 293 SER A N 1
ATOM 2170 C CA . SER A 1 293 ? 2.873 -4.636 -24.001 1.00 50.38 293 SER A CA 1
ATOM 2171 C C . SER A 1 293 ? 2.334 -4.568 -25.431 1.00 50.38 293 SER A C 1
ATOM 2173 O O . SER A 1 293 ? 2.828 -3.746 -26.199 1.00 50.38 293 SER A O 1
ATOM 2175 N N . SER A 1 294 ? 1.347 -5.403 -25.790 1.00 60.56 294 SER A N 1
ATOM 2176 C CA . SER A 1 294 ? 0.861 -5.567 -27.175 1.00 60.56 294 SER A CA 1
ATOM 2177 C C . SER A 1 294 ? 2.028 -5.710 -28.163 1.00 60.56 294 SER A C 1
ATOM 2179 O O . SER A 1 294 ? 2.076 -5.058 -29.207 1.00 60.56 294 SER A O 1
ATOM 2181 N N . ALA A 1 295 ? 3.027 -6.496 -27.760 1.00 61.25 295 ALA A N 1
ATOM 2182 C CA . ALA A 1 295 ? 4.216 -6.763 -28.549 1.00 61.25 295 ALA A CA 1
ATOM 2183 C C . ALA A 1 295 ? 4.260 -8.247 -28.890 1.00 61.25 295 ALA A C 1
ATOM 2185 O O . ALA A 1 295 ? 3.898 -9.081 -28.060 1.00 61.25 295 ALA A O 1
ATOM 2186 N N . VAL A 1 296 ? 4.722 -8.578 -30.086 1.00 66.00 296 VAL A N 1
ATOM 2187 C CA . VAL A 1 296 ? 4.879 -9.964 -30.522 1.00 66.00 296 VAL A CA 1
ATOM 2188 C C . VAL A 1 296 ? 6.291 -10.153 -31.046 1.00 66.00 296 VAL A C 1
ATOM 2190 O O . VAL A 1 296 ? 6.747 -9.394 -31.896 1.00 66.00 296 VAL A O 1
ATOM 2193 N N . LEU A 1 297 ? 7.004 -11.133 -30.506 1.00 68.75 297 LEU A N 1
ATOM 2194 C CA . LEU A 1 297 ? 8.336 -11.518 -30.946 1.00 68.75 297 LEU A CA 1
ATOM 2195 C C . LEU A 1 297 ? 8.236 -12.812 -31.743 1.00 68.75 297 LEU A C 1
ATOM 2197 O O . LEU A 1 297 ? 7.803 -13.833 -31.222 1.00 68.75 297 LEU A O 1
ATOM 2201 N N . TYR A 1 298 ? 8.681 -12.772 -32.987 1.00 68.19 298 TYR A N 1
ATOM 2202 C CA . TYR A 1 298 ? 8.750 -13.934 -33.860 1.00 68.19 298 TYR A CA 1
ATOM 2203 C C . TYR A 1 298 ? 10.174 -14.499 -33.882 1.00 68.19 298 TYR A C 1
ATOM 2205 O O . TYR A 1 298 ? 11.134 -13.726 -33.929 1.00 68.19 298 TYR A O 1
ATOM 2213 N N . GLY A 1 299 ? 10.325 -15.827 -33.796 1.00 62.19 299 GLY A N 1
ATOM 2214 C CA . GLY A 1 299 ? 11.568 -16.460 -33.340 1.00 62.19 299 GLY A CA 1
ATOM 2215 C C . GLY A 1 299 ? 12.183 -17.533 -34.246 1.00 62.19 299 GLY A C 1
ATOM 2216 O O . GLY A 1 299 ? 11.677 -18.646 -34.324 1.00 62.19 299 GLY A O 1
ATOM 2217 N N . GLY A 1 300 ? 13.353 -17.193 -34.801 1.00 46.91 300 GLY A N 1
ATOM 2218 C CA . GLY A 1 300 ? 14.449 -18.073 -35.234 1.00 46.91 300 GLY A CA 1
ATOM 2219 C C . GLY A 1 300 ? 15.735 -17.234 -35.385 1.00 46.91 300 GLY A C 1
ATOM 2220 O O . GLY A 1 300 ? 15.736 -16.277 -36.155 1.00 46.91 300 GLY A O 1
ATOM 2221 N N . ASP A 1 301 ? 16.771 -17.500 -34.573 1.00 46.19 301 ASP A N 1
ATOM 2222 C CA . ASP A 1 301 ? 18.143 -16.920 -34.529 1.00 46.19 301 ASP A CA 1
ATOM 2223 C C . ASP A 1 301 ? 18.371 -15.401 -34.747 1.00 46.19 301 ASP A C 1
ATOM 2225 O O . ASP A 1 301 ? 19.499 -14.934 -34.905 1.00 46.19 301 ASP A O 1
ATOM 2229 N N . GLY A 1 302 ? 17.328 -14.576 -34.691 1.00 54.22 302 GLY A N 1
ATOM 2230 C CA . GLY A 1 302 ? 17.437 -13.117 -34.790 1.00 54.22 302 GLY A CA 1
ATOM 2231 C C . GLY A 1 302 ? 16.071 -12.449 -34.830 1.00 54.22 302 GLY A C 1
ATOM 2232 O O . GLY A 1 302 ? 15.725 -11.833 -35.829 1.00 54.22 302 GLY A O 1
ATOM 2233 N N . GLY A 1 303 ? 15.279 -12.642 -33.774 1.00 67.50 303 GLY A N 1
ATOM 2234 C CA . GLY A 1 303 ? 13.831 -12.429 -33.786 1.00 67.50 303 GLY A CA 1
ATOM 2235 C C . GLY A 1 303 ? 13.347 -11.059 -34.280 1.00 67.50 303 GLY A C 1
ATOM 2236 O O . GLY A 1 303 ? 14.008 -10.033 -34.096 1.00 67.50 303 GLY A O 1
ATOM 2237 N N . VAL A 1 304 ? 12.167 -11.071 -34.906 1.00 65.81 304 VAL A N 1
ATOM 2238 C CA . VAL A 1 304 ? 11.439 -9.878 -35.363 1.00 65.81 304 VAL A CA 1
ATOM 2239 C C . VAL A 1 304 ? 10.487 -9.447 -34.254 1.00 65.81 304 VAL A C 1
ATOM 2241 O O . VAL A 1 304 ? 9.636 -10.231 -33.839 1.00 65.81 304 VAL A O 1
ATOM 2244 N N . LEU A 1 305 ? 10.620 -8.213 -33.769 1.00 71.81 305 LEU A N 1
ATOM 2245 C CA . LEU A 1 305 ? 9.766 -7.662 -32.716 1.00 71.81 305 LEU A CA 1
ATOM 2246 C C . LEU A 1 305 ? 8.737 -6.700 -33.319 1.00 71.81 305 LEU A C 1
ATOM 2248 O O . LEU A 1 305 ? 9.098 -5.650 -33.844 1.00 71.81 305 LEU A O 1
ATOM 2252 N N . VAL A 1 306 ? 7.456 -7.042 -33.215 1.00 67.31 306 VAL A N 1
ATOM 2253 C CA . VAL A 1 306 ? 6.329 -6.237 -33.701 1.00 67.31 306 VAL A CA 1
ATOM 2254 C C . VAL A 1 306 ? 5.664 -5.527 -32.528 1.00 67.31 306 VAL A C 1
ATOM 2256 O O . VAL A 1 306 ? 5.289 -6.166 -31.547 1.00 67.31 306 VAL A O 1
ATOM 2259 N N . LEU A 1 307 ? 5.505 -4.208 -32.627 1.00 69.38 307 LEU A N 1
ATOM 2260 C CA . LEU A 1 307 ? 4.850 -3.358 -31.635 1.00 69.38 307 LEU A CA 1
ATOM 2261 C C . LEU A 1 307 ? 3.512 -2.854 -32.197 1.00 69.38 307 LEU A C 1
ATOM 2263 O O . LEU A 1 307 ? 3.481 -2.042 -33.127 1.00 69.38 307 LEU A O 1
ATOM 2267 N N . GLU A 1 308 ? 2.395 -3.326 -31.635 1.00 62.69 308 GLU A N 1
ATOM 2268 C CA . GLU A 1 308 ? 1.046 -3.030 -32.146 1.00 62.69 308 GLU A CA 1
ATOM 2269 C C . GLU A 1 308 ? 0.498 -1.665 -31.693 1.00 62.69 308 GLU A C 1
ATOM 2271 O O . GLU A 1 308 ? -0.435 -1.127 -32.294 1.00 62.69 308 GLU A O 1
ATOM 2276 N N . ARG A 1 309 ? 1.048 -1.082 -30.618 1.00 61.06 309 ARG A N 1
ATOM 2277 C CA . ARG A 1 309 ? 0.576 0.179 -30.018 1.00 61.06 309 ARG A CA 1
ATOM 2278 C C . ARG A 1 309 ? 1.728 1.046 -29.521 1.00 61.06 309 ARG A C 1
ATOM 2280 O O . ARG A 1 309 ? 2.857 0.584 -29.402 1.00 61.06 309 ARG A O 1
ATOM 2287 N N . ARG A 1 310 ? 1.417 2.299 -29.165 1.00 58.62 310 ARG A N 1
ATOM 2288 C CA . ARG A 1 310 ? 2.337 3.195 -28.452 1.00 58.62 310 ARG A CA 1
ATOM 2289 C C . ARG A 1 310 ? 2.739 2.573 -27.114 1.00 58.62 310 ARG A C 1
ATOM 2291 O O . ARG A 1 310 ? 1.883 2.266 -26.285 1.00 58.62 310 ARG A O 1
ATOM 2298 N N . ILE A 1 311 ? 4.042 2.444 -26.899 1.00 62.44 311 ILE A N 1
ATOM 2299 C CA . ILE A 1 311 ? 4.631 1.850 -25.699 1.00 62.44 311 ILE A CA 1
ATOM 2300 C C . ILE A 1 311 ? 5.225 2.971 -24.844 1.00 62.44 311 ILE A C 1
ATOM 2302 O O . ILE A 1 311 ? 5.871 3.880 -25.358 1.00 62.44 311 ILE A O 1
ATOM 2306 N N . SER A 1 312 ? 4.961 2.943 -23.535 1.00 59.19 312 SER A N 1
ATOM 2307 C CA . SER A 1 312 ? 5.576 3.880 -22.586 1.00 59.19 312 SER A CA 1
ATOM 2308 C C . SER A 1 312 ? 7.024 3.479 -22.281 1.00 59.19 312 SER A C 1
ATOM 2310 O O . SER A 1 312 ? 7.353 2.296 -22.340 1.00 59.19 312 SER A O 1
ATOM 2312 N N . SER A 1 313 ? 7.870 4.412 -21.836 1.00 59.72 313 SER A N 1
ATOM 2313 C CA . SER A 1 313 ? 9.260 4.110 -21.440 1.00 59.72 313 SER A CA 1
ATOM 2314 C C . SER A 1 313 ? 9.371 2.996 -20.385 1.00 59.72 313 SER A C 1
ATOM 2316 O O . SER A 1 313 ? 10.292 2.183 -20.423 1.00 59.72 313 SER A O 1
ATOM 2318 N N . ARG A 1 314 ? 8.393 2.889 -19.470 1.00 55.34 314 ARG A N 1
ATOM 2319 C CA . ARG A 1 314 ? 8.318 1.789 -18.489 1.00 55.34 314 ARG A CA 1
ATOM 2320 C C . ARG A 1 314 ? 8.039 0.443 -19.153 1.00 55.34 314 ARG A C 1
ATOM 2322 O O . ARG A 1 314 ? 8.628 -0.566 -18.771 1.00 55.34 314 ARG A O 1
ATOM 2329 N N . THR A 1 315 ? 7.135 0.435 -20.126 1.00 59.69 315 THR A N 1
ATOM 2330 C CA . THR A 1 315 ? 6.758 -0.764 -20.877 1.00 59.69 315 THR A CA 1
ATOM 2331 C C . THR A 1 315 ? 7.894 -1.204 -21.809 1.00 59.69 315 THR A C 1
ATOM 2333 O O . THR A 1 315 ? 8.095 -2.401 -21.974 1.00 59.69 315 THR A O 1
ATOM 2336 N N . GLU A 1 316 ? 8.707 -0.277 -22.329 1.00 65.38 316 GLU A N 1
ATOM 2337 C CA . GLU A 1 316 ? 9.932 -0.603 -23.076 1.00 65.38 316 GLU A CA 1
ATOM 2338 C C . GLU A 1 316 ? 10.985 -1.295 -22.216 1.00 65.38 316 GLU A C 1
ATOM 2340 O O . GLU A 1 316 ? 11.537 -2.309 -22.631 1.00 65.38 316 GLU A O 1
ATOM 2345 N N . SER A 1 317 ? 11.253 -0.782 -21.010 1.00 63.16 317 SER A N 1
ATOM 2346 C CA . SER A 1 317 ? 12.217 -1.417 -20.099 1.00 63.16 317 SER A CA 1
ATOM 2347 C C . SER A 1 317 ? 11.758 -2.818 -19.680 1.00 63.16 317 SER A C 1
ATOM 2349 O O . SER A 1 317 ? 12.575 -3.722 -19.513 1.00 63.16 317 SER A O 1
ATOM 2351 N N . PHE A 1 318 ? 10.445 -3.005 -19.513 1.00 63.75 318 PHE A N 1
ATOM 2352 C CA . PHE A 1 318 ? 9.850 -4.313 -19.247 1.00 63.75 318 PHE A CA 1
ATOM 2353 C C . PHE A 1 318 ? 10.013 -5.259 -20.444 1.00 63.75 318 PHE A C 1
ATOM 2355 O O . PHE A 1 318 ? 10.516 -6.366 -20.277 1.00 63.75 318 PHE A O 1
ATOM 2362 N N . LEU A 1 319 ? 9.655 -4.804 -21.647 1.00 68.31 319 LEU A N 1
ATOM 2363 C CA . LEU A 1 319 ? 9.753 -5.600 -22.868 1.00 68.31 319 LEU A CA 1
ATOM 2364 C C . LEU A 1 319 ? 11.202 -5.979 -23.188 1.00 68.31 319 LEU A C 1
ATOM 2366 O O . LEU A 1 319 ? 11.471 -7.132 -23.503 1.00 68.31 319 LEU A O 1
ATOM 2370 N N . SER A 1 320 ? 12.139 -5.041 -23.038 1.00 70.12 320 SER A N 1
ATOM 2371 C CA . SER A 1 320 ? 13.569 -5.309 -23.197 1.00 70.12 320 SER A CA 1
ATOM 2372 C C . SER A 1 320 ? 14.028 -6.438 -22.273 1.00 70.12 320 SER A C 1
ATOM 2374 O O . SER A 1 320 ? 14.645 -7.420 -22.692 1.00 70.12 320 SER A O 1
ATOM 2376 N N . ARG A 1 321 ? 13.649 -6.347 -20.999 1.00 66.75 321 ARG A N 1
ATOM 2377 C CA . ARG A 1 321 ? 13.993 -7.361 -20.014 1.00 66.75 321 ARG A CA 1
ATOM 2378 C C . ARG A 1 321 ? 13.411 -8.731 -20.363 1.00 66.75 321 ARG A C 1
ATOM 2380 O O . ARG A 1 321 ? 14.130 -9.720 -20.266 1.00 66.75 321 ARG A O 1
ATOM 2387 N N . GLU A 1 322 ? 12.142 -8.793 -20.753 1.00 64.75 322 GLU A N 1
ATOM 2388 C CA . GLU A 1 322 ? 11.469 -10.036 -21.143 1.00 64.75 322 GLU A CA 1
ATOM 2389 C C . GLU A 1 322 ? 12.131 -10.689 -22.364 1.00 64.75 322 GLU A C 1
ATOM 2391 O O . GLU A 1 322 ? 12.455 -11.877 -22.335 1.00 64.75 322 GLU A O 1
ATOM 2396 N N . VAL A 1 323 ? 12.428 -9.903 -23.403 1.00 69.50 323 VAL A N 1
ATOM 2397 C CA . VAL A 1 323 ? 13.149 -10.362 -24.602 1.00 69.50 323 VAL A CA 1
ATOM 2398 C C . VAL A 1 323 ? 14.519 -10.945 -24.224 1.00 69.50 323 VAL A C 1
ATOM 2400 O O . VAL A 1 323 ? 14.906 -12.011 -24.708 1.00 69.50 323 VAL A O 1
ATOM 2403 N N . ARG A 1 324 ? 15.223 -10.315 -23.279 1.00 69.56 324 ARG A N 1
ATOM 2404 C CA . ARG A 1 324 ? 16.526 -10.778 -22.780 1.00 69.56 324 ARG A CA 1
ATOM 2405 C C . ARG A 1 324 ? 16.433 -12.035 -21.912 1.00 69.56 324 ARG A C 1
ATOM 2407 O O . ARG A 1 324 ? 17.293 -12.910 -22.012 1.00 69.56 324 ARG A O 1
ATOM 2414 N N . LEU A 1 325 ? 15.401 -12.149 -21.073 1.00 61.66 325 LEU A N 1
ATOM 2415 C CA . LEU A 1 325 ? 15.127 -13.347 -20.266 1.00 61.66 325 LEU A CA 1
ATOM 2416 C C . LEU A 1 325 ? 14.815 -14.561 -21.144 1.00 61.66 325 LEU A C 1
ATOM 2418 O O . LEU A 1 325 ? 15.157 -15.684 -20.783 1.00 61.66 325 LEU A O 1
ATOM 2422 N N . LYS A 1 326 ? 14.237 -14.328 -22.324 1.00 65.75 326 LYS A N 1
ATOM 2423 C CA . LYS A 1 326 ? 14.013 -15.346 -23.355 1.00 65.75 326 LYS A CA 1
ATOM 2424 C C . LYS A 1 326 ? 15.277 -15.694 -24.160 1.00 65.75 326 LYS A C 1
ATOM 2426 O O . LYS A 1 326 ? 15.191 -16.477 -25.092 1.00 65.75 326 LYS A O 1
ATOM 2431 N N . GLY A 1 327 ? 16.447 -15.155 -23.804 1.00 62.25 327 GLY A N 1
ATOM 2432 C CA . GLY A 1 327 ? 17.735 -15.524 -24.403 1.00 62.25 327 GLY A CA 1
ATOM 2433 C C . GLY A 1 327 ? 18.086 -14.791 -25.700 1.00 62.25 327 GLY A C 1
ATOM 2434 O O . GLY A 1 327 ? 19.155 -15.036 -26.259 1.00 62.25 327 GLY A O 1
ATOM 2435 N N . VAL A 1 328 ? 17.247 -13.859 -26.161 1.00 68.69 328 VAL A N 1
ATOM 2436 C CA . VAL A 1 328 ? 17.511 -13.067 -27.367 1.00 68.69 328 VAL A CA 1
ATOM 2437 C C . VAL A 1 328 ? 18.599 -12.036 -27.072 1.00 68.69 328 VAL A C 1
ATOM 2439 O O . VAL A 1 328 ? 18.452 -11.191 -26.190 1.00 68.69 328 VAL A O 1
ATOM 2442 N N . ARG A 1 329 ? 19.715 -12.115 -27.805 1.00 63.47 329 ARG A N 1
ATOM 2443 C CA . ARG A 1 329 ? 20.871 -11.212 -27.638 1.00 63.47 329 ARG A CA 1
ATOM 2444 C C . ARG A 1 329 ? 20.930 -10.088 -28.671 1.00 63.47 329 ARG A C 1
ATOM 2446 O O . ARG A 1 329 ? 21.576 -9.080 -28.413 1.00 63.47 329 ARG A O 1
ATOM 2453 N N . ARG A 1 330 ? 20.279 -10.268 -29.822 1.00 66.06 330 ARG A N 1
ATOM 2454 C CA . ARG A 1 330 ? 20.145 -9.277 -30.898 1.00 66.06 330 ARG A CA 1
ATOM 2455 C C . ARG A 1 330 ? 18.774 -9.419 -31.548 1.00 66.06 330 ARG A C 1
ATOM 2457 O O . ARG A 1 330 ? 18.293 -10.539 -31.716 1.00 66.06 330 ARG A O 1
ATOM 2464 N N . LEU A 1 331 ? 18.170 -8.291 -31.905 1.00 70.12 331 LEU A N 1
ATOM 2465 C CA . LEU A 1 331 ? 16.966 -8.241 -32.738 1.00 70.12 331 LEU A CA 1
ATOM 2466 C C . LEU A 1 331 ? 17.404 -7.965 -34.177 1.00 70.12 331 LEU A C 1
ATOM 2468 O O . LEU A 1 331 ? 18.325 -7.184 -34.370 1.00 70.12 331 LEU A O 1
ATOM 2472 N N . LYS A 1 332 ? 16.786 -8.575 -35.191 1.00 68.50 332 LYS A N 1
ATOM 2473 C CA . LYS A 1 332 ? 17.082 -8.196 -36.591 1.00 68.50 332 LYS A CA 1
ATOM 2474 C C . LYS A 1 332 ? 16.220 -7.037 -37.053 1.00 68.50 332 LYS A C 1
ATOM 2476 O O . LYS A 1 332 ? 16.718 -6.089 -37.654 1.00 68.50 332 LYS A O 1
ATOM 2481 N N . THR A 1 333 ? 14.933 -7.102 -36.733 1.00 66.31 333 THR A N 1
ATOM 2482 C CA . THR A 1 333 ? 13.958 -6.115 -37.190 1.00 66.31 333 THR A CA 1
ATOM 2483 C C . THR A 1 333 ? 13.014 -5.736 -36.064 1.00 66.31 333 THR A C 1
ATOM 2485 O O . THR A 1 333 ? 12.488 -6.603 -35.362 1.00 66.31 333 THR A O 1
ATOM 2488 N N . VAL A 1 334 ? 12.776 -4.434 -35.912 1.00 73.12 334 VAL A N 1
ATOM 2489 C CA . VAL A 1 334 ? 11.710 -3.896 -35.059 1.00 73.12 334 VAL A CA 1
ATOM 2490 C C . VAL A 1 334 ? 10.672 -3.223 -35.950 1.00 73.12 334 VAL A C 1
ATOM 2492 O O . VAL A 1 334 ? 11.011 -2.329 -36.722 1.00 73.12 334 VAL A O 1
ATOM 2495 N N . ILE A 1 335 ? 9.415 -3.653 -35.843 1.00 70.75 335 ILE A N 1
ATOM 2496 C CA . ILE A 1 335 ? 8.287 -3.127 -36.619 1.00 70.75 335 ILE A CA 1
ATOM 2497 C C . ILE A 1 335 ? 7.361 -2.350 -35.686 1.00 70.75 335 ILE A C 1
ATOM 2499 O O . ILE A 1 335 ? 6.873 -2.898 -34.699 1.00 70.75 335 ILE A O 1
ATOM 2503 N N . ILE A 1 336 ? 7.088 -1.085 -36.005 1.00 69.19 336 ILE A N 1
ATOM 2504 C CA . ILE A 1 336 ? 6.189 -0.214 -35.233 1.00 69.19 336 ILE A CA 1
ATOM 2505 C C . ILE A 1 336 ? 4.959 0.118 -36.081 1.00 69.19 336 ILE A C 1
ATOM 2507 O O . ILE A 1 336 ? 5.053 0.846 -37.070 1.00 69.19 336 ILE A O 1
ATOM 2511 N N . LEU A 1 337 ? 3.794 -0.409 -35.687 1.00 63.00 337 LEU A N 1
ATOM 2512 C CA . LEU A 1 337 ? 2.557 -0.296 -36.475 1.00 63.00 337 LEU A CA 1
ATOM 2513 C C . LEU A 1 337 ? 1.782 1.005 -36.231 1.00 63.00 337 LEU A C 1
ATOM 2515 O O . LEU A 1 337 ? 1.126 1.512 -37.136 1.00 63.00 337 LEU A O 1
ATOM 2519 N N . ARG A 1 338 ? 1.848 1.560 -35.019 1.00 61.03 338 ARG A N 1
ATOM 2520 C CA . ARG A 1 338 ? 1.208 2.836 -34.660 1.00 61.03 338 ARG A CA 1
ATOM 2521 C C . ARG A 1 338 ? 2.186 3.717 -33.884 1.00 61.03 338 ARG A C 1
ATOM 2523 O O . ARG A 1 338 ? 2.142 3.718 -32.648 1.00 61.03 338 ARG A O 1
ATOM 2530 N N . PRO A 1 339 ? 3.093 4.431 -34.571 1.00 52.25 339 PRO A N 1
ATOM 2531 C CA . PRO A 1 339 ? 3.867 5.483 -33.926 1.00 52.25 339 PRO A CA 1
ATOM 2532 C C . PRO A 1 339 ? 2.881 6.562 -33.457 1.00 52.25 339 PRO A C 1
ATOM 2534 O O . PRO A 1 339 ? 2.011 6.981 -34.204 1.00 52.25 339 PRO A O 1
ATOM 2537 N N . GLY A 1 340 ? 2.934 6.952 -32.188 1.00 46.25 340 GLY A N 1
ATOM 2538 C CA . GLY A 1 340 ? 2.140 8.071 -31.684 1.00 46.25 340 GLY A CA 1
ATOM 2539 C C . GLY A 1 340 ? 3.070 9.222 -31.336 1.00 46.25 340 GLY A C 1
ATOM 2540 O O . GLY A 1 340 ? 3.807 9.106 -30.355 1.00 46.25 340 GLY A O 1
ATOM 2541 N N . GLY A 1 341 ? 3.020 10.321 -32.094 1.00 49.41 341 GLY A N 1
ATOM 2542 C CA . GLY A 1 341 ? 3.879 11.496 -31.893 1.00 49.41 341 GLY A CA 1
ATOM 2543 C C . GLY A 1 341 ? 5.357 11.263 -32.246 1.00 49.41 341 GLY A C 1
ATOM 2544 O O . GLY A 1 341 ? 5.709 10.255 -32.853 1.00 49.41 341 GLY A O 1
ATOM 2545 N N . ARG A 1 342 ? 6.239 12.210 -31.864 1.00 41.66 342 ARG A N 1
ATOM 2546 C CA . ARG A 1 342 ? 7.682 12.186 -32.194 1.00 41.66 342 ARG A CA 1
ATOM 2547 C C . ARG A 1 342 ? 8.305 10.822 -31.861 1.00 41.66 342 ARG A C 1
ATOM 2549 O O . ARG A 1 342 ? 8.388 10.431 -30.694 1.00 41.66 342 ARG A O 1
ATOM 2556 N N . PHE A 1 343 ? 8.806 10.150 -32.897 1.00 42.84 343 PHE A N 1
ATOM 2557 C CA . PHE A 1 343 ? 9.437 8.829 -32.852 1.00 42.84 343 PHE A CA 1
ATOM 2558 C C . PHE A 1 343 ? 10.543 8.702 -31.789 1.00 42.84 343 PHE A C 1
ATOM 2560 O O . PHE A 1 343 ? 10.748 7.631 -31.225 1.00 42.84 343 PHE A O 1
ATOM 2567 N N . ALA A 1 344 ? 11.181 9.819 -31.424 1.00 43.16 344 ALA A N 1
ATOM 2568 C CA . ALA A 1 344 ? 12.245 9.905 -30.424 1.00 43.16 344 ALA A CA 1
ATOM 2569 C C . ALA A 1 344 ? 11.929 9.244 -29.060 1.00 43.16 344 ALA A C 1
ATOM 2571 O O . ALA A 1 344 ? 12.857 8.905 -28.326 1.00 43.16 344 ALA A O 1
ATOM 2572 N N . SER A 1 345 ? 10.651 9.040 -28.704 1.00 47.16 345 SER A N 1
ATOM 2573 C CA . SER A 1 345 ? 10.275 8.410 -27.427 1.00 47.16 345 SER A CA 1
ATOM 2574 C C . SER A 1 345 ? 9.851 6.941 -27.489 1.00 47.16 345 SER A C 1
ATOM 2576 O O . SER A 1 345 ? 9.728 6.348 -26.423 1.00 47.16 345 SER A O 1
ATOM 2578 N N . CYS A 1 346 ? 9.599 6.370 -28.674 1.00 49.53 346 CYS A N 1
ATOM 2579 C CA . CYS A 1 346 ? 9.101 4.996 -28.807 1.00 49.53 346 CYS A CA 1
ATOM 2580 C C . CYS A 1 346 ? 10.144 4.093 -29.477 1.00 49.53 346 CYS A C 1
ATOM 2582 O O . CYS A 1 346 ? 10.536 4.309 -30.615 1.00 49.53 346 CYS A O 1
ATOM 2584 N N . GLY A 1 347 ? 10.573 3.055 -28.769 1.00 55.09 347 GLY A N 1
ATOM 2585 C CA . GLY A 1 347 ? 11.543 2.058 -29.205 1.00 55.09 347 GLY A CA 1
ATOM 2586 C C . GLY A 1 347 ? 13.003 2.435 -28.956 1.00 55.09 347 GLY A C 1
ATOM 2587 O O . GLY A 1 347 ? 13.871 1.600 -29.186 1.00 55.09 347 GLY A O 1
ATOM 2588 N N . SER A 1 348 ? 13.313 3.633 -28.452 1.00 61.44 348 SER A N 1
ATOM 2589 C CA . SER A 1 348 ? 14.701 4.099 -28.297 1.00 61.44 348 SER A CA 1
ATOM 2590 C C . SER A 1 348 ? 15.517 3.241 -27.323 1.00 61.44 348 SER A C 1
ATOM 2592 O O . SER A 1 348 ? 16.701 3.002 -27.563 1.00 61.44 348 SER A O 1
ATOM 2594 N N . THR A 1 349 ? 14.889 2.701 -26.273 1.00 64.50 349 THR A N 1
ATOM 2595 C CA . THR A 1 349 ? 15.538 1.761 -25.343 1.00 64.50 349 THR A CA 1
ATOM 2596 C C . THR A 1 349 ? 15.865 0.439 -26.037 1.00 64.50 349 THR A C 1
ATOM 2598 O O . THR A 1 349 ? 16.973 -0.072 -25.915 1.00 64.50 349 THR A O 1
ATOM 2601 N N . LEU A 1 350 ? 14.920 -0.089 -26.821 1.00 67.81 350 LEU A N 1
ATOM 2602 C CA . LEU A 1 350 ? 15.066 -1.359 -27.539 1.00 67.81 350 LEU A CA 1
ATOM 2603 C C . LEU A 1 350 ? 16.109 -1.259 -28.657 1.00 67.81 350 LEU A C 1
ATOM 2605 O O . LEU A 1 350 ? 16.915 -2.169 -28.832 1.00 67.81 350 LEU A O 1
ATOM 2609 N N . VAL A 1 351 ? 16.131 -0.134 -29.373 1.00 68.56 351 VAL A N 1
ATOM 2610 C CA . VAL A 1 351 ? 17.113 0.149 -30.427 1.00 68.56 351 VAL A CA 1
ATOM 2611 C C . VAL A 1 351 ? 18.518 0.273 -29.843 1.00 68.56 351 VAL A C 1
ATOM 2613 O O . VAL A 1 351 ? 19.457 -0.291 -30.396 1.00 68.56 351 VAL A O 1
ATOM 2616 N N . ARG A 1 352 ? 18.671 0.954 -28.699 1.00 68.81 352 ARG A N 1
ATOM 2617 C CA . ARG A 1 352 ? 19.965 1.070 -28.009 1.00 68.81 352 ARG A CA 1
ATOM 2618 C C . ARG A 1 352 ? 20.452 -0.256 -27.430 1.00 68.81 352 ARG A C 1
ATOM 2620 O O . ARG A 1 352 ? 21.648 -0.512 -27.456 1.00 68.81 352 ARG A O 1
ATOM 2627 N N . GLU A 1 353 ? 19.553 -1.070 -26.883 1.00 68.81 353 GLU A N 1
ATOM 2628 C CA . GLU A 1 353 ? 19.934 -2.274 -26.136 1.00 68.81 353 GLU A CA 1
ATOM 2629 C C . GLU A 1 353 ? 20.138 -3.505 -27.031 1.00 68.81 353 GLU A C 1
ATOM 2631 O O . GLU A 1 353 ? 21.029 -4.306 -26.758 1.00 68.81 353 GLU A O 1
ATOM 2636 N N . PHE A 1 354 ? 19.367 -3.644 -28.116 1.00 71.38 354 PHE A N 1
ATOM 2637 C CA . PHE A 1 354 ? 19.441 -4.805 -29.015 1.00 71.38 354 PHE A CA 1
ATOM 2638 C C . PHE A 1 354 ? 20.038 -4.511 -30.393 1.00 71.38 354 PHE A C 1
ATOM 2640 O O . PHE A 1 354 ? 20.243 -5.466 -31.143 1.00 71.38 354 PHE A O 1
ATOM 2647 N N . ALA A 1 355 ? 20.307 -3.236 -30.709 1.00 67.06 355 ALA A N 1
ATOM 2648 C CA . ALA A 1 355 ? 20.923 -2.765 -31.954 1.00 67.06 355 ALA A CA 1
ATOM 2649 C C . ALA A 1 355 ? 20.365 -3.462 -33.213 1.00 67.06 355 ALA A C 1
ATOM 2651 O O . ALA A 1 355 ? 21.091 -4.219 -33.863 1.00 67.06 355 ALA A O 1
ATOM 2652 N N . PRO A 1 356 ? 19.073 -3.260 -33.541 1.00 73.56 356 PRO A N 1
ATOM 2653 C CA . PRO A 1 356 ? 18.452 -3.948 -34.658 1.00 73.56 356 PRO A CA 1
ATOM 2654 C C . PRO A 1 356 ? 19.062 -3.550 -36.002 1.00 73.56 356 PRO A C 1
ATOM 2656 O O . PRO A 1 356 ? 19.348 -2.377 -36.233 1.00 73.56 356 PRO A O 1
ATOM 2659 N N . GLU A 1 357 ? 19.218 -4.527 -36.898 1.00 66.69 357 GLU A N 1
ATOM 2660 C CA . GLU A 1 357 ? 19.731 -4.322 -38.264 1.00 66.69 357 GLU A CA 1
ATOM 2661 C C . GLU A 1 357 ? 18.796 -3.432 -39.097 1.00 66.69 357 GLU A C 1
ATOM 2663 O O . GLU A 1 357 ? 19.246 -2.688 -39.965 1.00 66.69 357 GLU A O 1
ATOM 2668 N N . SER A 1 358 ? 17.488 -3.485 -38.825 1.00 63.28 358 SER A N 1
ATOM 2669 C CA . SER A 1 358 ? 16.471 -2.692 -39.518 1.00 63.28 358 SER A CA 1
ATOM 2670 C C . SER A 1 358 ? 15.348 -2.236 -38.581 1.00 63.28 358 SER A C 1
ATOM 2672 O O . SER A 1 358 ? 14.914 -2.960 -37.682 1.00 63.28 358 SER A O 1
ATOM 2674 N N . ILE A 1 359 ? 14.851 -1.018 -38.804 1.00 66.00 359 ILE A N 1
ATOM 2675 C CA . ILE A 1 359 ? 13.678 -0.464 -38.118 1.00 66.00 359 ILE A CA 1
ATOM 2676 C C . ILE A 1 359 ? 12.648 -0.106 -39.185 1.00 66.00 359 ILE A C 1
ATOM 2678 O O . ILE A 1 359 ? 12.947 0.635 -40.122 1.00 66.00 359 ILE A O 1
ATOM 2682 N N . MET A 1 360 ? 11.435 -0.633 -39.043 1.00 62.69 360 MET A N 1
ATOM 2683 C CA . MET A 1 360 ? 10.337 -0.403 -39.977 1.00 62.69 360 MET A CA 1
ATOM 2684 C C . MET A 1 360 ? 9.183 0.292 -39.266 1.00 62.69 360 MET A C 1
ATOM 2686 O O . MET A 1 360 ? 8.783 -0.104 -38.167 1.00 62.69 360 MET A O 1
ATOM 2690 N N . ILE A 1 361 ? 8.634 1.326 -39.903 1.00 61.56 361 ILE A N 1
ATOM 2691 C CA . ILE A 1 361 ? 7.542 2.125 -39.346 1.00 61.56 361 ILE A CA 1
ATOM 2692 C C . ILE A 1 361 ? 6.389 2.165 -40.345 1.00 61.56 361 ILE A C 1
ATOM 2694 O O . ILE A 1 361 ? 6.585 2.412 -41.536 1.00 61.56 361 ILE A O 1
ATOM 2698 N N . SER A 1 362 ? 5.175 1.934 -39.851 1.00 57.62 362 SER A N 1
ATOM 2699 C CA . SER A 1 362 ? 3.959 2.120 -40.642 1.00 57.62 362 SER A CA 1
ATOM 2700 C C . SER A 1 362 ? 3.824 3.586 -41.096 1.00 57.62 362 SER A C 1
ATOM 2702 O O . SER A 1 362 ? 4.088 4.484 -40.298 1.00 57.62 362 SER A O 1
ATOM 2704 N N . PRO A 1 363 ? 3.356 3.867 -42.327 1.00 47.16 363 PRO A N 1
ATOM 2705 C CA . PRO A 1 363 ? 3.440 5.188 -42.970 1.00 47.16 363 PRO A CA 1
ATOM 2706 C C . PRO A 1 363 ? 2.508 6.262 -42.378 1.00 47.16 363 PRO A C 1
ATOM 2708 O O . PRO A 1 363 ? 2.381 7.342 -42.941 1.00 47.16 363 PRO A O 1
ATOM 2711 N N . TRP A 1 364 ? 1.857 5.991 -41.246 1.00 47.59 364 TRP A N 1
ATOM 2712 C CA . TRP A 1 364 ? 0.826 6.853 -40.666 1.00 47.59 364 TRP A CA 1
ATOM 2713 C C . TRP A 1 364 ? 1.364 8.048 -39.865 1.00 47.59 364 TRP A C 1
ATOM 2715 O O . TRP A 1 364 ? 0.556 8.828 -39.387 1.00 47.59 364 TRP A O 1
ATOM 2725 N N . ASP A 1 365 ? 2.685 8.201 -39.713 1.00 43.53 365 ASP A N 1
ATOM 2726 C CA . ASP A 1 365 ? 3.312 9.381 -39.091 1.00 43.53 365 ASP A CA 1
ATOM 2727 C C . ASP A 1 365 ? 4.836 9.368 -39.352 1.00 43.53 365 ASP A C 1
ATOM 2729 O O . ASP A 1 365 ? 5.640 8.953 -38.512 1.00 43.53 365 ASP A O 1
ATOM 2733 N N . THR A 1 366 ? 5.276 9.792 -40.541 1.00 42.16 366 THR A N 1
ATOM 2734 C CA . THR A 1 366 ? 6.704 10.041 -40.812 1.00 42.16 366 THR A CA 1
ATOM 2735 C C . THR A 1 366 ? 7.074 11.460 -40.382 1.00 42.16 366 THR A C 1
ATOM 2737 O O . THR A 1 366 ? 7.149 12.366 -41.207 1.00 42.16 366 THR A O 1
ATOM 2740 N N . ALA A 1 367 ? 7.291 11.668 -39.083 1.00 38.53 367 ALA A N 1
ATOM 2741 C CA . ALA A 1 367 ? 7.981 12.862 -38.595 1.00 38.53 367 ALA A CA 1
ATOM 2742 C C . ALA A 1 367 ? 9.493 12.592 -38.515 1.00 38.53 367 ALA A C 1
ATOM 2744 O O . ALA A 1 367 ? 9.912 11.546 -38.018 1.00 38.53 367 ALA A O 1
ATOM 2745 N N . GLU A 1 368 ? 10.284 13.545 -39.013 1.00 36.38 368 GLU A N 1
ATOM 2746 C CA . GLU A 1 368 ? 11.742 13.498 -39.174 1.00 36.38 368 GLU A CA 1
ATOM 2747 C C . GLU A 1 368 ? 12.498 12.917 -37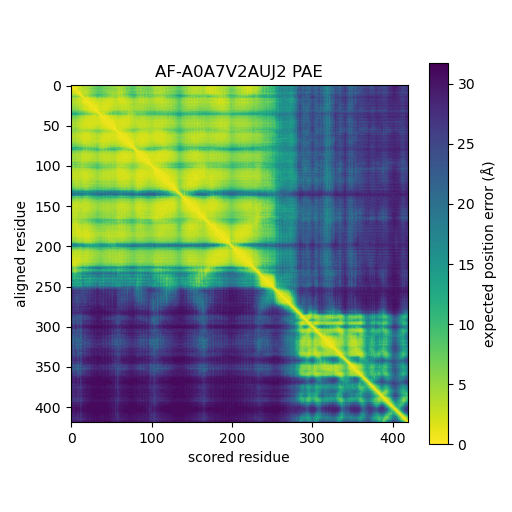.964 1.00 36.38 368 GLU A C 1
ATOM 2749 O O . GLU A 1 368 ? 12.294 13.292 -36.806 1.00 36.38 368 GLU A O 1
ATOM 2754 N N . THR A 1 369 ? 13.405 11.985 -38.256 1.00 38.69 369 THR A N 1
ATOM 2755 C CA . THR A 1 369 ? 14.255 11.275 -37.296 1.00 38.69 369 THR A CA 1
ATOM 2756 C C . THR A 1 369 ? 15.587 11.980 -37.062 1.00 38.69 369 THR A C 1
ATOM 2758 O O . THR A 1 369 ? 16.316 12.259 -38.010 1.00 38.69 369 THR A O 1
ATOM 2761 N N . SER A 1 370 ? 15.980 12.129 -35.795 1.00 35.97 370 SER A N 1
ATOM 2762 C CA . SER A 1 370 ? 17.371 12.347 -35.391 1.00 35.97 370 SER A CA 1
ATOM 2763 C C . SER A 1 370 ? 17.808 11.230 -34.431 1.00 35.97 370 SER A C 1
ATOM 2765 O O . SER A 1 370 ? 17.205 11.028 -33.381 1.00 35.97 370 SER A O 1
ATOM 2767 N N . ALA A 1 371 ? 18.867 10.512 -34.825 1.00 35.28 371 ALA A N 1
ATOM 2768 C CA . ALA A 1 371 ? 19.550 9.399 -34.142 1.00 35.28 371 ALA A CA 1
ATOM 2769 C C . ALA A 1 371 ? 18.978 7.970 -34.340 1.00 35.28 371 ALA A C 1
ATOM 2771 O O . ALA A 1 371 ? 18.120 7.507 -33.591 1.00 35.28 371 ALA A O 1
ATOM 2772 N N . GLY A 1 372 ? 19.554 7.234 -35.302 1.00 45.00 372 GLY A N 1
ATOM 2773 C CA . GLY A 1 372 ? 19.346 5.793 -35.536 1.00 45.00 372 GLY A CA 1
ATOM 2774 C C . GLY A 1 372 ? 19.412 5.416 -37.027 1.00 45.00 372 GLY A C 1
ATOM 2775 O O . GLY A 1 372 ? 19.468 6.324 -37.857 1.00 45.00 372 GLY A O 1
ATOM 2776 N N . PRO A 1 373 ? 19.420 4.113 -37.393 1.00 43.47 373 PRO A N 1
ATOM 2777 C CA . PRO A 1 373 ? 19.280 3.700 -38.791 1.00 43.47 373 PRO A CA 1
ATOM 2778 C C . PRO A 1 373 ? 17.979 4.272 -39.374 1.00 43.47 373 PRO A C 1
ATOM 2780 O O . PRO A 1 373 ? 16.950 4.292 -38.696 1.00 43.47 373 PRO A O 1
ATOM 2783 N N . VAL A 1 374 ? 18.049 4.781 -40.608 1.00 51.16 374 VAL A N 1
ATOM 2784 C CA . VAL A 1 374 ? 16.942 5.492 -41.268 1.00 51.16 374 VAL A CA 1
ATOM 2785 C C . VAL A 1 374 ? 15.724 4.566 -41.354 1.00 51.16 374 VAL A C 1
ATOM 2787 O O . VAL A 1 374 ? 15.849 3.468 -41.903 1.00 51.16 374 VAL A O 1
ATOM 2790 N N . PRO A 1 375 ? 14.555 4.957 -40.816 1.00 52.38 375 PRO A N 1
ATOM 2791 C CA . PRO A 1 375 ? 13.380 4.106 -40.879 1.00 52.38 375 PRO A CA 1
ATOM 2792 C C . PRO A 1 375 ? 12.899 3.951 -42.320 1.00 52.38 375 PRO A C 1
ATOM 2794 O O . PRO A 1 375 ? 12.692 4.936 -43.028 1.00 52.38 375 PRO A O 1
ATOM 2797 N N . VAL A 1 376 ? 12.692 2.705 -42.748 1.00 51.97 376 VAL A N 1
ATOM 2798 C CA . VAL A 1 376 ? 12.133 2.412 -44.073 1.00 51.97 376 VAL A CA 1
ATOM 2799 C C . VAL A 1 376 ? 10.602 2.491 -43.982 1.00 51.97 376 V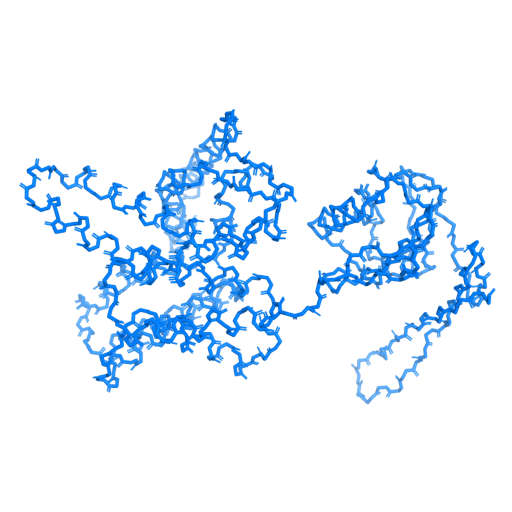AL A C 1
ATOM 2801 O O . VAL A 1 376 ? 10.013 1.762 -43.173 1.00 51.97 376 VAL A O 1
ATOM 2804 N N . PRO A 1 377 ? 9.934 3.357 -44.770 1.00 49.91 377 PRO A N 1
ATOM 2805 C CA . PRO A 1 377 ? 8.479 3.456 -44.767 1.00 49.91 377 PRO A CA 1
ATOM 2806 C C . PRO A 1 377 ? 7.851 2.203 -45.387 1.00 49.91 377 PRO A C 1
ATOM 2808 O O . PRO A 1 377 ? 8.233 1.767 -46.475 1.00 49.91 377 PRO A O 1
ATOM 2811 N N . VAL A 1 378 ? 6.863 1.624 -44.706 1.00 51.88 378 VAL A N 1
ATOM 2812 C CA . VAL A 1 378 ? 6.141 0.437 -45.188 1.00 51.88 378 VAL A CA 1
ATOM 2813 C C . VAL A 1 378 ? 5.030 0.852 -46.162 1.00 51.88 378 VAL A C 1
ATOM 2815 O O . VAL A 1 378 ? 4.123 1.574 -45.769 1.00 51.88 378 VAL A O 1
ATOM 2818 N N . LYS A 1 379 ? 5.052 0.416 -47.430 1.00 45.41 379 LYS A N 1
ATOM 2819 C CA . LYS A 1 379 ? 3.940 0.672 -48.375 1.00 45.41 379 LYS A CA 1
ATOM 2820 C C . LYS A 1 379 ? 2.758 -0.280 -48.113 1.00 45.41 379 LYS A C 1
ATOM 2822 O O . LYS A 1 379 ? 2.951 -1.387 -47.606 1.00 45.41 379 LYS A O 1
ATOM 2827 N N . HIS A 1 380 ? 1.536 0.127 -48.461 1.00 43.69 380 HIS A N 1
ATOM 2828 C CA . HIS A 1 380 ? 0.363 -0.761 -48.412 1.00 43.69 380 HIS A CA 1
ATOM 2829 C C . HIS A 1 380 ? 0.568 -1.999 -49.298 1.00 43.69 380 HIS A C 1
ATOM 2831 O O . HIS A 1 380 ? 1.214 -1.898 -50.339 1.00 43.69 380 HIS A O 1
ATOM 2837 N N . ASP A 1 381 ? 0.070 -3.156 -48.849 1.00 41.66 381 ASP A N 1
ATOM 2838 C CA . ASP A 1 381 ? 0.214 -4.460 -49.517 1.00 41.66 381 ASP A CA 1
ATOM 2839 C C . ASP A 1 381 ? 1.665 -4.928 -49.734 1.00 41.66 381 ASP A C 1
ATOM 2841 O O . ASP A 1 381 ? 1.928 -5.843 -50.517 1.00 41.66 381 ASP A O 1
ATOM 2845 N N . THR A 1 382 ? 2.627 -4.362 -48.992 1.00 43.19 382 THR A N 1
ATOM 2846 C CA . THR A 1 382 ? 4.003 -4.869 -49.016 1.00 43.19 382 THR A CA 1
ATOM 2847 C C . THR A 1 382 ? 4.044 -6.246 -48.359 1.00 43.19 382 THR A C 1
ATOM 2849 O O . THR A 1 382 ? 3.838 -6.389 -47.151 1.00 43.19 382 THR A O 1
ATOM 2852 N N . LEU A 1 383 ? 4.323 -7.258 -49.173 1.00 40.31 383 LEU A N 1
ATOM 2853 C CA . LEU A 1 383 ? 4.713 -8.591 -48.742 1.00 40.31 383 LEU A CA 1
ATOM 2854 C C . LEU A 1 383 ? 6.161 -8.536 -48.262 1.00 40.31 383 LEU A C 1
ATOM 2856 O O . LEU A 1 383 ? 7.073 -8.287 -49.045 1.00 40.31 383 LEU A O 1
ATOM 2860 N N . MET A 1 384 ? 6.367 -8.732 -46.963 1.00 49.19 384 MET A N 1
ATOM 2861 C CA . MET A 1 384 ? 7.704 -8.772 -46.379 1.00 49.19 384 MET A CA 1
ATOM 2862 C C . MET A 1 384 ? 8.076 -10.209 -46.062 1.00 49.19 384 MET A C 1
ATOM 2864 O O . MET A 1 384 ? 7.427 -10.855 -45.240 1.00 49.19 384 MET A O 1
ATOM 2868 N N . GLU A 1 385 ? 9.132 -10.695 -46.705 1.00 44.88 385 GLU A N 1
ATOM 2869 C CA . GLU A 1 385 ? 9.720 -11.997 -46.413 1.00 44.88 385 GLU A CA 1
ATOM 2870 C C . GLU A 1 385 ? 10.977 -11.807 -45.567 1.00 44.88 385 GLU A C 1
ATOM 2872 O O . GLU A 1 385 ? 11.985 -11.265 -46.019 1.00 44.88 385 GLU A O 1
ATOM 2877 N N . ALA A 1 386 ? 10.921 -12.261 -44.317 1.00 42.97 386 ALA A N 1
ATOM 2878 C CA . ALA A 1 386 ? 12.073 -12.310 -43.428 1.00 42.97 386 ALA A CA 1
ATOM 2879 C C . ALA A 1 386 ? 12.325 -13.772 -43.041 1.00 42.97 386 ALA A C 1
ATOM 2881 O O . ALA A 1 386 ? 11.600 -14.317 -42.212 1.00 42.97 386 ALA A O 1
ATOM 2882 N N . ARG A 1 387 ? 13.318 -14.404 -43.699 1.00 45.53 387 ARG A N 1
ATOM 2883 C CA . ARG A 1 387 ? 13.833 -15.784 -43.492 1.00 45.53 387 ARG A CA 1
ATOM 2884 C C . ARG A 1 387 ? 12.867 -16.730 -42.742 1.00 45.53 387 ARG A C 1
ATOM 2886 O O . ARG A 1 387 ? 13.156 -17.141 -41.621 1.00 45.53 387 ARG A O 1
ATOM 2893 N N . GLY A 1 388 ? 11.743 -17.072 -43.383 1.00 42.34 388 GLY A N 1
ATOM 2894 C CA . GLY A 1 388 ? 10.754 -18.055 -42.900 1.00 42.34 388 GLY A CA 1
ATOM 2895 C C . GLY A 1 388 ? 9.399 -17.482 -42.458 1.00 42.34 388 GLY A C 1
ATOM 2896 O O . GLY A 1 388 ? 8.478 -18.245 -42.175 1.00 42.34 388 GLY A O 1
ATOM 2897 N N . ILE A 1 389 ? 9.240 -16.155 -42.411 1.00 44.91 389 ILE A N 1
ATOM 2898 C CA . ILE A 1 389 ? 7.977 -15.500 -42.033 1.00 44.91 389 ILE A CA 1
ATOM 2899 C C . ILE A 1 389 ? 7.580 -14.493 -43.110 1.00 44.91 389 ILE A C 1
ATOM 2901 O O . ILE A 1 389 ? 8.380 -13.634 -43.490 1.00 44.91 389 ILE A O 1
ATOM 2905 N N . ARG A 1 390 ? 6.335 -14.605 -43.589 1.00 47.78 390 ARG A N 1
ATOM 2906 C CA . ARG A 1 390 ? 5.731 -13.705 -44.569 1.00 47.78 390 ARG A CA 1
ATOM 2907 C C . ARG A 1 390 ? 4.726 -12.802 -43.855 1.00 47.78 390 ARG A C 1
ATOM 2909 O O . ARG A 1 390 ? 3.698 -13.260 -43.354 1.00 47.78 390 ARG A O 1
ATOM 2916 N N . LEU A 1 391 ? 5.048 -11.515 -43.777 1.00 52.19 391 LEU A N 1
ATOM 2917 C CA . LEU A 1 391 ? 4.208 -10.490 -43.161 1.00 52.19 391 LEU A CA 1
ATOM 2918 C C . LEU A 1 391 ? 3.464 -9.736 -44.271 1.00 52.19 391 LEU A C 1
ATOM 2920 O O . LEU A 1 391 ? 4.096 -9.198 -45.178 1.00 52.19 391 LEU A O 1
ATOM 2924 N N . SER A 1 392 ? 2.132 -9.692 -44.203 1.00 49.81 392 SER A N 1
ATOM 2925 C CA . SER A 1 392 ? 1.294 -8.889 -45.100 1.00 49.81 392 SER A CA 1
ATOM 2926 C C . SER A 1 392 ? 0.557 -7.820 -44.294 1.00 49.81 392 SER A C 1
ATOM 2928 O O . SER A 1 392 ? -0.249 -8.119 -43.405 1.00 49.81 392 SER A O 1
ATOM 2930 N N . VAL A 1 393 ? 0.857 -6.555 -44.595 1.00 51.44 393 VAL A N 1
ATOM 2931 C CA . VAL A 1 393 ? 0.205 -5.394 -43.979 1.00 51.44 393 VAL A CA 1
ATOM 2932 C C . VAL A 1 393 ? -1.011 -5.015 -44.820 1.00 51.44 393 VAL A C 1
ATOM 2934 O O . VAL A 1 393 ? -0.861 -4.394 -45.872 1.00 51.44 393 VAL A O 1
ATOM 2937 N N . LYS A 1 394 ? -2.216 -5.383 -44.366 1.00 47.44 394 LYS A N 1
ATOM 2938 C CA . LYS A 1 394 ? -3.460 -5.023 -45.060 1.00 47.44 394 LYS A CA 1
ATOM 2939 C C . LYS A 1 394 ? -3.926 -3.624 -44.667 1.00 47.44 394 LYS A C 1
ATOM 2941 O O . LYS A 1 394 ? -3.809 -3.217 -43.509 1.00 47.44 394 LYS A O 1
ATOM 2946 N N . ALA A 1 395 ? -4.493 -2.903 -45.634 1.00 38.19 395 ALA A N 1
ATOM 2947 C CA . ALA A 1 395 ? -5.160 -1.627 -45.388 1.00 38.19 395 ALA A CA 1
ATOM 2948 C C . ALA A 1 395 ? -6.319 -1.790 -44.374 1.00 38.19 395 ALA A C 1
ATOM 2950 O O . ALA A 1 395 ? -6.981 -2.836 -44.364 1.00 38.19 395 ALA A O 1
ATOM 2951 N N . PRO A 1 396 ? -6.567 -0.795 -43.501 1.00 42.03 396 PRO A N 1
ATOM 2952 C CA . PRO A 1 396 ? -7.633 -0.881 -42.512 1.00 42.03 396 PRO A CA 1
ATOM 2953 C C . PRO A 1 396 ? -9.010 -1.003 -43.175 1.00 42.03 396 PRO A C 1
ATOM 2955 O O . PRO A 1 396 ? -9.324 -0.287 -44.125 1.00 42.03 396 PRO A O 1
ATOM 2958 N N . LYS A 1 397 ? -9.862 -1.897 -42.654 1.00 35.84 397 LYS A N 1
ATOM 2959 C CA . LYS A 1 397 ? -11.281 -1.931 -43.037 1.00 35.84 397 LYS A CA 1
ATOM 2960 C C . LYS A 1 397 ? -12.011 -0.826 -42.277 1.00 35.84 397 LYS A C 1
ATOM 2962 O O . LYS A 1 397 ? -12.059 -0.847 -41.048 1.00 35.84 397 LYS A O 1
ATOM 2967 N N . VAL A 1 398 ? -12.607 0.115 -43.005 1.00 36.06 398 VAL A N 1
ATOM 2968 C CA . VAL A 1 398 ? -13.523 1.111 -42.435 1.00 36.06 398 VAL A CA 1
ATOM 2969 C C . VAL A 1 398 ? -14.821 0.397 -42.054 1.00 36.06 398 VAL A C 1
ATOM 2971 O O . VAL A 1 398 ? -15.584 -0.025 -42.921 1.00 36.06 398 VAL A O 1
ATOM 2974 N N . LEU A 1 399 ? -15.069 0.220 -40.756 1.00 34.16 399 LEU A N 1
ATOM 2975 C CA . LEU A 1 399 ? -16.349 -0.290 -40.262 1.00 34.16 399 LEU A CA 1
ATOM 2976 C C . LEU A 1 399 ? -17.360 0.869 -40.172 1.00 34.16 399 LEU A C 1
ATOM 2978 O O . LEU A 1 399 ? -17.032 1.903 -39.579 1.00 34.16 399 LEU A O 1
ATOM 2982 N N . PRO A 1 400 ? -18.587 0.734 -40.714 1.00 29.75 400 PRO A N 1
ATOM 2983 C CA . PRO A 1 400 ? -19.589 1.791 -40.634 1.00 29.75 400 PRO A CA 1
ATOM 2984 C C . PRO A 1 400 ? -20.068 1.954 -39.183 1.00 29.75 400 PRO A C 1
ATOM 2986 O O . PRO A 1 400 ? -20.753 1.094 -38.629 1.00 29.75 400 PRO A O 1
ATOM 2989 N N . GLY A 1 401 ? -19.688 3.063 -38.548 1.00 33.38 401 GLY A N 1
ATOM 2990 C CA . GLY A 1 401 ? -20.157 3.442 -37.217 1.00 33.38 401 GLY A CA 1
ATOM 2991 C C . GLY A 1 401 ? -21.517 4.140 -37.277 1.00 33.38 401 GLY A C 1
ATOM 2992 O O . GLY A 1 401 ? -21.718 5.046 -38.082 1.00 33.38 401 GLY A O 1
ATOM 2993 N N . ARG A 1 402 ? -22.457 3.759 -36.401 1.00 29.59 402 ARG A N 1
ATOM 2994 C CA . ARG A 1 402 ? -23.649 4.579 -36.127 1.00 29.59 402 ARG A CA 1
ATOM 2995 C C . ARG A 1 402 ? -23.262 5.743 -35.204 1.00 29.59 402 ARG A C 1
ATOM 2997 O O . ARG A 1 402 ? -22.862 5.509 -34.066 1.00 29.59 402 ARG A O 1
ATOM 3004 N N . GLY A 1 403 ? -23.456 6.974 -35.681 1.00 31.38 403 GLY A N 1
ATOM 3005 C CA . GLY A 1 403 ? -23.393 8.217 -34.897 1.00 31.38 403 GLY A CA 1
ATOM 3006 C C . GLY A 1 403 ? -22.053 8.962 -34.964 1.00 31.38 403 GLY A C 1
ATOM 3007 O O . GLY A 1 403 ? -21.014 8.338 -35.140 1.00 31.38 403 GLY A O 1
ATOM 3008 N N . CYS A 1 404 ? -22.104 10.298 -34.823 1.00 31.94 404 CYS A N 1
ATOM 3009 C CA . CYS A 1 404 ? -21.042 11.307 -35.013 1.00 31.94 404 CYS A CA 1
ATOM 3010 C C . CYS A 1 404 ? -19.759 11.134 -34.165 1.00 31.94 404 CYS A C 1
ATOM 3012 O O . CYS A 1 404 ? -19.360 12.016 -33.406 1.00 31.94 404 CYS A O 1
ATOM 3014 N N . ARG A 1 405 ? -19.066 10.010 -34.322 1.00 28.58 405 ARG A N 1
ATOM 3015 C CA . ARG A 1 405 ? -17.634 9.856 -34.081 1.00 28.58 405 ARG A CA 1
ATOM 3016 C C . ARG A 1 405 ? -17.065 9.173 -35.314 1.00 28.58 405 ARG A C 1
ATOM 3018 O O . ARG A 1 405 ? -17.591 8.149 -35.736 1.00 28.58 405 ARG A O 1
ATOM 3025 N N . ALA A 1 406 ? -16.025 9.774 -35.888 1.00 30.05 406 ALA A N 1
ATOM 3026 C CA . ALA A 1 406 ? -15.288 9.232 -37.023 1.00 30.05 406 ALA A CA 1
ATOM 3027 C C . ALA A 1 406 ? -15.027 7.724 -36.843 1.00 30.05 406 ALA A C 1
ATOM 3029 O O . ALA A 1 406 ? -14.715 7.269 -35.736 1.00 30.05 406 ALA A O 1
ATOM 3030 N N . GLY A 1 407 ? -15.229 6.966 -37.925 1.00 27.56 407 GLY A N 1
ATOM 3031 C CA . GLY A 1 407 ? -15.137 5.509 -37.949 1.00 27.56 407 GLY A CA 1
ATOM 3032 C C . GLY A 1 407 ? -13.837 4.999 -37.328 1.00 27.56 407 GLY A C 1
ATOM 3033 O O . GLY A 1 407 ? -12.770 5.586 -37.496 1.00 27.56 407 GLY A O 1
ATOM 3034 N N . ARG A 1 408 ? -13.923 3.897 -36.578 1.00 31.81 408 ARG A N 1
ATOM 3035 C CA . ARG A 1 408 ? -12.732 3.189 -36.102 1.00 31.81 408 ARG A CA 1
ATOM 3036 C C . ARG A 1 408 ? -12.088 2.477 -37.288 1.00 31.81 408 ARG A C 1
ATOM 3038 O O . ARG A 1 408 ? -12.664 1.530 -37.814 1.00 31.81 408 ARG A O 1
ATOM 3045 N N . GLU A 1 409 ? -10.892 2.907 -37.666 1.00 35.09 409 GLU A N 1
ATOM 3046 C CA . GLU A 1 409 ? -10.020 2.150 -38.562 1.00 35.09 409 GLU A CA 1
ATOM 3047 C C . GLU A 1 409 ? -9.276 1.065 -37.767 1.00 35.09 409 GLU A C 1
ATOM 3049 O O . GLU A 1 409 ? -8.415 1.342 -36.920 1.00 35.09 409 GLU A O 1
ATOM 3054 N N . GLU A 1 410 ? -9.618 -0.197 -38.022 1.00 35.47 410 GLU A N 1
ATOM 3055 C CA . GLU A 1 410 ? -8.853 -1.353 -37.555 1.00 35.47 410 GLU A CA 1
ATOM 3056 C C . GLU A 1 410 ? -7.953 -1.840 -38.695 1.00 35.47 410 GLU A C 1
ATOM 3058 O O . GLU A 1 410 ? -8.425 -2.356 -39.708 1.00 35.47 410 GLU A O 1
ATOM 3063 N N . ALA A 1 411 ? -6.641 -1.642 -38.543 1.00 36.69 411 ALA A N 1
ATOM 3064 C CA . ALA A 1 411 ? -5.645 -2.258 -39.412 1.00 36.69 411 ALA A CA 1
ATOM 3065 C C . ALA A 1 411 ? -5.433 -3.708 -38.960 1.00 36.69 411 ALA A C 1
ATOM 3067 O O . ALA A 1 411 ? -5.175 -3.954 -37.781 1.00 36.69 411 ALA A O 1
ATOM 3068 N N . ALA A 1 412 ? -5.546 -4.655 -39.890 1.00 34.28 412 ALA A N 1
ATOM 3069 C CA . ALA A 1 412 ? -5.334 -6.074 -39.637 1.00 34.28 412 ALA A CA 1
ATOM 3070 C C . ALA A 1 412 ? -3.984 -6.502 -40.225 1.00 34.28 412 ALA A C 1
ATOM 3072 O O . ALA A 1 412 ? -3.744 -6.358 -41.423 1.00 34.28 412 ALA A O 1
ATOM 3073 N N . LEU A 1 413 ? -3.100 -7.035 -39.384 1.00 39.34 413 LEU A N 1
ATOM 3074 C CA . LEU A 1 413 ? -1.845 -7.640 -39.820 1.00 39.34 413 LEU A CA 1
ATOM 3075 C C . LEU A 1 413 ? -2.090 -9.139 -40.047 1.00 39.34 413 LEU A C 1
ATOM 3077 O O . LEU A 1 413 ? -2.477 -9.842 -39.114 1.00 39.34 413 LEU A O 1
ATOM 3081 N N . CYS A 1 414 ? -1.890 -9.633 -41.270 1.00 35.72 414 CYS A N 1
ATOM 3082 C CA . CYS A 1 414 ? -1.927 -11.069 -41.550 1.00 35.72 414 CYS A CA 1
ATOM 3083 C C . CYS A 1 414 ? -0.489 -11.590 -41.577 1.00 35.72 414 CYS A C 1
ATOM 3085 O O . CYS A 1 414 ? 0.300 -11.193 -42.434 1.00 35.72 414 CYS A O 1
ATOM 3087 N N . ILE A 1 415 ? -0.156 -12.469 -40.634 1.00 41.91 415 ILE A N 1
ATOM 3088 C CA . ILE A 1 415 ? 1.148 -13.129 -40.568 1.00 41.91 415 ILE A CA 1
ATOM 3089 C C . ILE A 1 415 ? 0.942 -14.595 -40.908 1.00 41.91 415 ILE A C 1
ATOM 3091 O O . ILE A 1 415 ? 0.136 -15.273 -40.275 1.00 41.91 415 ILE A O 1
ATOM 3095 N N . SER A 1 416 ? 1.661 -15.064 -41.919 1.00 33.34 416 SER A N 1
ATOM 3096 C CA . SER A 1 416 ? 1.627 -16.452 -42.372 1.00 33.34 416 SER A CA 1
ATOM 3097 C C . SER A 1 416 ? 3.056 -17.004 -42.387 1.00 33.34 416 SER A C 1
ATOM 3099 O O . SER A 1 416 ? 3.950 -16.327 -42.909 1.00 33.34 416 SER A O 1
ATOM 3101 N N . PRO A 1 417 ? 3.311 -18.193 -41.813 1.00 29.61 417 PRO A N 1
ATOM 3102 C CA . PRO A 1 417 ? 4.586 -18.870 -42.015 1.00 29.61 417 PRO A CA 1
ATOM 3103 C C . PRO A 1 417 ? 4.764 -19.164 -43.511 1.00 29.61 417 PRO A C 1
ATOM 3105 O O . PRO A 1 417 ? 3.795 -19.482 -44.199 1.00 29.61 417 PRO A O 1
ATOM 3108 N N . LEU A 1 418 ? 5.987 -19.003 -44.016 1.00 33.38 418 LEU A N 1
ATOM 3109 C CA . LEU A 1 418 ? 6.379 -19.673 -45.255 1.00 33.38 418 LEU A CA 1
ATOM 3110 C C . LEU A 1 418 ? 6.611 -21.136 -44.872 1.00 33.38 418 LEU A C 1
ATOM 3112 O O . LEU A 1 418 ? 7.308 -21.369 -43.880 1.00 33.38 418 LEU A O 1
ATOM 3116 N N . ASP A 1 419 ? 5.945 -22.050 -45.579 1.00 30.52 419 ASP A N 1
ATOM 3117 C CA . ASP A 1 419 ? 5.996 -23.502 -45.351 1.00 30.52 419 ASP A CA 1
ATOM 3118 C C . ASP A 1 419 ? 7.403 -24.015 -44.997 1.00 30.52 419 ASP A C 1
ATOM 3120 O O . ASP A 1 419 ? 8.377 -23.628 -45.691 1.00 30.52 419 ASP A O 1
#

Mean predicted aligned error: 17.07 Å

InterPro domains:
  IPR004477 ComEC/Rec2-related protein [PF03772] (2-249)
  IPR004477 ComEC/Rec2-related protein [TIGR00360] (8-155)
  IPR052159 Bacterial competence-related DNA uptake protein [PTHR30619] (3-219)

Organism: Eiseniibacteriota bacterium (NCBI:txid2212470)

Sequence (419 aa):
EEWRRTGTAHYLALSGLHIGLIAVPLFGILTLAGARGVLRDLAAIFVLSFYAAVAGRPGSLLRALSMISVLRVSRLAGIRTGPGNCVLAGAFLVCIFDPFSLSDMGFLLSFNAAAGVALLGVPACRWFQRRLARVRGSRLVRIPLVAVLMSVCVQAAMLPLSVRLFGSAPLAGPLLSVVMALPVTLLLYGGFVYVLAGHLLPFIAVPVLNIISDLASGIVSAGARLPAACLLMRDFDAGLYITGLLIIAAVSRVPVRKMALLSAGLSLSLLSFMPLFSGSWKANDREIRFPASSAVLYGGDGGVLVLERRISSRTESFLSREVRLKGVRRLKTVIILRPGGRFASCGSTLVREFAPESIMISPWDTAETSAGPVPVPVKHDTLMEARGIRLSVKAPKVLPGRGCRAGREEAALCISPLD

Radius of gyration: 25.67 Å; Cα contacts (8 Å, |Δi|>4): 491; chains: 1; bounding box: 50×57×80 Å

Foldseek 3Di:
DLCVLLVNVCLVDPALLLLVLVLVVLLVVCVVVVNDQPRSLVVSLVVLVVVCVVVVNDVRSLLSSLLSNQVNVCVNVVHPDASLVSLVSSLVVVCVVPVCCVVDLSSVLNSLLSNLCRQPLVVVLVVVCVVCVPPDDDPVVSVLVSQLSSQVSSLLSCVLVCCVQPLKRQPNNSVLVSVLSVLSSCLSVLVVCCVVVVVPCVVPSVVVNVVSVVVSVVSSVVLSPDPPRMDRHLDDDSVVSVVVVLVVSVVVCDPVVVNVVVCVVVVVVVVVVPDPPPPPDDQPPQWDADPVQRWIWGDDLAIEIEGADAGAPVRLVSVLVVCVSVVHQAHAEYEYEDDDPDPVGGCPSVCVRRVYVAYEYEQPDPDDDDDHDDHDYDDAQDFDDDPFKTKGWHFFDFDDDPDPDHTDTDTDIDIDTDD

pLDDT: mean 70.31, std 18.68, range [27.56, 95.0]

Solvent-accessible surface area (backbone atoms only — not comparable to full-atom values): 23326 Å² total; per-residue (Å²): 109,49,41,56,37,20,49,45,46,65,72,80,43,72,28,48,64,57,52,50,64,53,47,56,56,49,54,48,51,36,46,74,72,67,37,55,72,61,60,30,49,51,52,50,50,51,52,54,50,50,51,39,55,75,69,68,55,44,69,51,36,52,52,38,49,37,25,51,45,42,52,43,53,33,53,68,70,68,46,93,73,54,64,50,56,21,47,53,52,19,51,49,55,51,36,72,79,36,66,69,46,78,76,34,66,66,47,52,54,51,53,41,36,50,41,12,36,41,69,42,14,52,55,51,45,52,54,49,49,64,60,47,72,76,50,98,69,59,69,82,59,52,54,59,52,47,48,31,51,34,36,44,31,23,46,62,54,35,38,53,57,37,29,72,77,63,38,33,43,36,65,38,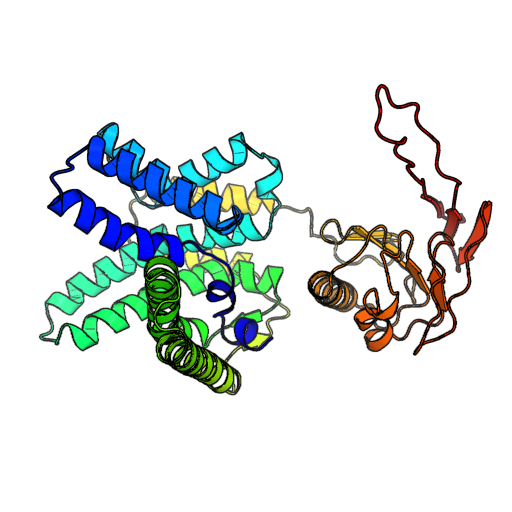16,27,61,46,44,52,64,48,48,54,45,52,50,49,50,54,52,50,50,51,51,44,61,72,51,68,58,76,53,52,86,58,51,50,58,54,50,46,54,43,50,50,49,49,49,48,54,38,54,56,43,41,69,43,97,60,11,50,44,78,45,88,86,72,63,48,66,62,54,52,50,52,52,49,49,53,47,59,73,68,68,56,61,67,76,58,49,55,53,47,48,49,52,47,46,50,52,47,57,72,59,53,76,88,76,74,74,69,89,57,102,75,64,50,68,44,79,38,83,95,61,48,29,36,39,32,52,69,103,39,30,40,37,38,31,66,47,73,56,51,69,69,50,45,58,50,50,49,50,53,47,45,74,72,67,53,77,45,35,36,33,41,37,37,61,39,74,71,73,74,57,81,63,53,59,52,67,50,46,71,72,30,58,43,81,39,45,39,36,42,66,88,64,86,65,90,86,80,91,75,81,78,66,48,72,50,60,81,69,44,73,42,77,56,97,60,39,36,40,38,45,46,75,52,57,77,49,91,60,90,63,106,56,84,58,65,70,51,68,50,78,49,76,44,73,52,132